Protein AF-0000000079721288 (afdb_homodimer)

Organism: NCBI:txid616991

Sequence (684 aa):
MLFSNKTFLLILLVMPFNGAQSTSPHDPWPKWIAYVEPYEVTVAKDGSGDYTTIQAAINASKAYPSPRVIIKVKAGIYKEKVHVYSWNPKVSLIGEDKNNTIITYDDYFDKIALGRNSTFHTPTLLVEGNDFYAANLTIENTAGPIGQAVALALSADRVLLENCNILGNQDTLYTSGEGFKQYLKNCFIEGTTDFIFGNATVVFEKCTIHSKSNSFITAASTPQGIGFGYVFLNCILTADQQATEVYLGRPWRTFAKTVFIACHMGNHILPIGWDNWSNTEAEKKSFYGEYNCDGPGYQPTSRVAWSHQLTKLQVKKYTLNNILAEKNPSLPTHWYLDSKIDMLFSNKTFLLILLVMPFNGAQSTSPHDPWPKWIAYVEPYEVTVAKDGSGDYTTIQAAINASKAYPSPRVIIKVKAGIYKEKVHVYSWNPKVSLIGEDKNNTIITYDDYFDKIALGRNSTFHTPTLLVEGNDFYAANLTIENTAGPIGQAVALALSADRVLLENCNILGNQDTLYTSGEGFKQYLKNCFIEGTTDFIFGNATVVFEKCTIHSKSNSFITAASTPQGIGFGYVFLNCILTADQQATEVYLGRPWRTFAKTVFIACHMGNHILPIGWDNWSNTEAEKKSFYGEYNCDGPGYQPTSRVAWSHQLTKLQVKKYTLNNILAEKNPSLPTHWYLDSKID

Radius of gyration: 30.4 Å; Cα contacts (8 Å, |Δi|>4): 1924; chains: 2; bounding box: 84×154×87 Å

Structure (mmCIF, N/CA/C/O backbone):
data_AF-0000000079721288-model_v1
#
loop_
_entity.id
_entity.type
_entity.pdbx_description
1 polymer Pectinesterase
#
loop_
_atom_site.group_PDB
_atom_site.id
_atom_site.type_symbol
_atom_site.label_atom_id
_atom_site.label_alt_id
_atom_site.label_comp_id
_atom_site.label_asym_id
_atom_site.label_entity_id
_atom_site.label_seq_id
_atom_site.pdbx_PDB_ins_code
_atom_site.Cartn_x
_atom_site.Cartn_y
_atom_site.Cartn_z
_atom_site.occupancy
_atom_site.B_iso_or_equiv
_atom_site.auth_seq_id
_atom_site.auth_comp_id
_atom_site.auth_asym_id
_atom_site.auth_atom_id
_atom_site.pdbx_PDB_model_num
ATOM 1 N N . MET A 1 1 ? 54.312 62.406 54.156 1 27.58 1 MET A N 1
ATOM 2 C CA . MET A 1 1 ? 53.438 61.25 54.062 1 27.58 1 MET A CA 1
ATOM 3 C C . MET A 1 1 ? 52.438 61.406 52.938 1 27.58 1 MET A C 1
ATOM 5 O O . MET A 1 1 ? 51.469 62.156 53.062 1 27.58 1 MET A O 1
ATOM 9 N N . LEU A 1 2 ? 52.906 61.344 51.688 1 29.08 2 LEU A N 1
ATOM 10 C CA . LEU A 1 2 ? 52.375 61.656 50.375 1 29.08 2 LEU A CA 1
ATOM 11 C C . LEU A 1 2 ? 51.25 60.719 49.969 1 29.08 2 LEU A C 1
ATOM 13 O O . LEU A 1 2 ? 51.406 59.5 50 1 29.08 2 LEU A O 1
ATOM 17 N N . PHE A 1 3 ? 50 61.062 50.25 1 30.89 3 PHE A N 1
ATOM 18 C CA . PHE A 1 3 ? 48.688 60.438 50.062 1 30.89 3 PHE A CA 1
ATOM 19 C C . PHE A 1 3 ? 48.406 60.156 48.594 1 30.89 3 PHE A C 1
ATOM 21 O O . PHE A 1 3 ? 48.25 61.062 47.812 1 30.89 3 PHE A O 1
ATOM 28 N N . SER A 1 4 ? 49.062 59.188 47.969 1 28.55 4 SER A N 1
ATOM 29 C CA . SER A 1 4 ? 49 58.844 46.562 1 28.55 4 SER A CA 1
ATOM 30 C C . SER A 1 4 ? 47.625 58.312 46.188 1 28.55 4 SER A C 1
ATOM 32 O O . SER A 1 4 ? 47.062 57.469 46.875 1 28.55 4 SER A O 1
ATOM 34 N N . ASN A 1 5 ? 46.781 59.156 45.688 1 23.89 5 ASN A N 1
ATOM 35 C CA . ASN A 1 5 ? 45.406 59 45.188 1 23.89 5 ASN A CA 1
ATOM 36 C C . ASN A 1 5 ? 45.312 57.906 44.125 1 23.89 5 ASN A C 1
ATOM 38 O O . ASN A 1 5 ? 45.781 58.062 43.031 1 23.89 5 ASN A O 1
ATOM 42 N N . LYS A 1 6 ? 45.438 56.594 44.531 1 30.03 6 LYS A N 1
ATOM 43 C CA . LYS A 1 6 ? 45.344 55.469 43.625 1 30.03 6 LYS A CA 1
ATOM 44 C C . LYS A 1 6 ? 44 55.438 42.906 1 30.03 6 LYS A C 1
ATOM 46 O O . LYS A 1 6 ? 42.938 55.375 43.531 1 30.03 6 LYS A O 1
ATOM 51 N N . THR A 1 7 ? 43.844 56.188 41.781 1 26.86 7 THR A N 1
ATOM 52 C CA . THR A 1 7 ? 42.656 56.219 40.906 1 26.86 7 THR A CA 1
ATOM 53 C C . THR A 1 7 ? 42.25 54.844 40.469 1 26.86 7 THR A C 1
ATOM 55 O O . THR A 1 7 ? 43.062 54.094 39.875 1 26.86 7 THR A O 1
ATOM 58 N N . PHE A 1 8 ? 41.344 54.125 41.125 1 30.5 8 PHE A N 1
ATOM 59 C CA . PHE A 1 8 ? 40.844 52.781 40.844 1 30.5 8 PHE A CA 1
ATOM 60 C C . PHE A 1 8 ? 40.031 52.781 39.531 1 30.5 8 PHE A C 1
ATOM 62 O O . PHE A 1 8 ? 39.031 53.5 39.406 1 30.5 8 PHE A O 1
ATOM 69 N N . LEU A 1 9 ? 40.719 52.75 38.375 1 28.52 9 LEU A N 1
ATOM 70 C CA . LEU A 1 9 ? 40.031 52.625 37.062 1 28.52 9 LEU A CA 1
ATOM 71 C C . LEU A 1 9 ? 39.156 51.406 37 1 28.52 9 LEU A C 1
ATOM 73 O O . LEU A 1 9 ? 39.656 50.281 37.188 1 28.52 9 LEU A O 1
ATOM 77 N N . LEU A 1 10 ? 37.906 51.469 37.406 1 29.34 10 LEU A N 1
ATOM 78 C CA . LEU A 1 10 ? 36.875 50.438 37.312 1 29.34 10 LEU A CA 1
ATOM 79 C C . LEU A 1 10 ? 36.688 49.969 35.844 1 29.34 10 LEU A C 1
ATOM 81 O O . LEU A 1 10 ? 36.281 50.781 35 1 29.34 10 LEU A O 1
ATOM 85 N N . ILE A 1 11 ? 37.625 49.188 35.312 1 30.42 11 ILE A N 1
ATOM 86 C CA . ILE A 1 11 ? 37.469 48.688 33.969 1 30.42 11 ILE A CA 1
ATOM 87 C C . ILE A 1 11 ? 36.219 47.844 33.875 1 30.42 11 ILE A C 1
ATOM 89 O O . ILE A 1 11 ? 36.062 46.875 34.594 1 30.42 11 ILE A O 1
ATOM 93 N N . LEU A 1 12 ? 35.094 48.438 33.531 1 29.8 12 LEU A N 1
ATOM 94 C CA . LEU A 1 12 ? 33.844 47.781 33.219 1 29.8 12 LEU A CA 1
ATOM 95 C C . LEU A 1 12 ? 34.062 46.719 32.125 1 29.8 12 LEU A C 1
ATOM 97 O O . LEU A 1 12 ? 34.438 47.062 31 1 29.8 12 LEU A O 1
ATOM 101 N N . LEU A 1 13 ? 34.594 45.594 32.469 1 30.45 13 LEU A N 1
ATOM 102 C CA . LEU A 1 13 ? 34.75 44.469 31.531 1 30.45 13 LEU A CA 1
ATOM 103 C C . LEU A 1 13 ? 33.406 44.062 30.938 1 30.45 13 LEU A C 1
ATOM 105 O O . LEU A 1 13 ? 32.5 43.625 31.656 1 30.45 13 LEU A O 1
ATOM 109 N N . VAL A 1 14 ? 32.938 44.844 29.953 1 33.25 14 VAL A N 1
ATOM 110 C CA . VAL A 1 14 ? 31.75 44.406 29.188 1 33.25 14 VAL A CA 1
ATOM 111 C C . VAL A 1 14 ? 31.953 43 28.672 1 33.25 14 VAL A C 1
ATOM 113 O O . VAL A 1 14 ? 32.906 42.719 27.922 1 33.25 14 VAL A O 1
ATOM 116 N N . MET A 1 15 ? 31.656 42.031 29.5 1 32.41 15 MET A N 1
ATOM 117 C CA . MET A 1 15 ? 31.703 40.656 29.016 1 32.41 15 MET A CA 1
ATOM 118 C C . MET A 1 15 ? 30.859 40.469 27.766 1 32.41 15 MET A C 1
ATOM 120 O O . MET A 1 15 ? 29.703 40.906 27.719 1 32.41 15 MET A O 1
ATOM 124 N N . PRO A 1 16 ? 31.547 40.375 26.609 1 33.56 16 PRO A N 1
ATOM 125 C CA . PRO A 1 16 ? 30.75 40.156 25.406 1 33.56 16 PRO A CA 1
ATOM 126 C C . PRO A 1 16 ? 29.75 39 25.562 1 33.56 16 PRO A C 1
ATOM 128 O O . PRO A 1 16 ? 30.031 38.031 26.25 1 33.56 16 PRO A O 1
ATOM 131 N N . PHE A 1 17 ? 28.469 39.406 25.656 1 32.47 17 PHE A N 1
ATOM 132 C CA . PHE A 1 17 ? 27.375 38.438 25.562 1 32.47 17 PHE A CA 1
ATOM 133 C C . PHE A 1 17 ? 27.594 37.5 24.375 1 32.47 17 PHE A C 1
ATOM 135 O O . PHE A 1 17 ? 27.594 37.969 23.234 1 32.47 17 PHE A O 1
ATOM 142 N N . ASN A 1 18 ? 28.484 36.531 24.609 1 29.78 18 ASN A N 1
ATOM 143 C CA . ASN A 1 18 ? 28.531 35.5 23.594 1 29.78 18 ASN A CA 1
ATOM 144 C C . ASN A 1 18 ? 27.125 34.969 23.266 1 29.78 18 ASN A C 1
ATOM 146 O O . ASN A 1 18 ? 26.422 34.469 24.141 1 29.78 18 ASN A O 1
ATOM 150 N N . GLY A 1 19 ? 26.453 35.688 22.469 1 24.88 19 GLY A N 1
ATOM 151 C CA . GLY A 1 19 ? 25.25 35.125 21.922 1 24.88 19 GLY A CA 1
ATOM 152 C C . GLY A 1 19 ? 25.375 33.625 21.641 1 24.88 19 GLY A C 1
ATOM 153 O O . GLY A 1 19 ? 26.359 33.188 21.031 1 24.88 19 GLY A O 1
ATOM 154 N N . ALA A 1 20 ? 24.812 32.812 22.516 1 29.92 20 ALA A N 1
ATOM 155 C CA . ALA A 1 20 ? 24.656 31.391 22.266 1 29.92 20 ALA A CA 1
ATOM 156 C C . ALA A 1 20 ? 24.266 31.141 20.797 1 29.92 20 ALA A C 1
ATOM 158 O O . ALA A 1 20 ? 23.25 31.641 20.328 1 29.92 20 ALA A O 1
ATOM 159 N N . GLN A 1 21 ? 25.25 31.031 19.984 1 25.78 21 GLN A N 1
ATOM 160 C CA . GLN A 1 21 ? 24.922 30.422 18.688 1 25.78 21 GLN A CA 1
ATOM 161 C C . GLN A 1 21 ? 23.922 29.297 18.859 1 25.78 21 GLN A C 1
ATOM 163 O O . GLN A 1 21 ? 24.141 28.375 19.656 1 25.78 21 GLN A O 1
ATOM 168 N N . SER A 1 22 ? 22.703 29.609 18.75 1 29.94 22 SER A N 1
ATOM 169 C CA . SER A 1 22 ? 21.719 28.531 18.625 1 29.94 22 SER A CA 1
ATOM 170 C C . SER A 1 22 ? 22.266 27.391 17.766 1 29.94 22 SER A C 1
ATOM 172 O O . SER A 1 22 ? 22.609 27.594 16.609 1 29.94 22 SER A O 1
ATOM 174 N N . THR A 1 23 ? 23.141 26.562 18.344 1 29.98 23 THR A N 1
ATOM 175 C CA . THR A 1 23 ? 23.438 25.312 17.672 1 29.98 23 THR A CA 1
ATOM 176 C C . THR A 1 23 ? 22.203 24.75 16.984 1 29.98 23 THR A C 1
ATOM 178 O O . THR A 1 23 ? 21.156 24.594 17.625 1 29.98 23 THR A O 1
ATOM 181 N N . SER A 1 24 ? 21.969 25.203 15.789 1 31.06 24 SER A N 1
ATOM 182 C CA . SER A 1 24 ? 21.031 24.438 14.961 1 31.06 24 SER A CA 1
ATOM 183 C C . SER A 1 24 ? 21.047 22.969 15.32 1 31.06 24 SER A C 1
ATOM 185 O O . SER A 1 24 ? 22.109 22.375 15.5 1 31.06 24 SER A O 1
ATOM 187 N N . PRO A 1 25 ? 20.188 22.562 16.125 1 34.03 25 PRO A N 1
ATOM 188 C CA . PRO A 1 25 ? 20.234 21.109 16.344 1 34.03 25 PRO A CA 1
ATOM 189 C C . PRO A 1 25 ? 20.781 20.359 15.133 1 34.03 25 PRO A C 1
ATOM 191 O O . PRO A 1 25 ? 20.344 20.609 14 1 34.03 25 PRO A O 1
ATOM 194 N N . HIS A 1 26 ? 22.141 20.094 15.078 1 31.84 26 HIS A N 1
ATOM 195 C CA . HIS A 1 26 ? 22.812 19.172 14.172 1 31.84 26 HIS A CA 1
ATOM 196 C C . HIS A 1 26 ? 21.875 18.047 13.75 1 31.84 26 HIS A C 1
ATOM 198 O O . HIS A 1 26 ? 21.25 17.406 14.594 1 31.84 26 HIS A O 1
ATOM 204 N N . ASP A 1 27 ? 21.125 18.344 12.797 1 34.34 27 ASP A N 1
ATOM 205 C CA . ASP A 1 27 ? 20.562 17.188 12.102 1 34.34 27 ASP A CA 1
ATOM 206 C C . ASP A 1 27 ? 21.516 15.984 12.195 1 34.34 27 ASP A C 1
ATOM 208 O O . ASP A 1 27 ? 22.609 16.016 11.641 1 34.34 27 ASP A O 1
ATOM 212 N N . PRO A 1 28 ? 21.578 15.438 13.352 1 35.31 28 PRO A N 1
ATOM 213 C CA . PRO A 1 28 ? 22.578 14.383 13.5 1 35.31 28 PRO A CA 1
ATOM 214 C C . PRO A 1 28 ? 22.641 13.453 12.289 1 35.31 28 PRO A C 1
ATOM 216 O O . PRO A 1 28 ? 22.891 12.25 12.438 1 35.31 28 PRO A O 1
ATOM 219 N N . TRP A 1 29 ? 21.844 13.797 11.195 1 33.75 29 TRP A N 1
ATOM 220 C CA . TRP A 1 29 ? 22.328 12.695 10.359 1 33.75 29 TRP A CA 1
ATOM 221 C C . TRP A 1 29 ? 23.844 12.648 10.352 1 33.75 29 TRP A C 1
ATOM 223 O O . TRP A 1 29 ? 24.5 13.672 10.164 1 33.75 29 TRP A O 1
ATOM 233 N N . PRO A 1 30 ? 24.484 12.023 11.266 1 29.28 30 PRO A N 1
ATOM 234 C CA . PRO A 1 30 ? 25.938 11.961 11.156 1 29.28 30 PRO A CA 1
ATOM 235 C C . PRO A 1 30 ? 26.438 12.289 9.75 1 29.28 30 PRO A C 1
ATOM 237 O O . PRO A 1 30 ? 25.672 12.203 8.781 1 29.28 30 PRO A O 1
ATOM 240 N N . LYS A 1 31 ? 27.719 12.844 9.609 1 31.53 31 LYS A N 1
ATOM 241 C CA . LYS A 1 31 ? 28.484 12.859 8.367 1 31.53 31 LYS A CA 1
ATOM 242 C C . LYS A 1 31 ? 28.125 11.672 7.48 1 31.53 31 LYS A C 1
ATOM 244 O O . LYS A 1 31 ? 28.188 10.516 7.918 1 31.53 31 LYS A O 1
ATOM 249 N N . TRP A 1 32 ? 27.297 11.867 6.5 1 30.67 32 TRP A N 1
ATOM 250 C CA . TRP A 1 32 ? 27.281 10.953 5.367 1 30.67 32 TRP A CA 1
ATOM 251 C C . TRP A 1 32 ? 28.688 10.414 5.078 1 30.67 32 TRP A C 1
ATOM 253 O O . TRP A 1 32 ? 29.578 11.164 4.676 1 30.67 32 TRP A O 1
ATOM 263 N N . ILE A 1 33 ? 29.406 10.016 5.957 1 30.67 33 ILE A N 1
ATOM 264 C CA . ILE A 1 33 ? 30.453 9.234 5.297 1 30.67 33 ILE A CA 1
ATOM 265 C C . ILE A 1 33 ? 29.953 8.742 3.943 1 30.67 33 ILE A C 1
ATOM 267 O O . ILE A 1 33 ? 28.828 8.242 3.834 1 30.67 33 ILE A O 1
ATOM 271 N N . ALA A 1 34 ? 30.469 9.242 2.877 1 33.56 34 ALA A N 1
ATOM 272 C CA . ALA A 1 34 ? 30.297 8.57 1.591 1 33.56 34 ALA A CA 1
ATOM 273 C C . ALA A 1 34 ? 30 7.082 1.785 1 33.56 34 ALA A C 1
ATOM 275 O O . ALA A 1 34 ? 30.922 6.273 1.902 1 33.56 34 ALA A O 1
ATOM 276 N N . TYR A 1 35 ? 29.234 6.707 2.795 1 36.12 35 TYR A N 1
ATOM 277 C CA . TYR A 1 35 ? 28.875 5.297 2.727 1 36.12 35 TYR A CA 1
ATOM 278 C C . TYR A 1 35 ? 28.5 4.898 1.305 1 36.12 35 TYR A C 1
ATOM 280 O O . TYR A 1 35 ? 27.609 5.504 0.701 1 36.12 35 TYR A O 1
ATOM 288 N N . VAL A 1 36 ? 29.344 4.746 0.494 1 42.66 36 VAL A N 1
ATOM 289 C CA . VAL A 1 36 ? 28.984 4.012 -0.715 1 42.66 36 VAL A CA 1
ATOM 290 C C . VAL A 1 36 ? 27.891 2.99 -0.397 1 42.66 36 VAL A C 1
ATOM 292 O O . VAL A 1 36 ? 28.141 1.999 0.292 1 42.66 36 VAL A O 1
ATOM 295 N N . GLU A 1 37 ? 26.781 3.512 0.041 1 57.56 37 GLU A N 1
ATOM 296 C CA . GLU A 1 37 ? 25.656 2.621 0.306 1 57.56 37 GLU A CA 1
ATOM 297 C C . GLU A 1 37 ? 25.562 1.524 -0.75 1 57.56 37 GLU A C 1
ATOM 299 O O . GLU A 1 37 ? 25.453 1.812 -1.943 1 57.56 37 GLU A O 1
ATOM 304 N N . PRO A 1 38 ? 26.016 0.393 -0.398 1 64.75 38 PRO A N 1
ATOM 305 C CA . PRO A 1 38 ? 25.906 -0.602 -1.468 1 64.75 38 PRO A CA 1
ATOM 306 C C . PRO A 1 38 ? 24.469 -0.835 -1.914 1 64.75 38 PRO A C 1
ATOM 308 O O . PRO A 1 38 ? 23.578 -0.969 -1.076 1 64.75 38 PRO A O 1
ATOM 311 N N . TYR A 1 39 ? 24.297 -0.554 -3.123 1 86.38 39 TYR A N 1
ATOM 312 C CA . TYR A 1 39 ? 23.016 -0.88 -3.727 1 86.38 39 TYR A CA 1
ATOM 313 C C . TYR A 1 39 ? 22.984 -2.334 -4.18 1 86.38 39 TYR A C 1
ATOM 315 O O . TYR A 1 39 ? 21.953 -2.809 -4.68 1 86.38 39 TYR A O 1
ATOM 323 N N . GLU A 1 40 ? 24.109 -2.975 -3.873 1 94.31 40 GLU A N 1
ATOM 324 C CA . GLU A 1 40 ? 24.172 -4.422 -4.062 1 94.31 40 GLU A CA 1
ATOM 325 C C . GLU A 1 40 ? 24.734 -5.121 -2.832 1 94.31 40 GLU A C 1
ATOM 327 O O . GLU A 1 40 ? 25.828 -4.785 -2.373 1 94.31 40 GLU A O 1
ATOM 332 N N . VAL A 1 41 ? 24.016 -6.074 -2.283 1 97.12 41 VAL A N 1
ATOM 333 C CA . VAL A 1 41 ? 24.469 -6.824 -1.113 1 97.12 41 VAL A CA 1
ATOM 334 C C . VAL A 1 41 ? 24.203 -8.312 -1.321 1 97.12 41 VAL A C 1
ATOM 336 O O . VAL A 1 41 ? 23.406 -8.695 -2.186 1 97.12 41 VAL A O 1
ATOM 339 N N . THR A 1 42 ? 24.891 -9.102 -0.56 1 98.25 42 THR A N 1
ATOM 340 C CA . THR A 1 42 ? 24.75 -10.547 -0.603 1 98.25 42 THR A CA 1
ATOM 341 C C . THR A 1 42 ? 24.266 -11.086 0.745 1 98.25 42 THR A C 1
ATOM 343 O O . THR A 1 42 ? 24.797 -10.695 1.792 1 98.25 42 THR A O 1
ATOM 346 N N . VAL A 1 43 ? 23.281 -11.938 0.702 1 98.69 43 VAL A N 1
ATOM 347 C CA . VAL A 1 43 ? 22.797 -12.656 1.873 1 98.69 43 VAL A CA 1
ATOM 348 C C . VAL A 1 43 ? 23.25 -14.117 1.805 1 98.69 43 VAL A C 1
ATOM 350 O O . VAL A 1 43 ? 23.047 -14.789 0.789 1 98.69 43 VAL A O 1
ATOM 353 N N . ALA A 1 44 ? 23.875 -14.516 2.812 1 98.62 44 ALA A N 1
ATOM 354 C CA . ALA A 1 44 ? 24.312 -15.906 2.939 1 98.62 44 ALA A CA 1
ATOM 355 C C . ALA A 1 44 ? 24.094 -16.422 4.359 1 98.62 44 ALA A C 1
ATOM 357 O O . ALA A 1 44 ? 24.609 -15.836 5.32 1 98.62 44 ALA A O 1
ATOM 358 N N . LYS A 1 45 ? 23.438 -17.469 4.445 1 96.5 45 LYS A N 1
ATOM 359 C CA . LYS A 1 45 ? 23.078 -18.016 5.75 1 96.5 45 LYS A CA 1
ATOM 360 C C . LYS A 1 45 ? 24.312 -18.406 6.547 1 96.5 45 LYS A C 1
ATOM 362 O O . LYS A 1 45 ? 24.328 -18.312 7.773 1 96.5 45 LYS A O 1
ATOM 367 N N . ASP A 1 46 ? 25.375 -18.719 5.902 1 96.31 46 ASP A N 1
ATOM 368 C CA . ASP A 1 46 ? 26.562 -19.234 6.562 1 96.31 46 ASP A CA 1
ATOM 369 C C . ASP A 1 46 ? 27.484 -18.094 7.023 1 96.31 46 ASP A C 1
ATOM 371 O O . ASP A 1 46 ? 28.578 -18.344 7.539 1 96.31 46 ASP A O 1
ATOM 375 N N . GLY A 1 47 ? 27.141 -16.969 6.73 1 97.06 47 GLY A N 1
ATOM 376 C CA . GLY A 1 47 ? 27.906 -15.82 7.219 1 97.06 47 GLY A CA 1
ATOM 377 C C . GLY A 1 47 ? 28.922 -15.32 6.223 1 97.06 47 GLY A C 1
ATOM 378 O O . GLY A 1 47 ? 29.625 -14.328 6.48 1 97.06 47 GLY A O 1
ATOM 379 N N . SER A 1 48 ? 28.953 -15.867 5.051 1 97.75 48 SER A N 1
ATOM 380 C CA . SER A 1 48 ? 29.938 -15.484 4.059 1 97.75 48 SER A CA 1
ATOM 381 C C . SER A 1 48 ? 29.516 -14.234 3.293 1 97.75 48 SER A C 1
ATOM 383 O O . SER A 1 48 ? 30.297 -13.656 2.549 1 97.75 48 SER A O 1
ATOM 385 N N . GLY A 1 49 ? 28.25 -13.859 3.449 1 97.69 49 GLY A N 1
ATOM 386 C CA . GLY A 1 49 ? 27.766 -12.664 2.783 1 97.69 49 GLY A CA 1
ATOM 387 C C . GLY A 1 49 ? 27.781 -11.438 3.672 1 97.69 49 GLY A C 1
ATOM 388 O O . GLY A 1 49 ? 28.469 -11.414 4.695 1 97.69 49 GLY A O 1
ATOM 389 N N . ASP A 1 50 ? 27.125 -10.375 3.217 1 97.88 50 ASP A N 1
ATOM 390 C CA . ASP A 1 50 ? 27 -9.125 3.965 1 97.88 50 ASP A CA 1
ATOM 391 C C . ASP A 1 50 ? 26.016 -9.266 5.113 1 97.88 50 ASP A C 1
ATOM 393 O O . ASP A 1 50 ? 26.156 -8.609 6.148 1 97.88 50 ASP A O 1
ATOM 397 N N . TYR A 1 51 ? 25.016 -10.125 4.91 1 98 51 TYR A N 1
ATOM 398 C CA . TYR A 1 51 ? 23.984 -10.422 5.902 1 98 51 TYR A CA 1
ATOM 399 C C . TYR A 1 51 ? 23.703 -11.914 5.973 1 98 51 TYR A C 1
ATOM 401 O O . TYR A 1 51 ? 23.984 -12.648 5.016 1 98 51 TYR A O 1
ATOM 409 N N . THR A 1 52 ? 23.078 -12.312 7.074 1 98.25 52 THR A N 1
ATOM 410 C CA . THR A 1 52 ? 22.75 -13.727 7.211 1 98.25 52 THR A CA 1
ATOM 411 C C . THR A 1 52 ? 21.25 -13.953 7 1 98.25 52 THR A C 1
ATOM 413 O O . THR A 1 52 ? 20.797 -15.094 6.852 1 98.25 52 THR A O 1
ATOM 416 N N . THR A 1 53 ? 20.453 -12.875 7.012 1 98.44 53 THR A N 1
ATOM 417 C CA . THR A 1 53 ? 19.031 -12.961 6.73 1 98.44 53 THR A CA 1
ATOM 418 C C . THR A 1 53 ? 18.625 -11.953 5.664 1 98.44 53 THR A C 1
ATOM 420 O O . THR A 1 53 ? 19.266 -10.914 5.508 1 98.44 53 THR A O 1
ATOM 423 N N . ILE A 1 54 ? 17.609 -12.312 4.965 1 98.69 54 ILE A N 1
ATOM 424 C CA . ILE A 1 54 ? 17.094 -11.445 3.91 1 98.69 54 ILE A CA 1
ATOM 425 C C . ILE A 1 54 ? 16.484 -10.188 4.527 1 98.69 54 ILE A C 1
ATOM 427 O O . ILE A 1 54 ? 16.734 -9.078 4.047 1 98.69 54 ILE A O 1
ATOM 431 N N . GLN A 1 55 ? 15.828 -10.375 5.656 1 98.5 55 GLN A N 1
ATOM 432 C CA . GLN A 1 55 ? 15.18 -9.227 6.281 1 98.5 55 GLN A CA 1
ATOM 433 C C . GLN A 1 55 ? 16.219 -8.211 6.762 1 98.5 55 GLN A C 1
ATOM 435 O O . GLN A 1 55 ? 15.984 -7 6.691 1 98.5 55 GLN A O 1
ATOM 440 N N . ALA A 1 56 ? 17.266 -8.664 7.273 1 97.88 56 ALA A N 1
ATOM 441 C CA . ALA A 1 56 ? 18.312 -7.742 7.715 1 97.88 56 ALA A CA 1
ATOM 442 C C . ALA A 1 56 ? 18.828 -6.891 6.555 1 97.88 56 ALA A C 1
ATOM 444 O O . ALA A 1 56 ? 19.078 -5.695 6.719 1 97.88 56 ALA A O 1
ATOM 445 N N . ALA A 1 57 ? 19 -7.48 5.387 1 97.69 57 ALA A N 1
ATOM 446 C CA . ALA A 1 57 ? 19.438 -6.742 4.203 1 97.69 57 ALA A CA 1
ATOM 447 C C . ALA A 1 57 ? 18.422 -5.68 3.807 1 97.69 57 ALA A C 1
ATOM 449 O O . ALA A 1 57 ? 18.781 -4.547 3.494 1 97.69 57 ALA A O 1
ATOM 450 N N . ILE A 1 58 ? 17.156 -6.055 3.885 1 97.62 58 ILE A N 1
ATOM 451 C CA . ILE A 1 58 ? 16.094 -5.125 3.529 1 97.62 58 ILE A CA 1
ATOM 452 C C . ILE A 1 58 ? 16.062 -3.977 4.535 1 97.62 58 ILE A C 1
ATOM 454 O O . ILE A 1 58 ? 15.969 -2.807 4.152 1 97.62 58 ILE A O 1
ATOM 458 N N . ASN A 1 59 ? 16.188 -4.316 5.812 1 96.88 59 ASN A N 1
ATOM 459 C CA . ASN A 1 59 ? 16.172 -3.295 6.855 1 96.88 59 ASN A CA 1
ATOM 460 C C . ASN A 1 59 ? 17.312 -2.299 6.684 1 96.88 59 ASN A C 1
ATOM 462 O O . ASN A 1 59 ? 17.172 -1.12 7.012 1 96.88 59 ASN A O 1
ATOM 466 N N . ALA A 1 60 ? 18.312 -2.73 6.105 1 95.31 60 ALA A N 1
ATOM 467 C CA . ALA A 1 60 ? 19.516 -1.903 5.977 1 95.31 60 ALA A CA 1
ATOM 468 C C . ALA A 1 60 ? 19.469 -1.072 4.695 1 95.31 60 ALA A C 1
ATOM 470 O O . ALA A 1 60 ? 20.266 -0.152 4.52 1 95.31 60 ALA A O 1
ATOM 471 N N . SER A 1 61 ? 18.547 -1.376 3.869 1 94.62 61 SER A N 1
ATOM 472 C CA . SER A 1 61 ? 18.469 -0.68 2.59 1 94.62 61 SER A CA 1
ATOM 473 C C . SER A 1 61 ? 17.906 0.729 2.756 1 94.62 61 SER A C 1
ATOM 475 O O . SER A 1 61 ? 17.016 0.955 3.574 1 94.62 61 SER A O 1
ATOM 477 N N . LYS A 1 62 ? 18.391 1.609 1.965 1 92.69 62 LYS A N 1
ATOM 478 C CA . LYS A 1 62 ? 17.906 2.986 1.971 1 92.69 62 LYS A CA 1
ATOM 479 C C . LYS A 1 62 ? 16.438 3.055 1.554 1 92.69 62 LYS A C 1
ATOM 481 O O . LYS A 1 62 ? 16.016 2.355 0.629 1 92.69 62 LYS A O 1
ATOM 486 N N . ALA A 1 63 ? 15.695 3.891 2.266 1 93.94 63 ALA A N 1
ATOM 487 C CA . ALA A 1 63 ? 14.328 4.164 1.831 1 93.94 63 ALA A CA 1
ATOM 488 C C . ALA A 1 63 ? 14.312 4.988 0.549 1 93.94 63 ALA A C 1
ATOM 490 O O . ALA A 1 63 ? 15.125 5.906 0.383 1 93.94 63 ALA A O 1
ATOM 491 N N . TYR A 1 64 ? 13.43 4.637 -0.361 1 91.81 64 TYR A N 1
ATOM 492 C CA . TYR A 1 64 ? 13.219 5.309 -1.638 1 91.81 64 TYR A CA 1
ATOM 493 C C . TYR A 1 64 ? 14.547 5.523 -2.363 1 91.81 64 TYR A C 1
ATOM 495 O O . TYR A 1 64 ? 14.883 6.652 -2.725 1 91.81 64 TYR A O 1
ATOM 503 N N . PRO A 1 65 ? 15.102 4.449 -2.697 1 90.5 65 PRO A N 1
ATOM 504 C CA . PRO A 1 65 ? 16.406 4.547 -3.357 1 90.5 65 PRO A CA 1
ATOM 505 C C . PRO A 1 65 ? 16.297 5.066 -4.789 1 90.5 65 PRO A C 1
ATOM 507 O O . PRO A 1 65 ? 15.266 4.895 -5.438 1 90.5 65 PRO A O 1
ATOM 510 N N . SER A 1 66 ? 17.406 5.754 -5.199 1 85 66 SER A N 1
ATOM 511 C CA . SER A 1 66 ? 17.469 6.176 -6.594 1 85 66 SER A CA 1
ATOM 512 C C . SER A 1 66 ? 17.844 5.008 -7.508 1 85 66 SER A C 1
ATOM 514 O O . SER A 1 66 ? 17.062 4.656 -8.406 1 85 66 SER A O 1
ATOM 516 N N . PRO A 1 67 ? 19.016 4.461 -7.152 1 89.06 67 PRO A N 1
ATOM 517 C CA . PRO A 1 67 ? 19.234 3.229 -7.914 1 89.06 67 PRO A CA 1
ATOM 518 C C . PRO A 1 67 ? 18.531 2.021 -7.297 1 89.06 67 PRO A C 1
ATOM 520 O O . PRO A 1 67 ? 18.156 2.059 -6.121 1 89.06 67 PRO A O 1
ATOM 523 N N . ARG A 1 68 ? 18.391 1.044 -8.062 1 93.69 68 ARG A N 1
ATOM 524 C CA . ARG A 1 68 ? 17.844 -0.226 -7.605 1 93.69 68 ARG A CA 1
ATOM 525 C C . ARG A 1 68 ? 18.75 -0.875 -6.566 1 93.69 68 ARG A C 1
ATOM 527 O O . ARG A 1 68 ? 19.969 -0.839 -6.695 1 93.69 68 ARG A O 1
ATOM 534 N N . VAL A 1 69 ? 18.125 -1.44 -5.547 1 96 69 VAL A N 1
ATOM 535 C CA . VAL A 1 69 ? 18.828 -2.223 -4.535 1 96 69 VAL A CA 1
ATOM 536 C C . VAL A 1 69 ? 18.812 -3.701 -4.922 1 96 69 VAL A C 1
ATOM 538 O O . VAL A 1 69 ? 17.734 -4.301 -5.055 1 96 69 VAL A O 1
ATOM 541 N N . ILE A 1 70 ? 19.969 -4.23 -5.113 1 96.75 70 ILE A N 1
ATOM 542 C CA . ILE A 1 70 ? 20.078 -5.629 -5.516 1 96.75 70 ILE A CA 1
ATOM 543 C C . ILE A 1 70 ? 20.516 -6.477 -4.324 1 96.75 70 ILE A C 1
ATOM 545 O O . ILE A 1 70 ? 21.594 -6.266 -3.77 1 96.75 70 ILE A O 1
ATOM 549 N N . ILE A 1 71 ? 19.703 -7.406 -3.93 1 97.94 71 ILE A N 1
ATOM 550 C CA . ILE A 1 71 ? 20.016 -8.367 -2.875 1 97.94 71 ILE A CA 1
ATOM 551 C C . ILE A 1 71 ? 20.203 -9.758 -3.484 1 97.94 71 ILE A C 1
ATOM 553 O O . ILE A 1 71 ? 19.234 -10.391 -3.906 1 97.94 71 ILE A O 1
ATOM 557 N N . LYS A 1 72 ? 21.375 -10.172 -3.562 1 98.38 72 LYS A N 1
ATOM 558 C CA . LYS A 1 72 ? 21.703 -11.531 -3.994 1 98.38 72 LYS A CA 1
ATOM 559 C C . LYS A 1 72 ? 21.625 -12.516 -2.828 1 98.38 72 LYS A C 1
ATOM 561 O O . LYS A 1 72 ? 22.172 -12.258 -1.756 1 98.38 72 LYS A O 1
ATOM 566 N N . VAL A 1 73 ? 20.953 -13.602 -3.014 1 98.81 73 VAL A N 1
ATOM 567 C CA . VAL A 1 73 ? 20.75 -14.57 -1.939 1 98.81 73 VAL A CA 1
ATOM 568 C C . VAL A 1 73 ? 21.391 -15.906 -2.314 1 98.81 73 VAL A C 1
ATOM 570 O O . VAL A 1 73 ? 21 -16.547 -3.293 1 98.81 73 VAL A O 1
ATOM 573 N N . LYS A 1 74 ? 22.25 -16.312 -1.541 1 98.81 74 LYS A N 1
ATOM 574 C CA . LYS A 1 74 ? 22.938 -17.578 -1.777 1 98.81 74 LYS A CA 1
ATOM 575 C C . LYS A 1 74 ? 22.016 -18.766 -1.489 1 98.81 74 LYS A C 1
ATOM 577 O O . LYS A 1 74 ? 21.047 -18.641 -0.755 1 98.81 74 LYS A O 1
ATOM 582 N N . ALA A 1 75 ? 22.469 -19.891 -2.115 1 98.69 75 ALA A N 1
ATOM 583 C CA . ALA A 1 75 ? 21.734 -21.125 -1.83 1 98.69 75 ALA A CA 1
ATOM 584 C C . ALA A 1 75 ? 21.656 -21.375 -0.328 1 98.69 75 ALA A C 1
ATOM 586 O O . ALA A 1 75 ? 22.625 -21.141 0.398 1 98.69 75 ALA A O 1
ATOM 587 N N . GLY A 1 76 ? 20.516 -21.797 0.123 1 98.5 76 GLY A N 1
ATOM 588 C CA . GLY A 1 76 ? 20.219 -22.047 1.527 1 98.5 76 GLY A CA 1
ATOM 589 C C . GLY A 1 76 ? 18.75 -22.016 1.85 1 98.5 76 GLY A C 1
ATOM 590 O O . GLY A 1 76 ? 17.922 -21.688 0.99 1 98.5 76 GLY A O 1
ATOM 591 N N . ILE A 1 77 ? 18.469 -22.562 3.047 1 98.75 77 ILE A N 1
ATOM 592 C CA . ILE A 1 77 ? 17.109 -22.484 3.553 1 98.75 77 ILE A CA 1
ATOM 593 C C . ILE A 1 77 ? 16.984 -21.328 4.531 1 98.75 77 ILE A C 1
ATOM 595 O O . ILE A 1 77 ? 17.562 -21.344 5.617 1 98.75 77 ILE A O 1
ATOM 599 N N . TYR A 1 78 ? 16.266 -20.344 4.109 1 98.81 78 TYR A N 1
ATOM 600 C CA . TYR A 1 78 ? 16.031 -19.156 4.922 1 98.81 78 TYR A CA 1
ATOM 601 C C . TYR A 1 78 ? 14.656 -19.203 5.574 1 98.81 78 TYR A C 1
ATOM 603 O O . TYR A 1 78 ? 13.656 -18.812 4.965 1 98.81 78 TYR A O 1
ATOM 611 N N . LYS A 1 79 ? 14.625 -19.656 6.871 1 98.75 79 LYS A N 1
ATOM 612 C CA . LYS A 1 79 ? 13.367 -19.672 7.617 1 98.75 79 LYS A CA 1
ATOM 613 C C . LYS A 1 79 ? 13.094 -18.328 8.281 1 98.75 79 LYS A C 1
ATOM 615 O O . LYS A 1 79 ? 13.469 -18.109 9.438 1 98.75 79 LYS A O 1
ATOM 620 N N . GLU A 1 80 ? 12.391 -17.438 7.512 1 98 80 GLU A N 1
ATOM 621 C CA . GLU A 1 80 ? 12.086 -16.078 7.961 1 98 80 GLU A CA 1
ATOM 622 C C . GLU A 1 80 ? 10.82 -15.547 7.301 1 98 80 GLU A C 1
ATOM 624 O O . GLU A 1 80 ? 10.453 -15.984 6.211 1 98 80 GLU A O 1
ATOM 629 N N . LYS A 1 81 ? 10.086 -14.695 8.07 1 98.38 81 LYS A N 1
ATOM 630 C CA . LYS A 1 81 ? 9.094 -13.82 7.445 1 98.38 81 LYS A CA 1
ATOM 631 C C . LYS A 1 81 ? 9.75 -12.57 6.863 1 98.38 81 LYS A C 1
ATOM 633 O O . LYS A 1 81 ? 10.367 -11.797 7.59 1 98.38 81 LYS A O 1
ATOM 638 N N . VAL A 1 82 ? 9.656 -12.5 5.598 1 98.88 82 VAL A N 1
ATOM 639 C CA . VAL A 1 82 ? 10.328 -11.398 4.914 1 98.88 82 VAL A CA 1
ATOM 640 C C . VAL A 1 82 ? 9.297 -10.352 4.484 1 98.88 82 VAL A C 1
ATOM 642 O O . VAL A 1 82 ? 8.234 -10.695 3.977 1 98.88 82 VAL A O 1
ATOM 645 N N . HIS A 1 83 ? 9.633 -9.086 4.754 1 98.75 83 HIS A N 1
ATOM 646 C CA . HIS A 1 83 ? 8.773 -7.969 4.391 1 98.75 83 HIS A CA 1
ATOM 647 C C . HIS A 1 83 ? 9.547 -6.906 3.617 1 98.75 83 HIS A C 1
ATOM 649 O O . HIS A 1 83 ? 10.484 -6.312 4.145 1 98.75 83 HIS A O 1
ATOM 655 N N . VAL A 1 84 ? 9.211 -6.77 2.359 1 98.75 84 VAL A N 1
ATOM 656 C CA . VAL A 1 84 ? 9.664 -5.621 1.58 1 98.75 84 VAL A CA 1
ATOM 657 C C . VAL A 1 84 ? 8.68 -4.461 1.753 1 98.75 84 VAL A C 1
ATOM 659 O O . VAL A 1 84 ? 7.59 -4.473 1.181 1 98.75 84 VAL A O 1
ATOM 662 N N . TYR A 1 85 ? 9.062 -3.441 2.422 1 98.06 85 TYR A N 1
ATOM 663 C CA . TYR A 1 85 ? 8.148 -2.387 2.842 1 98.06 85 TYR A CA 1
ATOM 664 C C . TYR A 1 85 ? 7.898 -1.397 1.711 1 98.06 85 TYR A C 1
ATOM 666 O O . TYR A 1 85 ? 8.641 -1.374 0.724 1 98.06 85 TYR A O 1
ATOM 674 N N . SER A 1 86 ? 6.859 -0.592 1.893 1 97.69 86 SER A N 1
ATOM 675 C CA . SER A 1 86 ? 6.457 0.363 0.865 1 97.69 86 SER A CA 1
ATOM 676 C C . SER A 1 86 ? 7.539 1.417 0.639 1 97.69 86 SER A C 1
ATOM 678 O O . SER A 1 86 ? 7.621 2.008 -0.439 1 97.69 86 SER A O 1
ATOM 680 N N . TRP A 1 87 ? 8.398 1.63 1.587 1 96.94 87 TRP A N 1
ATOM 681 C CA . TRP A 1 87 ? 9.477 2.611 1.453 1 96.94 87 TRP A CA 1
ATOM 682 C C . TRP A 1 87 ? 10.734 1.968 0.885 1 96.94 87 TRP A C 1
ATOM 684 O O . TRP A 1 87 ? 11.773 2.623 0.762 1 96.94 87 TRP A O 1
ATOM 694 N N . ASN A 1 88 ? 10.625 0.643 0.5 1 96.69 88 ASN A N 1
ATOM 695 C CA . ASN A 1 88 ? 11.703 -0.066 -0.183 1 96.69 88 ASN A CA 1
ATOM 696 C C . ASN A 1 88 ? 11.312 -0.434 -1.612 1 96.69 88 ASN A C 1
ATOM 698 O O . ASN A 1 88 ? 11.398 -1.6 -2.004 1 96.69 88 ASN A O 1
ATOM 702 N N . PRO A 1 89 ? 10.906 0.495 -2.4 1 95.81 89 PRO A N 1
ATOM 703 C CA . PRO A 1 89 ? 10.711 0.165 -3.814 1 95.81 89 PRO A CA 1
ATOM 704 C C . PRO A 1 89 ? 12.016 -0.206 -4.52 1 95.81 89 PRO A C 1
ATOM 706 O O . PRO A 1 89 ? 13.102 0.027 -3.98 1 95.81 89 PRO A O 1
ATOM 709 N N . LYS A 1 90 ? 11.961 -0.853 -5.684 1 95.19 90 LYS A N 1
ATOM 710 C CA . LYS A 1 90 ? 13.086 -1.132 -6.574 1 95.19 90 LYS A CA 1
ATOM 711 C C . LYS A 1 90 ? 14.062 -2.117 -5.934 1 95.19 90 LYS A C 1
ATOM 713 O O . LYS A 1 90 ? 15.273 -2.002 -6.113 1 95.19 90 LYS A O 1
ATOM 718 N N . VAL A 1 91 ? 13.516 -3.004 -5.168 1 97 91 VAL A N 1
ATOM 719 C CA . VAL A 1 91 ? 14.328 -4.078 -4.617 1 97 91 VAL A CA 1
ATOM 720 C C . VAL A 1 91 ? 14.32 -5.273 -5.57 1 97 91 VAL A C 1
ATOM 722 O O . VAL A 1 91 ? 13.273 -5.656 -6.086 1 97 91 VAL A O 1
ATOM 725 N N . SER A 1 92 ? 15.484 -5.758 -5.859 1 97 92 SER A N 1
ATOM 726 C CA . SER A 1 92 ? 15.656 -7.039 -6.535 1 97 92 SER A CA 1
ATOM 727 C C . SER A 1 92 ? 16.141 -8.117 -5.57 1 97 92 SER A C 1
ATOM 729 O O . SER A 1 92 ? 17.141 -7.934 -4.879 1 97 92 SER A O 1
ATOM 731 N N . LEU A 1 93 ? 15.445 -9.148 -5.488 1 98.06 93 LEU A N 1
ATOM 732 C CA . LEU A 1 93 ? 15.828 -10.336 -4.73 1 98.06 93 LEU A CA 1
ATOM 733 C C . LEU A 1 93 ? 16.203 -11.484 -5.668 1 98.06 93 LEU A C 1
ATOM 735 O O . LEU A 1 93 ? 15.336 -12.125 -6.258 1 98.06 93 LEU A O 1
ATOM 739 N N . ILE A 1 94 ? 17.469 -11.75 -5.766 1 98.19 94 ILE A N 1
ATOM 740 C CA . ILE A 1 94 ? 17.938 -12.695 -6.773 1 98.19 94 ILE A CA 1
ATOM 741 C C . ILE A 1 94 ? 18.562 -13.914 -6.086 1 98.19 94 ILE A C 1
ATOM 743 O O . ILE A 1 94 ? 19.641 -13.828 -5.516 1 98.19 94 ILE A O 1
ATOM 747 N N . GLY A 1 95 ? 17.906 -15.008 -6.203 1 98.69 95 GLY A N 1
ATOM 748 C CA . GLY A 1 95 ? 18.438 -16.25 -5.656 1 98.69 95 GLY A CA 1
ATOM 749 C C . GLY A 1 95 ? 19.547 -16.844 -6.504 1 98.69 95 GLY A C 1
ATOM 750 O O . GLY A 1 95 ? 19.609 -16.609 -7.715 1 98.69 95 GLY A O 1
ATOM 751 N N . GLU A 1 96 ? 20.312 -17.578 -5.871 1 98.38 96 GLU A N 1
ATOM 752 C CA . GLU A 1 96 ? 21.391 -18.281 -6.559 1 98.38 96 GLU A CA 1
ATOM 753 C C . GLU A 1 96 ? 20.859 -19.422 -7.418 1 98.38 96 GLU A C 1
ATOM 755 O O . GLU A 1 96 ? 21.391 -19.688 -8.492 1 98.38 96 GLU A O 1
ATOM 760 N N . ASP A 1 97 ? 19.844 -20 -6.879 1 97.75 97 ASP A N 1
ATOM 761 C CA . ASP A 1 97 ? 19.297 -21.156 -7.562 1 97.75 97 ASP A CA 1
ATOM 762 C C . ASP A 1 97 ? 17.812 -21.344 -7.207 1 97.75 97 ASP A C 1
ATOM 764 O O . ASP A 1 97 ? 17.453 -21.391 -6.027 1 97.75 97 ASP A O 1
ATOM 768 N N . LYS A 1 98 ? 17.016 -21.594 -8.195 1 98.38 98 LYS A N 1
ATOM 769 C CA . LYS A 1 98 ? 15.57 -21.688 -8.047 1 98.38 98 LYS A CA 1
ATOM 770 C C . LYS A 1 98 ? 15.188 -22.766 -7.039 1 98.38 98 LYS A C 1
ATOM 772 O O . LYS A 1 98 ? 14.242 -22.594 -6.262 1 98.38 98 LYS A O 1
ATOM 777 N N . ASN A 1 99 ? 15.938 -23.844 -7.031 1 98.5 99 ASN A N 1
ATOM 778 C CA . ASN A 1 99 ? 15.539 -25 -6.242 1 98.5 99 ASN A CA 1
ATOM 779 C C . ASN A 1 99 ? 16.266 -25.047 -4.898 1 98.5 99 ASN A C 1
ATOM 781 O O . ASN A 1 99 ? 15.859 -25.781 -3.994 1 98.5 99 ASN A O 1
ATOM 785 N N . ASN A 1 100 ? 17.328 -24.203 -4.797 1 98.62 100 ASN A N 1
ATOM 786 C CA . ASN A 1 100 ? 18.156 -24.359 -3.605 1 98.62 100 ASN A CA 1
ATOM 787 C C . ASN A 1 100 ? 18.219 -23.062 -2.789 1 98.62 100 ASN A C 1
ATOM 789 O O . ASN A 1 100 ? 18.766 -23.047 -1.691 1 98.62 100 ASN A O 1
ATOM 793 N N . THR A 1 101 ? 17.75 -21.969 -3.314 1 98.88 101 THR A N 1
ATOM 794 C CA . THR A 1 101 ? 17.531 -20.75 -2.537 1 98.88 101 THR A CA 1
ATOM 795 C C . THR A 1 101 ? 16.078 -20.672 -2.084 1 98.88 101 THR A C 1
ATOM 797 O O . THR A 1 101 ? 15.195 -20.312 -2.869 1 98.88 101 THR A O 1
ATOM 800 N N . ILE A 1 102 ? 15.836 -21.047 -0.79 1 98.94 102 ILE A N 1
ATOM 801 C CA . ILE A 1 102 ? 14.469 -21.281 -0.338 1 98.94 102 ILE A CA 1
ATOM 802 C C . ILE A 1 102 ? 14.133 -20.312 0.795 1 98.94 102 ILE A C 1
ATOM 804 O O . ILE A 1 102 ? 14.82 -20.281 1.819 1 98.94 102 ILE A O 1
ATOM 808 N N . ILE A 1 103 ? 13.148 -19.484 0.611 1 98.94 103 ILE A N 1
ATOM 809 C CA . ILE A 1 103 ? 12.523 -18.703 1.677 1 98.94 103 ILE A CA 1
ATOM 810 C C . ILE A 1 103 ? 11.297 -19.453 2.203 1 98.94 103 ILE A C 1
ATOM 812 O O . ILE A 1 103 ? 10.383 -19.781 1.438 1 98.94 103 ILE A O 1
ATOM 816 N N . THR A 1 104 ? 11.312 -19.734 3.529 1 98.94 104 THR A N 1
ATOM 817 C CA . THR A 1 104 ? 10.25 -20.594 4.051 1 98.94 104 THR A CA 1
ATOM 818 C C . THR A 1 104 ? 9.75 -20.078 5.395 1 98.94 104 THR A C 1
ATOM 820 O O . THR A 1 104 ? 10.484 -19.422 6.129 1 98.94 104 THR A O 1
ATOM 823 N N . TYR A 1 105 ? 8.477 -20.281 5.609 1 98.94 105 TYR A N 1
ATOM 824 C CA . TYR A 1 105 ? 7.82 -20.078 6.898 1 98.94 105 TYR A CA 1
ATOM 825 C C . TYR A 1 105 ? 6.559 -20.938 7.012 1 98.94 105 TYR A C 1
ATOM 827 O O . TYR A 1 105 ? 6.32 -21.812 6.18 1 98.94 105 TYR A O 1
ATOM 835 N N . ASP A 1 106 ? 5.754 -20.781 8.148 1 98.88 106 ASP A N 1
ATOM 836 C CA . ASP A 1 106 ? 4.664 -21.734 8.312 1 98.88 106 ASP A CA 1
ATOM 837 C C . ASP A 1 106 ? 3.52 -21.125 9.117 1 98.88 106 ASP A C 1
ATOM 839 O O . ASP A 1 106 ? 2.92 -21.797 9.961 1 98.88 106 ASP A O 1
ATOM 843 N N . ASP A 1 107 ? 3.299 -19.859 8.922 1 98.81 107 ASP A N 1
ATOM 844 C CA . ASP A 1 107 ? 2.113 -19.266 9.531 1 98.81 107 ASP A CA 1
ATOM 845 C C . ASP A 1 107 ? 0.846 -19.672 8.781 1 98.81 107 ASP A C 1
ATOM 847 O O . ASP A 1 107 ? 0.896 -20 7.594 1 98.81 107 ASP A O 1
ATOM 851 N N . TYR A 1 108 ? -0.251 -19.672 9.477 1 98.69 108 TYR A N 1
ATOM 852 C CA . TYR A 1 108 ? -1.556 -19.984 8.898 1 98.69 108 TYR A CA 1
ATOM 853 C C . TYR A 1 108 ? -2.674 -19.312 9.695 1 98.69 108 TYR A C 1
ATOM 855 O O . TYR A 1 108 ? -2.439 -18.797 10.781 1 98.69 108 TYR A O 1
ATOM 863 N N . PHE A 1 109 ? -3.816 -19.344 9.203 1 98.31 109 PHE A N 1
ATOM 864 C CA . PHE A 1 109 ? -4.969 -18.594 9.68 1 98.31 109 PHE A CA 1
ATOM 865 C C . PHE A 1 109 ? -5.176 -18.812 11.172 1 98.31 109 PHE A C 1
ATOM 867 O O . PHE A 1 109 ? -5.16 -17.859 11.953 1 98.31 109 PHE A O 1
ATOM 874 N N . ASP A 1 110 ? -5.262 -20.016 11.617 1 98.06 110 ASP A N 1
ATOM 875 C CA . ASP A 1 110 ? -5.602 -20.312 13.008 1 98.06 110 ASP A CA 1
ATOM 876 C C . ASP A 1 110 ? -4.441 -19.984 13.938 1 98.06 110 ASP A C 1
ATOM 878 O O . ASP A 1 110 ? -4.652 -19.594 15.094 1 98.06 110 ASP A O 1
ATOM 882 N N . LYS A 1 111 ? -3.238 -20.094 13.414 1 98.19 111 LYS A N 1
ATOM 883 C CA . LYS A 1 111 ? -2.07 -19.719 14.203 1 98.19 111 LYS A CA 1
ATOM 884 C C . LYS A 1 111 ? -2.035 -18.203 14.453 1 98.19 111 LYS A C 1
ATOM 886 O O . LYS A 1 111 ? -1.716 -17.75 15.555 1 98.19 111 LYS A O 1
ATOM 891 N N . ILE A 1 112 ? -2.242 -17.469 13.422 1 97.5 112 ILE A N 1
ATOM 892 C CA . ILE A 1 112 ? -2.293 -16.016 13.547 1 97.5 112 ILE A CA 1
ATOM 893 C C . ILE A 1 112 ? -3.402 -15.617 14.523 1 97.5 112 ILE A C 1
ATOM 895 O O . ILE A 1 112 ? -3.176 -14.844 15.453 1 97.5 112 ILE A O 1
ATOM 899 N N . ALA A 1 113 ? -4.629 -16.047 14.344 1 96.06 113 ALA A N 1
ATOM 900 C CA . ALA A 1 113 ? -5.781 -15.93 15.227 1 96.06 113 ALA A CA 1
ATOM 901 C C . ALA A 1 113 ? -6.109 -14.461 15.5 1 96.06 113 ALA A C 1
ATOM 903 O O . ALA A 1 113 ? -6.277 -14.062 16.656 1 96.06 113 ALA A O 1
ATOM 904 N N . LEU A 1 114 ? -6.141 -13.594 14.492 1 94.19 114 LEU A N 1
ATOM 905 C CA . LEU A 1 114 ? -6.488 -12.18 14.602 1 94.19 114 LEU A CA 1
ATOM 906 C C . LEU A 1 114 ? -7.816 -11.898 13.914 1 94.19 114 LEU A C 1
ATOM 908 O O . LEU A 1 114 ? -7.957 -10.883 13.227 1 94.19 114 LEU A O 1
ATOM 912 N N . GLY A 1 115 ? -8.734 -12.922 14.031 1 91.38 115 GLY A N 1
ATOM 913 C CA . GLY A 1 115 ? -10.07 -12.727 13.484 1 91.38 115 GLY A CA 1
ATOM 914 C C . GLY A 1 115 ? -10.172 -13.086 12.016 1 91.38 115 GLY A C 1
ATOM 915 O O . GLY A 1 115 ? -9.398 -13.906 11.516 1 91.38 115 GLY A O 1
ATOM 916 N N . ARG A 1 116 ? -11.125 -12.531 11.359 1 93.38 116 ARG A N 1
ATOM 917 C CA . ARG A 1 116 ? -11.57 -12.969 10.039 1 93.38 116 ARG A CA 1
ATOM 918 C C . ARG A 1 116 ? -10.523 -12.648 8.977 1 93.38 116 ARG A C 1
ATOM 920 O O . ARG A 1 116 ? -10.555 -13.219 7.883 1 93.38 116 ARG A O 1
ATOM 927 N N . ASN A 1 117 ? -9.609 -11.742 9.367 1 96.38 117 ASN A N 1
ATOM 928 C CA . ASN A 1 117 ? -8.633 -11.312 8.375 1 96.38 117 ASN A CA 1
ATOM 929 C C . ASN A 1 117 ? -7.262 -11.93 8.641 1 96.38 117 ASN A C 1
ATOM 931 O O . ASN A 1 117 ? -6.254 -11.461 8.109 1 96.38 117 ASN A O 1
ATOM 935 N N . SER A 1 118 ? -7.176 -13.031 9.32 1 97.5 118 SER A N 1
ATOM 936 C CA . SER A 1 118 ? -5.93 -13.641 9.766 1 97.5 118 SER A CA 1
ATOM 937 C C . SER A 1 118 ? -5.078 -14.086 8.578 1 97.5 118 SER A C 1
ATOM 939 O O . SE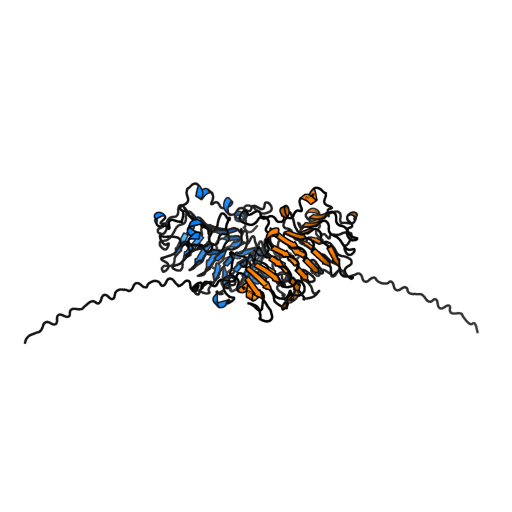R A 1 118 ? -3.846 -14.094 8.664 1 97.5 118 SER A O 1
ATOM 941 N N . THR A 1 119 ? -5.707 -14.398 7.473 1 98.31 119 THR A N 1
ATOM 942 C CA . THR A 1 119 ? -5.012 -14.875 6.285 1 98.31 119 THR A CA 1
ATOM 943 C C . THR A 1 119 ? -3.957 -13.867 5.836 1 98.31 119 THR A C 1
ATOM 945 O O . THR A 1 119 ? -2.85 -14.25 5.453 1 98.31 119 THR A O 1
ATOM 948 N N . PHE A 1 120 ? -4.246 -12.641 6.012 1 98.44 120 PHE A N 1
ATOM 949 C CA . PHE A 1 120 ? -3.42 -11.586 5.434 1 98.44 120 PHE A CA 1
ATOM 950 C C . PHE A 1 120 ? -2.184 -11.336 6.289 1 98.44 120 PHE A C 1
ATOM 952 O O . PHE A 1 120 ? -1.274 -10.609 5.879 1 98.44 120 PHE A O 1
ATOM 959 N N . HIS A 1 121 ? -2.113 -11.969 7.371 1 98.5 121 HIS A N 1
ATOM 960 C CA . HIS A 1 121 ? -0.964 -11.852 8.258 1 98.5 121 HIS A CA 1
ATOM 961 C C . HIS A 1 121 ? -0.049 -13.07 8.141 1 98.5 121 HIS A C 1
ATOM 963 O O . HIS A 1 121 ? 0.973 -13.148 8.828 1 98.5 121 HIS A O 1
ATOM 969 N N . THR A 1 122 ? -0.271 -13.984 7.184 1 98.88 122 THR A N 1
ATOM 970 C CA . THR A 1 122 ? 0.396 -15.281 7.207 1 98.88 122 THR A CA 1
ATOM 971 C C . THR A 1 122 ? 1.541 -15.312 6.195 1 98.88 122 THR A C 1
ATOM 973 O O . THR A 1 122 ? 2.336 -16.25 6.188 1 98.88 122 THR A O 1
ATOM 976 N N . PRO A 1 123 ? 1.724 -14.367 5.34 1 98.94 123 PRO A N 1
ATOM 977 C CA . PRO A 1 123 ? 2.691 -14.531 4.25 1 98.94 123 PRO A CA 1
ATOM 978 C C . PRO A 1 123 ? 4.105 -14.797 4.758 1 98.94 123 PRO A C 1
ATOM 980 O O . PRO A 1 123 ? 4.543 -14.18 5.73 1 98.94 123 PRO A O 1
ATOM 983 N N . THR A 1 124 ? 4.727 -15.719 4 1 98.94 124 THR A N 1
ATOM 984 C CA . THR A 1 124 ? 6.164 -15.898 4.145 1 98.94 124 THR A CA 1
ATOM 985 C C . THR A 1 124 ? 6.918 -14.68 3.613 1 98.94 124 THR A C 1
ATOM 987 O O . THR A 1 124 ? 7.77 -14.125 4.309 1 98.94 124 THR A O 1
ATOM 990 N N . LEU A 1 125 ? 6.637 -14.258 2.467 1 98.94 125 LEU A N 1
ATOM 991 C CA . LEU A 1 125 ? 7.176 -13.047 1.857 1 98.94 125 LEU A CA 1
ATOM 992 C C . LEU A 1 125 ? 6.055 -12.07 1.514 1 98.94 125 LEU A C 1
ATOM 994 O O . LEU A 1 125 ? 5.148 -12.398 0.748 1 98.94 125 LEU A O 1
ATOM 998 N N . LEU A 1 126 ? 6.074 -10.906 2.119 1 98.94 126 LEU A N 1
ATOM 999 C CA . LEU A 1 126 ? 5.16 -9.812 1.823 1 98.94 126 LEU A CA 1
ATOM 1000 C C . LEU A 1 126 ? 5.883 -8.68 1.099 1 98.94 126 LEU A C 1
ATOM 1002 O O . LEU A 1 126 ? 6.852 -8.125 1.622 1 98.94 126 LEU A O 1
ATOM 1006 N N . VAL A 1 127 ? 5.422 -8.352 -0.109 1 98.94 127 VAL A N 1
ATOM 1007 C CA . VAL A 1 127 ? 6.027 -7.289 -0.906 1 98.94 127 VAL A CA 1
ATOM 1008 C C . VAL A 1 127 ? 5.07 -6.105 -1.005 1 98.94 127 VAL A C 1
ATOM 1010 O O . VAL A 1 127 ? 3.986 -6.223 -1.582 1 98.94 127 VAL A O 1
ATOM 1013 N N . GLU A 1 128 ? 5.516 -4.969 -0.46 1 98.62 128 GLU A N 1
ATOM 1014 C CA . GLU A 1 128 ? 4.723 -3.746 -0.535 1 98.62 128 GLU A CA 1
ATOM 1015 C C . GLU A 1 128 ? 5.484 -2.641 -1.262 1 98.62 128 GLU A C 1
ATOM 1017 O O . GLU A 1 128 ? 4.926 -1.576 -1.539 1 98.62 128 GLU A O 1
ATOM 1022 N N . GLY A 1 129 ? 6.746 -2.854 -1.602 1 98.12 129 GLY A N 1
ATOM 1023 C CA . GLY A 1 129 ? 7.527 -1.898 -2.369 1 98.12 129 GLY A CA 1
ATOM 1024 C C . GLY A 1 129 ? 7.359 -2.057 -3.869 1 98.12 129 GLY A C 1
ATOM 1025 O O . GLY A 1 129 ? 7.613 -3.131 -4.418 1 98.12 129 GLY A O 1
ATOM 1026 N N . ASN A 1 130 ? 6.965 -1.02 -4.555 1 97.06 130 ASN A N 1
ATOM 1027 C CA . ASN A 1 130 ? 6.773 -1.053 -6.004 1 97.06 130 ASN A CA 1
ATOM 1028 C C . ASN A 1 130 ? 8.07 -1.392 -6.73 1 97.06 130 ASN A C 1
ATOM 1030 O O . ASN A 1 130 ? 9.156 -1.294 -6.156 1 97.06 130 ASN A O 1
ATOM 1034 N N . ASP A 1 131 ? 7.914 -1.867 -7.938 1 96.38 131 ASP A N 1
ATOM 1035 C CA . ASP A 1 131 ? 9.039 -2.145 -8.828 1 96.38 131 ASP A CA 1
ATOM 1036 C C . ASP A 1 131 ? 9.922 -3.258 -8.266 1 96.38 131 ASP A C 1
ATOM 1038 O O . ASP A 1 131 ? 11.148 -3.197 -8.367 1 96.38 131 ASP A O 1
ATOM 1042 N N . PHE A 1 132 ? 9.305 -4.133 -7.641 1 97.94 132 PHE A N 1
ATOM 1043 C CA . PHE A 1 132 ? 10 -5.285 -7.074 1 97.94 132 PHE A CA 1
ATOM 1044 C C . PHE A 1 132 ? 10.305 -6.316 -8.148 1 97.94 132 PHE A C 1
ATOM 1046 O O . PHE A 1 132 ? 9.5 -6.535 -9.062 1 97.94 132 PHE A O 1
ATOM 1053 N N . TYR A 1 133 ? 11.422 -6.93 -8.016 1 97.62 133 TYR A N 1
ATOM 1054 C CA . TYR A 1 133 ? 11.844 -8.008 -8.906 1 97.62 133 TYR A CA 1
ATOM 1055 C C . TYR A 1 133 ? 12.398 -9.188 -8.117 1 97.62 133 TYR A C 1
ATOM 1057 O O . TYR A 1 133 ? 13.164 -8.992 -7.164 1 97.62 133 TYR A O 1
ATOM 1065 N N . ALA A 1 134 ? 12.023 -10.398 -8.461 1 98.31 134 ALA A N 1
ATOM 1066 C CA . ALA A 1 134 ? 12.625 -11.602 -7.883 1 98.31 134 ALA A CA 1
ATOM 1067 C C . ALA A 1 134 ? 12.875 -12.656 -8.953 1 98.31 134 ALA A C 1
ATOM 1069 O O . ALA A 1 134 ? 12.078 -12.812 -9.883 1 98.31 134 ALA A O 1
ATOM 1070 N N . ALA A 1 135 ? 13.938 -13.359 -8.758 1 98.25 135 ALA A N 1
ATOM 1071 C CA . ALA A 1 135 ? 14.258 -14.422 -9.703 1 98.25 135 ALA A CA 1
ATOM 1072 C C . ALA A 1 135 ? 15.055 -15.539 -9.039 1 98.25 135 ALA A C 1
ATOM 1074 O O . ALA A 1 135 ? 15.805 -15.289 -8.094 1 98.25 135 ALA A O 1
ATOM 1075 N N . ASN A 1 136 ? 14.836 -16.719 -9.523 1 98.44 136 ASN A N 1
ATOM 1076 C CA . ASN A 1 136 ? 15.672 -17.875 -9.234 1 98.44 136 ASN A CA 1
ATOM 1077 C C . ASN A 1 136 ? 15.656 -18.219 -7.754 1 98.44 136 ASN A C 1
ATOM 1079 O O . ASN A 1 136 ? 16.703 -18.391 -7.133 1 98.44 136 ASN A O 1
ATOM 1083 N N . LEU A 1 137 ? 14.445 -18.297 -7.25 1 98.44 137 LEU A N 1
ATOM 1084 C CA . LEU A 1 137 ? 14.312 -18.719 -5.859 1 98.44 137 LEU A CA 1
ATOM 1085 C C . LEU A 1 137 ? 12.953 -19.375 -5.617 1 98.44 137 LEU A C 1
ATOM 1087 O O . LEU A 1 137 ? 12.078 -19.328 -6.488 1 98.44 137 LEU A O 1
ATOM 1091 N N . THR A 1 138 ? 12.828 -20.094 -4.484 1 98.94 138 THR A N 1
ATOM 1092 C CA . THR A 1 138 ? 11.594 -20.703 -4.016 1 98.94 138 THR A CA 1
ATOM 1093 C C . THR A 1 138 ? 11.039 -19.938 -2.814 1 98.94 138 THR A C 1
ATOM 1095 O O . THR A 1 138 ? 11.781 -19.609 -1.885 1 98.94 138 THR A O 1
ATOM 1098 N N . ILE A 1 139 ? 9.805 -19.609 -2.869 1 99 139 ILE A N 1
ATOM 1099 C CA . ILE A 1 139 ? 9.055 -19.078 -1.732 1 99 139 ILE A CA 1
ATOM 1100 C C . ILE A 1 139 ? 7.977 -20.078 -1.318 1 99 139 ILE A C 1
ATOM 1102 O O . ILE A 1 139 ? 7.117 -20.453 -2.125 1 99 139 ILE A O 1
ATOM 1106 N N . GLU A 1 140 ? 7.992 -20.5 -0.055 1 98.94 140 GLU A N 1
ATOM 1107 C CA . GLU A 1 140 ? 7.023 -21.516 0.32 1 98.94 140 GLU A CA 1
ATOM 1108 C C . GLU A 1 140 ? 6.426 -21.234 1.696 1 98.94 140 GLU A C 1
ATOM 1110 O O . GLU A 1 140 ? 7.055 -20.578 2.527 1 98.94 140 GLU A O 1
ATOM 1115 N N . ASN A 1 141 ? 5.195 -21.609 1.911 1 98.94 141 ASN A N 1
ATOM 1116 C CA . ASN A 1 141 ? 4.562 -21.797 3.211 1 98.94 141 ASN A CA 1
ATOM 1117 C C . ASN A 1 141 ? 4.352 -23.281 3.525 1 98.94 141 ASN A C 1
ATOM 1119 O O . ASN A 1 141 ? 3.604 -23.969 2.826 1 98.94 141 ASN A O 1
ATOM 1123 N N . THR A 1 142 ? 4.98 -23.672 4.586 1 98.81 142 THR A N 1
ATOM 1124 C CA . THR A 1 142 ? 5.039 -25.109 4.859 1 98.81 142 THR A CA 1
ATOM 1125 C C . THR A 1 142 ? 4.051 -25.5 5.953 1 98.81 142 THR A C 1
ATOM 1127 O O . THR A 1 142 ? 4.234 -26.5 6.637 1 98.81 142 THR A O 1
ATOM 1130 N N . ALA A 1 143 ? 3.035 -24.703 6.195 1 98.56 143 ALA A N 1
ATOM 1131 C CA . ALA A 1 143 ? 2.031 -25 7.211 1 98.56 143 ALA A CA 1
ATOM 1132 C C . ALA A 1 143 ? 1.289 -26.297 6.887 1 98.56 143 ALA A C 1
ATOM 1134 O O . ALA A 1 143 ? 0.758 -26.953 7.785 1 98.56 143 ALA A O 1
ATOM 1135 N N . GLY A 1 144 ? 1.253 -26.641 5.633 1 97.94 144 GLY A N 1
ATOM 1136 C CA . GLY A 1 144 ? 0.511 -27.828 5.215 1 97.94 144 GLY A CA 1
ATOM 1137 C C . GLY A 1 144 ? -0.94 -27.531 4.883 1 97.94 144 GLY A C 1
ATOM 1138 O O . GLY A 1 144 ? -1.329 -26.375 4.754 1 97.94 144 GLY A O 1
ATOM 1139 N N . PRO A 1 145 ? -1.675 -28.562 4.586 1 97.25 145 PRO A N 1
ATOM 1140 C CA . PRO A 1 145 ? -3.084 -28.406 4.227 1 97.25 145 PRO A CA 1
ATOM 1141 C C . PRO A 1 145 ? -3.982 -28.172 5.441 1 97.25 145 PRO A C 1
ATOM 1143 O O . PRO A 1 145 ? -4.859 -29 5.727 1 97.25 145 PRO A O 1
ATOM 1146 N N . ILE A 1 146 ? -3.824 -27.062 6.07 1 96.31 146 ILE A N 1
ATOM 1147 C CA . ILE A 1 146 ? -4.484 -26.812 7.348 1 96.31 146 ILE A CA 1
ATOM 1148 C C . ILE A 1 146 ? -5.281 -25.516 7.262 1 96.31 146 ILE A C 1
ATOM 1150 O O . ILE A 1 146 ? -5.504 -24.844 8.281 1 96.31 146 ILE A O 1
ATOM 1154 N N . GLY A 1 147 ? -5.578 -25.094 6.113 1 96 147 GLY A N 1
ATOM 1155 C CA . GLY A 1 147 ? -6.309 -23.859 5.922 1 96 147 GLY A CA 1
ATOM 1156 C C . GLY A 1 147 ? -5.496 -22.781 5.219 1 96 147 GLY A C 1
ATOM 1157 O O . GLY A 1 147 ? -4.527 -23.094 4.52 1 96 147 GLY A O 1
ATOM 1158 N N . GLN A 1 148 ? -5.922 -21.562 5.402 1 98.31 148 GLN A N 1
ATOM 1159 C CA . GLN A 1 148 ? -5.328 -20.438 4.68 1 98.31 148 GLN A CA 1
ATOM 1160 C C . GLN A 1 148 ? -3.912 -20.156 5.176 1 98.31 148 GLN A C 1
ATOM 1162 O O . GLN A 1 148 ? -3.701 -19.938 6.371 1 98.31 148 GLN A O 1
ATOM 1167 N N . ALA A 1 149 ? -2.994 -20.172 4.293 1 98.88 149 ALA A N 1
ATOM 1168 C CA . ALA A 1 149 ? -1.581 -19.938 4.574 1 98.88 149 ALA A CA 1
ATOM 1169 C C . ALA A 1 149 ? -0.858 -19.406 3.338 1 98.88 149 ALA A C 1
ATOM 1171 O O . ALA A 1 149 ? -0.615 -20.156 2.387 1 98.88 149 ALA A O 1
ATOM 1172 N N . VAL A 1 150 ? -0.456 -18.156 3.375 1 98.94 150 VAL A N 1
ATOM 1173 C CA . VAL A 1 150 ? 0.079 -17.484 2.201 1 98.94 150 VAL A CA 1
ATOM 1174 C C . VAL A 1 150 ? 1.594 -17.656 2.143 1 98.94 150 VAL A C 1
ATOM 1176 O O . VAL A 1 150 ? 2.293 -17.438 3.133 1 98.94 150 VAL A O 1
ATOM 1179 N N . ALA A 1 151 ? 2.066 -18.094 0.988 1 99 151 ALA A N 1
ATOM 1180 C CA . ALA A 1 151 ? 3.51 -18.094 0.768 1 99 151 ALA A CA 1
ATOM 1181 C C . ALA A 1 151 ? 4.004 -16.719 0.331 1 99 151 ALA A C 1
ATOM 1183 O O . ALA A 1 151 ? 4.883 -16.141 0.969 1 99 151 ALA A O 1
ATOM 1184 N N . LEU A 1 152 ? 3.393 -16.203 -0.683 1 99 152 LEU A N 1
ATOM 1185 C CA . LEU A 1 152 ? 3.787 -14.922 -1.261 1 99 152 LEU A CA 1
ATOM 1186 C C . LEU A 1 152 ? 2.596 -13.977 -1.346 1 99 152 LEU A C 1
ATOM 1188 O O . LEU A 1 152 ? 1.548 -14.336 -1.888 1 99 152 LEU A O 1
ATOM 1192 N N . ALA A 1 153 ? 2.73 -12.828 -0.743 1 98.94 153 ALA A N 1
ATOM 1193 C CA . ALA A 1 153 ? 1.771 -11.742 -0.908 1 98.94 153 ALA A CA 1
ATOM 1194 C C . ALA A 1 153 ? 2.4 -10.562 -1.645 1 98.94 153 ALA A C 1
ATOM 1196 O O . ALA A 1 153 ? 3.428 -10.031 -1.217 1 98.94 153 ALA A O 1
ATOM 1197 N N . LEU A 1 154 ? 1.816 -10.219 -2.771 1 98.88 154 LEU A N 1
ATOM 1198 C CA . LEU A 1 154 ? 2.223 -9.055 -3.555 1 98.88 154 LEU A CA 1
ATOM 1199 C C . LEU A 1 154 ? 1.202 -7.93 -3.428 1 98.88 154 LEU A C 1
ATOM 1201 O O . LEU A 1 154 ? 0.094 -8.023 -3.961 1 98.88 154 LEU A O 1
ATOM 1205 N N . SER A 1 155 ? 1.537 -6.949 -2.697 1 98.38 155 SER A N 1
ATOM 1206 C CA . SER A 1 155 ? 0.739 -5.73 -2.578 1 98.38 155 SER A CA 1
ATOM 1207 C C . SER A 1 155 ? 1.516 -4.512 -3.059 1 98.38 155 SER A C 1
ATOM 1209 O O . SER A 1 155 ? 1.66 -3.531 -2.322 1 98.38 155 SER A O 1
ATOM 1211 N N . ALA A 1 156 ? 1.965 -4.617 -4.32 1 98.31 156 ALA A N 1
ATOM 1212 C CA . ALA A 1 156 ? 2.82 -3.617 -4.953 1 98.31 156 ALA A CA 1
ATOM 1213 C C . ALA A 1 156 ? 2.574 -3.555 -6.457 1 98.31 156 ALA A C 1
ATOM 1215 O O . ALA A 1 156 ? 2.131 -4.535 -7.062 1 98.31 156 ALA A O 1
ATOM 1216 N N . ASP A 1 157 ? 2.871 -2.387 -7.008 1 97.25 157 ASP A N 1
ATOM 1217 C CA . ASP A 1 157 ? 2.703 -2.15 -8.438 1 97.25 157 ASP A CA 1
ATOM 1218 C C . ASP A 1 157 ? 3.998 -2.438 -9.195 1 97.25 157 ASP A C 1
ATOM 1220 O O . ASP A 1 157 ? 5.09 -2.275 -8.656 1 97.25 157 ASP A O 1
ATOM 1224 N N . ARG A 1 158 ? 3.842 -2.93 -10.398 1 97.62 158 ARG A N 1
ATOM 1225 C CA . ARG A 1 158 ? 4.969 -3.195 -11.289 1 97.62 158 ARG A CA 1
ATOM 1226 C C . ARG A 1 158 ? 5.93 -4.203 -10.664 1 97.62 158 ARG A C 1
ATOM 1228 O O . ARG A 1 158 ? 7.125 -3.93 -10.531 1 97.62 158 ARG A O 1
ATOM 1235 N N . VAL A 1 159 ? 5.43 -5.332 -10.383 1 98.31 159 VAL A N 1
ATOM 1236 C CA . VAL A 1 159 ? 6.191 -6.434 -9.797 1 98.31 159 VAL A CA 1
ATOM 1237 C C . VAL A 1 159 ? 6.457 -7.496 -10.867 1 98.31 159 VAL A C 1
ATOM 1239 O O . VAL A 1 159 ? 5.559 -7.855 -11.633 1 98.31 159 VAL A O 1
ATOM 1242 N N . LEU A 1 160 ? 7.668 -7.961 -10.922 1 98.25 160 LEU A N 1
ATOM 1243 C CA . LEU A 1 160 ? 8.047 -9.023 -11.852 1 98.25 160 LEU A CA 1
ATOM 1244 C C . LEU A 1 160 ? 8.727 -10.172 -11.117 1 98.25 160 LEU A C 1
ATOM 1246 O O . LEU A 1 160 ? 9.703 -9.961 -10.383 1 98.25 160 LEU A O 1
ATOM 1250 N N . LEU A 1 161 ? 8.203 -11.383 -11.234 1 98.5 161 LEU A N 1
ATOM 1251 C CA . LEU A 1 161 ? 8.859 -12.602 -10.789 1 98.5 161 LEU A CA 1
ATOM 1252 C C . LEU A 1 161 ? 9.211 -13.5 -11.977 1 98.5 161 LEU A C 1
ATOM 1254 O O . LEU A 1 161 ? 8.375 -13.75 -12.844 1 98.5 161 LEU A O 1
ATOM 1258 N N . GLU A 1 162 ? 10.445 -13.945 -11.93 1 98 162 GLU A N 1
ATOM 1259 C CA . GLU A 1 162 ? 10.914 -14.805 -13.016 1 98 162 GLU A CA 1
ATOM 1260 C C . GLU A 1 162 ? 11.586 -16.062 -12.469 1 98 162 GLU A C 1
ATOM 1262 O O . GLU A 1 162 ? 12.484 -15.977 -11.633 1 98 162 GLU A O 1
ATOM 1267 N N . ASN A 1 163 ? 11.117 -17.172 -12.992 1 98.38 163 ASN A N 1
ATOM 1268 C CA . ASN A 1 163 ? 11.781 -18.438 -12.695 1 98.38 163 ASN A CA 1
ATOM 1269 C C . ASN A 1 163 ? 11.805 -18.719 -11.195 1 98.38 163 ASN A C 1
ATOM 1271 O O . ASN A 1 163 ? 12.867 -19 -10.633 1 98.38 163 ASN A O 1
ATOM 1275 N N . CYS A 1 164 ? 10.672 -18.656 -10.609 1 98.88 164 CYS A N 1
ATOM 1276 C CA . CYS A 1 164 ? 10.516 -18.906 -9.188 1 98.88 164 CYS A CA 1
ATOM 1277 C C . CYS A 1 164 ? 9.539 -20.047 -8.938 1 98.88 164 CYS A C 1
ATOM 1279 O O . CYS A 1 164 ? 8.711 -20.375 -9.797 1 98.88 164 CYS A O 1
ATOM 1281 N N . ASN A 1 165 ? 9.703 -20.719 -7.777 1 98.94 165 ASN A N 1
ATOM 1282 C CA . ASN A 1 165 ? 8.688 -21.609 -7.223 1 98.94 165 ASN A CA 1
ATOM 1283 C C . ASN A 1 165 ? 7.91 -20.953 -6.094 1 98.94 165 ASN A C 1
ATOM 1285 O O . ASN A 1 165 ? 8.5 -20.375 -5.18 1 98.94 165 ASN A O 1
ATOM 1289 N N . ILE A 1 166 ? 6.602 -20.984 -6.219 1 99 166 ILE A N 1
ATOM 1290 C CA . ILE A 1 166 ? 5.715 -20.531 -5.156 1 99 166 ILE A CA 1
ATOM 1291 C C . ILE A 1 166 ? 4.859 -21.688 -4.652 1 99 166 ILE A C 1
ATOM 1293 O O . ILE A 1 166 ? 3.947 -22.141 -5.348 1 99 166 ILE A O 1
ATOM 1297 N N . LEU A 1 167 ? 5.148 -22.125 -3.406 1 98.94 167 LEU A N 1
ATOM 1298 C CA . LEU A 1 167 ? 4.648 -23.422 -2.967 1 98.94 167 LEU A CA 1
ATOM 1299 C C . LEU A 1 167 ? 3.816 -23.281 -1.696 1 98.94 167 LEU A C 1
ATOM 1301 O O . LEU A 1 167 ? 4.223 -22.594 -0.754 1 98.94 167 LEU A O 1
ATOM 1305 N N . GLY A 1 168 ? 2.703 -23.859 -1.67 1 98.88 168 GLY A N 1
ATOM 1306 C CA . GLY A 1 168 ? 1.817 -23.875 -0.517 1 98.88 168 GLY A CA 1
ATOM 1307 C C . GLY A 1 168 ? 0.601 -24.75 -0.708 1 98.88 168 GLY A C 1
ATOM 1308 O O . GLY A 1 168 ? 0.682 -25.797 -1.355 1 98.88 168 GLY A O 1
ATOM 1309 N N . ASN A 1 169 ? -0.497 -24.453 -0.016 1 98.56 169 ASN A N 1
ATOM 1310 C CA . ASN A 1 169 ? -1.768 -25.172 -0.093 1 98.56 169 ASN A CA 1
ATOM 1311 C C . ASN A 1 169 ? -2.928 -24.219 -0.378 1 98.56 169 ASN A C 1
ATOM 1313 O O . ASN A 1 169 ? -3.086 -23.75 -1.506 1 98.56 169 ASN A O 1
ATOM 1317 N N . GLN A 1 170 ? -3.717 -23.875 0.634 1 98.31 170 GLN A N 1
ATOM 1318 C CA . GLN A 1 170 ? -4.762 -22.875 0.425 1 98.31 170 GLN A CA 1
ATOM 1319 C C . GLN A 1 170 ? -4.199 -21.453 0.527 1 98.31 170 GLN A C 1
ATOM 1321 O O . GLN A 1 170 ? -3.436 -21.156 1.445 1 98.31 170 GLN A O 1
ATOM 1326 N N . ASP A 1 171 ? -4.566 -20.641 -0.444 1 98.62 171 ASP A N 1
ATOM 1327 C CA . ASP A 1 171 ? -4.152 -19.234 -0.445 1 98.62 171 ASP A CA 1
ATOM 1328 C C . ASP A 1 171 ? -2.633 -19.109 -0.527 1 98.62 171 ASP A C 1
ATOM 1330 O O . ASP A 1 171 ? -2.02 -18.422 0.282 1 98.62 171 ASP A O 1
ATOM 1334 N N . THR A 1 172 ? -2.041 -19.656 -1.566 1 98.94 172 THR A N 1
ATOM 1335 C CA . THR A 1 172 ? -0.59 -19.703 -1.721 1 98.94 172 THR A CA 1
ATOM 1336 C C . THR A 1 172 ? -0.052 -18.344 -2.164 1 98.94 172 THR A C 1
ATOM 1338 O O . THR A 1 172 ? 0.917 -17.844 -1.595 1 98.94 172 THR A O 1
ATOM 1341 N N . LEU A 1 173 ? -0.649 -17.797 -3.191 1 99 173 LEU A N 1
ATOM 1342 C CA . LEU A 1 173 ? -0.225 -16.531 -3.799 1 99 173 LEU A CA 1
ATOM 1343 C C . LEU A 1 173 ? -1.332 -15.484 -3.713 1 99 173 LEU A C 1
ATOM 1345 O O . LEU A 1 173 ? -2.365 -15.617 -4.375 1 99 173 LEU A O 1
ATOM 1349 N N . TYR A 1 174 ? -1.09 -14.523 -2.902 1 98.94 174 TYR A N 1
ATOM 1350 C CA . TYR A 1 174 ? -1.983 -13.375 -2.766 1 98.94 174 TYR A CA 1
ATOM 1351 C C . TYR A 1 174 ? -1.484 -12.195 -3.588 1 98.94 174 TYR A C 1
ATOM 1353 O O . TYR A 1 174 ? -0.378 -11.695 -3.363 1 98.94 174 TYR A O 1
ATOM 1361 N N . THR A 1 175 ? -2.275 -11.734 -4.555 1 98.88 175 THR A N 1
ATOM 1362 C CA . THR A 1 175 ? -1.928 -10.617 -5.426 1 98.88 175 THR A CA 1
ATOM 1363 C C . THR A 1 175 ? -2.926 -9.477 -5.266 1 98.88 175 THR A C 1
ATOM 1365 O O . THR A 1 175 ? -4.086 -9.602 -5.664 1 98.88 175 THR A O 1
ATOM 1368 N N . SER A 1 176 ? -2.412 -8.359 -4.719 1 98 176 SER A N 1
ATOM 1369 C CA . SER A 1 176 ? -3.377 -7.336 -4.324 1 98 176 SER A CA 1
ATOM 1370 C C . SER A 1 176 ? -2.902 -5.941 -4.727 1 98 176 SER A C 1
ATOM 1372 O O . SER A 1 176 ? -1.738 -5.758 -5.086 1 98 176 SER A O 1
ATOM 1374 N N . GLY A 1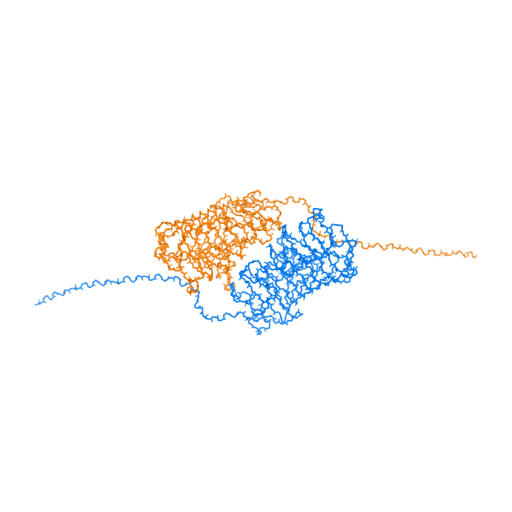 177 ? -3.83 -4.961 -4.668 1 95.56 177 GLY A N 1
ATOM 1375 C CA . GLY A 1 177 ? -3.613 -3.555 -4.973 1 95.56 177 GLY A CA 1
ATOM 1376 C C . GLY A 1 177 ? -4.531 -3.033 -6.062 1 95.56 177 GLY A C 1
ATOM 1377 O O . GLY A 1 177 ? -4.492 -3.514 -7.195 1 95.56 177 GLY A O 1
ATOM 1378 N N . GLU A 1 178 ? -5.277 -2.111 -5.723 1 89.19 178 GLU A N 1
ATOM 1379 C CA . GLU A 1 178 ? -6.164 -1.497 -6.703 1 89.19 178 GLU A CA 1
ATOM 1380 C C . GLU A 1 178 ? -5.375 -0.857 -7.84 1 89.19 178 GLU A C 1
ATOM 1382 O O . GLU A 1 178 ? -4.574 0.052 -7.609 1 89.19 178 GLU A O 1
ATOM 1387 N N . GLY A 1 179 ? -5.555 -1.494 -9 1 89.88 179 GLY A N 1
ATOM 1388 C CA . GLY A 1 179 ? -4.875 -0.94 -10.156 1 89.88 179 GLY A CA 1
ATOM 1389 C C . GLY A 1 179 ? -3.438 -1.412 -10.289 1 89.88 179 GLY A C 1
ATOM 1390 O O . GLY A 1 179 ? -2.742 -1.045 -11.234 1 89.88 179 GLY A O 1
ATOM 1391 N N . PHE A 1 180 ? -2.986 -2.15 -9.375 1 97 180 PHE A N 1
ATOM 1392 C CA . PHE A 1 180 ? -1.608 -2.623 -9.43 1 97 180 PHE A CA 1
ATOM 1393 C C . PHE A 1 180 ? -1.443 -3.691 -10.5 1 97 180 PHE A C 1
ATOM 1395 O O . PHE A 1 180 ? -2.361 -4.477 -10.75 1 97 180 PHE A O 1
ATOM 1402 N N . LYS A 1 181 ? -0.293 -3.693 -11.102 1 98.31 181 LYS A N 1
ATOM 1403 C CA . LYS A 1 181 ? 0.05 -4.641 -12.164 1 98.31 181 LYS A CA 1
ATOM 1404 C C . LYS A 1 181 ? 1.235 -5.512 -11.758 1 98.31 181 LYS A C 1
ATOM 1406 O O . LYS A 1 181 ? 2.238 -5.008 -11.25 1 98.31 181 LYS A O 1
ATOM 1411 N N . GLN A 1 182 ? 1.086 -6.797 -12.016 1 98.75 182 GLN A N 1
ATOM 1412 C CA . GLN A 1 182 ? 2.107 -7.773 -11.656 1 98.75 182 GLN A CA 1
ATOM 1413 C C . GLN A 1 182 ? 2.301 -8.805 -12.766 1 98.75 182 GLN A C 1
ATOM 1415 O O . GLN A 1 182 ? 1.372 -9.086 -13.523 1 98.75 182 GLN A O 1
ATOM 1420 N N . TYR A 1 183 ? 3.508 -9.336 -12.883 1 98.81 183 TYR A N 1
ATOM 1421 C CA . TYR A 1 183 ? 3.885 -10.242 -13.961 1 98.81 183 TYR A CA 1
ATOM 1422 C C . TYR A 1 183 ? 4.727 -11.398 -13.43 1 98.81 183 TYR A C 1
ATOM 1424 O O . TYR A 1 183 ? 5.801 -11.18 -12.867 1 98.81 183 TYR A O 1
ATOM 1432 N N . LEU A 1 184 ? 4.262 -12.609 -13.594 1 98.88 184 LEU A N 1
ATOM 1433 C CA . LEU A 1 184 ? 4.996 -13.82 -13.258 1 98.88 184 LEU A CA 1
ATOM 1434 C C . LEU A 1 184 ? 5.316 -14.633 -14.508 1 98.88 184 LEU A C 1
ATOM 1436 O O . LEU A 1 184 ? 4.406 -15.047 -15.234 1 98.88 184 LEU A O 1
ATOM 1440 N N . LYS A 1 185 ? 6.578 -14.812 -14.664 1 98.44 185 LYS A N 1
ATOM 1441 C CA . LYS A 1 185 ? 7.039 -15.492 -15.875 1 98.44 185 LYS A CA 1
ATOM 1442 C C . LYS A 1 185 ? 7.879 -16.719 -15.523 1 98.44 185 LYS A C 1
ATOM 1444 O O . LYS A 1 185 ? 8.773 -16.641 -14.68 1 98.44 185 LYS A O 1
ATOM 1449 N N . ASN A 1 186 ? 7.535 -17.844 -16.156 1 98.62 186 ASN A N 1
ATOM 1450 C CA . ASN A 1 186 ? 8.305 -19.062 -15.984 1 98.62 186 ASN A CA 1
ATOM 1451 C C . ASN A 1 186 ? 8.344 -19.516 -14.523 1 98.62 186 ASN A C 1
ATOM 1453 O O . ASN A 1 186 ? 9.398 -19.922 -14.023 1 98.62 186 ASN A O 1
ATOM 1457 N N . CYS A 1 187 ? 7.227 -19.406 -13.906 1 98.88 187 CYS A N 1
ATOM 1458 C CA . CYS A 1 187 ? 7.145 -19.797 -12.5 1 98.88 187 CYS A CA 1
ATOM 1459 C C . CYS A 1 187 ? 6.367 -21.094 -12.328 1 98.88 187 CYS A C 1
ATOM 1461 O O . CYS A 1 187 ? 5.617 -21.484 -13.219 1 98.88 187 CYS A O 1
ATOM 1463 N N . PHE A 1 188 ? 6.66 -21.781 -11.242 1 98.94 188 PHE A N 1
ATOM 1464 C CA . PHE A 1 188 ? 5.867 -22.906 -10.766 1 98.94 188 PHE A CA 1
ATOM 1465 C C . PHE A 1 188 ? 5.055 -22.5 -9.539 1 98.94 188 PHE A C 1
ATOM 1467 O O . PHE A 1 188 ? 5.609 -22.047 -8.531 1 98.94 188 PHE A O 1
ATOM 1474 N N . ILE A 1 189 ? 3.752 -22.578 -9.602 1 99 189 ILE A N 1
ATOM 1475 C CA . ILE A 1 189 ? 2.85 -22.203 -8.523 1 99 189 ILE A CA 1
ATOM 1476 C C . ILE A 1 189 ? 1.948 -23.391 -8.172 1 99 189 ILE A C 1
ATOM 1478 O O . ILE A 1 189 ? 1.282 -23.953 -9.047 1 99 189 ILE A O 1
ATOM 1482 N N . GLU A 1 190 ? 1.91 -23.781 -6.941 1 98.94 190 GLU A N 1
ATOM 1483 C CA . GLU A 1 190 ? 1.068 -24.906 -6.566 1 98.94 190 GLU A CA 1
ATOM 1484 C C . GLU A 1 190 ? 0.192 -24.578 -5.363 1 98.94 190 GLU A C 1
ATOM 1486 O O . GLU A 1 190 ? 0.509 -23.656 -4.594 1 98.94 190 GLU A O 1
ATOM 1491 N N . GLY A 1 191 ? -0.884 -25.281 -5.191 1 98.88 191 GLY A N 1
ATOM 1492 C CA . GLY A 1 191 ? -1.732 -25.141 -4.02 1 98.88 191 GLY A CA 1
ATOM 1493 C C . GLY A 1 191 ? -2.975 -26.016 -4.078 1 98.88 191 GLY A C 1
ATOM 1494 O O . GLY A 1 191 ? -3.125 -26.828 -4.988 1 98.88 191 GLY A O 1
ATOM 1495 N N . THR A 1 192 ? -3.818 -25.891 -3.08 1 98.75 192 THR A N 1
ATOM 1496 C CA . THR A 1 192 ? -5.047 -26.672 -2.975 1 98.75 192 THR A CA 1
ATOM 1497 C C . THR A 1 192 ? -6.262 -25.812 -3.352 1 98.75 192 THR A C 1
ATOM 1499 O O . THR A 1 192 ? -6.812 -25.969 -4.441 1 98.75 192 THR A O 1
ATOM 1502 N N . THR A 1 193 ? -6.547 -24.844 -2.564 1 98.75 193 THR A N 1
ATOM 1503 C CA . THR A 1 193 ? -7.781 -24.078 -2.721 1 98.75 193 THR A CA 1
ATOM 1504 C C . THR A 1 193 ? -7.477 -22.609 -2.939 1 98.75 193 THR A C 1
ATOM 1506 O O . THR A 1 193 ? -6.738 -22 -2.162 1 98.75 193 THR A O 1
ATOM 1509 N N . ASP A 1 194 ? -8.07 -22.078 -3.986 1 98.88 194 ASP A N 1
ATOM 1510 C CA . ASP A 1 194 ? -7.91 -20.641 -4.234 1 98.88 194 ASP A CA 1
ATOM 1511 C C . ASP A 1 194 ? -6.453 -20.219 -4.07 1 98.88 194 ASP A C 1
ATOM 1513 O O . ASP A 1 194 ? -6.16 -19.234 -3.391 1 98.88 194 ASP A O 1
ATOM 1517 N N . PHE A 1 195 ? -5.609 -21.016 -4.68 1 98.88 195 PHE A N 1
ATOM 1518 C CA . PHE A 1 195 ? -4.219 -20.812 -4.301 1 98.88 195 PHE A CA 1
ATOM 1519 C C . PHE A 1 195 ? -3.609 -19.656 -5.082 1 98.88 195 PHE A C 1
ATOM 1521 O O . PHE A 1 195 ? -2.473 -19.25 -4.82 1 98.88 195 PHE A O 1
ATOM 1528 N N . ILE A 1 196 ? -4.305 -19.078 -6.008 1 98.94 196 ILE A N 1
ATOM 1529 C CA . ILE A 1 196 ? -4.043 -17.766 -6.594 1 98.94 196 ILE A CA 1
ATOM 1530 C C . ILE A 1 196 ? -5.25 -16.859 -6.383 1 98.94 196 ILE A C 1
ATOM 1532 O O . ILE A 1 196 ? -6.328 -17.109 -6.926 1 98.94 196 ILE A O 1
ATOM 1536 N N . PHE A 1 197 ? -5.074 -15.758 -5.582 1 98.88 197 PHE A N 1
ATOM 1537 C CA . PHE A 1 197 ? -6.258 -14.969 -5.246 1 98.88 197 PHE A CA 1
ATOM 1538 C C . PHE A 1 197 ? -5.891 -13.5 -5.039 1 98.88 197 PHE A C 1
ATOM 1540 O O . PHE A 1 197 ? -4.73 -13.18 -4.77 1 98.88 197 PHE A O 1
ATOM 1547 N N . GLY A 1 198 ? -6.84 -12.617 -5.238 1 98.38 198 GLY A N 1
ATOM 1548 C CA . GLY A 1 198 ? -6.617 -11.211 -4.961 1 98.38 198 GLY A CA 1
ATOM 1549 C C . GLY A 1 198 ? -7.191 -10.297 -6.023 1 98.38 198 GLY A C 1
ATOM 1550 O O . GLY A 1 198 ? -7.969 -10.734 -6.875 1 98.38 198 GLY A O 1
ATOM 1551 N N . ASN A 1 199 ? -6.871 -8.969 -5.949 1 97.75 199 ASN A N 1
ATOM 1552 C CA . ASN A 1 199 ? -7.574 -7.973 -6.75 1 97.75 199 ASN A CA 1
ATOM 1553 C C . ASN A 1 199 ? -6.625 -7.234 -7.688 1 97.75 199 ASN A C 1
ATOM 1555 O O . ASN A 1 199 ? -7.016 -6.262 -8.336 1 97.75 199 ASN A O 1
ATOM 1559 N N . ALA A 1 200 ? -5.391 -7.676 -7.824 1 98.44 200 ALA A N 1
ATOM 1560 C CA . ALA A 1 200 ? -4.48 -7.047 -8.781 1 98.44 200 ALA A CA 1
ATOM 1561 C C . ALA A 1 200 ? -4.734 -7.555 -10.195 1 98.44 200 ALA A C 1
ATOM 1563 O O . ALA A 1 200 ? -5.445 -8.547 -10.391 1 98.44 200 ALA A O 1
ATOM 1564 N N . THR A 1 201 ? -4.219 -6.828 -11.125 1 98.56 201 THR A N 1
ATOM 1565 C CA . THR A 1 201 ? -4.086 -7.328 -12.492 1 98.56 201 THR A CA 1
ATOM 1566 C C . THR A 1 201 ? -2.777 -8.094 -12.664 1 98.56 201 THR A C 1
ATOM 1568 O O . THR A 1 201 ? -1.694 -7.535 -12.477 1 98.56 201 THR A O 1
ATOM 1571 N N . VAL A 1 202 ? -2.916 -9.352 -13.062 1 98.94 202 VAL A N 1
ATOM 1572 C CA . VAL A 1 202 ? -1.714 -10.172 -13.086 1 98.94 202 VAL A CA 1
ATOM 1573 C C . VAL A 1 202 ? -1.653 -10.961 -14.398 1 98.94 202 VAL A C 1
ATOM 1575 O O . VAL A 1 202 ? -2.65 -11.555 -14.82 1 98.94 202 VAL A O 1
ATOM 1578 N N . VAL A 1 203 ? -0.512 -10.945 -15 1 98.94 203 VAL A N 1
ATOM 1579 C CA . VAL A 1 203 ? -0.238 -11.852 -16.109 1 98.94 203 VAL A CA 1
ATOM 1580 C C . VAL A 1 203 ? 0.683 -12.977 -15.648 1 98.94 203 VAL A C 1
ATOM 1582 O O . VAL A 1 203 ? 1.736 -12.719 -15.055 1 98.94 203 VAL A O 1
ATOM 1585 N N . PHE A 1 204 ? 0.219 -14.188 -15.875 1 98.94 204 PHE A N 1
ATOM 1586 C CA . PHE A 1 204 ? 1.028 -15.391 -15.734 1 98.94 204 PHE A CA 1
ATOM 1587 C C . PHE A 1 204 ? 1.43 -15.938 -17.109 1 98.94 204 PHE A C 1
ATOM 1589 O O . PHE A 1 204 ? 0.57 -16.281 -17.922 1 98.94 204 PHE A O 1
ATOM 1596 N N . GLU A 1 205 ? 2.688 -15.945 -17.344 1 98.88 205 GLU A N 1
ATOM 1597 C CA . GLU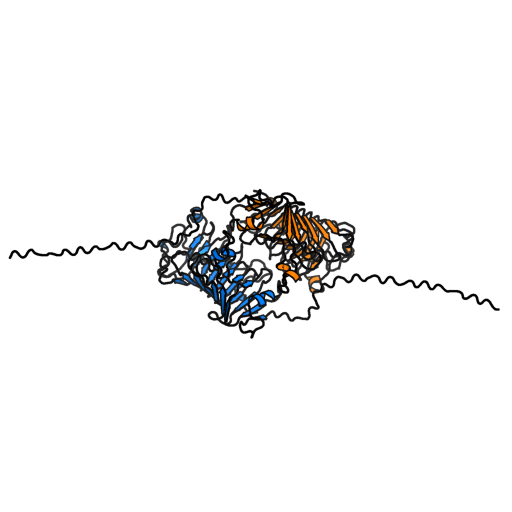 A 1 205 ? 3.127 -16.406 -18.656 1 98.88 205 GLU A CA 1
ATOM 1598 C C . GLU A 1 205 ? 4.105 -17.562 -18.547 1 98.88 205 GLU A C 1
ATOM 1600 O O . GLU A 1 205 ? 5.105 -17.469 -17.828 1 98.88 205 GLU A O 1
ATOM 1605 N N . LYS A 1 206 ? 3.836 -18.625 -19.219 1 98.88 206 LYS A N 1
ATOM 1606 C CA . LYS A 1 206 ? 4.684 -19.812 -19.266 1 98.88 206 LYS A CA 1
ATOM 1607 C C . LYS A 1 206 ? 4.934 -20.375 -17.875 1 98.88 206 LYS A C 1
ATOM 1609 O O . LYS A 1 206 ? 6.047 -20.797 -17.547 1 98.88 206 LYS A O 1
ATOM 1614 N N . CYS A 1 207 ? 3.898 -20.281 -17.109 1 98.94 207 CYS A N 1
ATOM 1615 C CA . CYS A 1 207 ? 3.949 -20.844 -15.758 1 98.94 207 CYS A CA 1
ATOM 1616 C C . CYS A 1 207 ? 3.344 -22.25 -15.727 1 98.94 207 CYS A C 1
ATOM 1618 O O . CYS A 1 207 ? 2.562 -22.609 -16.609 1 98.94 207 CYS A O 1
ATOM 1620 N N . THR A 1 208 ? 3.791 -23.031 -14.773 1 99 208 THR A N 1
ATOM 1621 C CA . THR A 1 208 ? 3.092 -24.266 -14.406 1 99 208 THR A CA 1
ATOM 1622 C C . THR A 1 208 ? 2.215 -24.031 -13.172 1 99 208 THR A C 1
ATOM 1624 O O . THR A 1 208 ? 2.705 -23.609 -12.125 1 99 208 THR A O 1
ATOM 1627 N N . ILE A 1 209 ? 0.931 -24.25 -13.375 1 99 209 ILE A N 1
ATOM 1628 C CA . ILE A 1 209 ? -0.051 -24.125 -12.305 1 99 209 ILE A CA 1
ATOM 1629 C C . ILE A 1 209 ? -0.463 -25.516 -11.82 1 99 209 ILE A C 1
ATOM 1631 O O . ILE A 1 209 ? -1.122 -26.266 -12.555 1 99 209 ILE A O 1
ATOM 1635 N N . HIS A 1 210 ? -0.102 -25.875 -10.578 1 99 210 HIS A N 1
ATOM 1636 C CA . HIS A 1 210 ? -0.213 -27.266 -10.141 1 99 210 HIS A CA 1
ATOM 1637 C C . HIS A 1 210 ? -1.21 -27.391 -8.992 1 99 210 HIS A C 1
ATOM 1639 O O . HIS A 1 210 ? -0.969 -26.891 -7.891 1 99 210 HIS A O 1
ATOM 1645 N N . SER A 1 211 ? -2.299 -28.156 -9.242 1 98.94 211 SER A N 1
ATOM 1646 C CA . SER A 1 211 ? -3.326 -28.375 -8.234 1 98.94 211 SER A CA 1
ATOM 1647 C C . SER A 1 211 ? -3 -29.609 -7.379 1 98.94 211 SER A C 1
ATOM 1649 O O . SER A 1 211 ? -2.711 -30.672 -7.91 1 98.94 211 SER A O 1
ATOM 1651 N N . LYS A 1 212 ? -3.145 -29.391 -6.07 1 98.88 212 LYS A N 1
ATOM 1652 C CA . LYS A 1 212 ? -2.773 -30.469 -5.152 1 98.88 212 LYS A CA 1
ATOM 1653 C C . LYS A 1 212 ? -4.008 -31.172 -4.609 1 98.88 212 LYS A C 1
ATOM 1655 O O . LYS A 1 212 ? -3.898 -32.25 -3.992 1 98.88 212 LYS A O 1
ATOM 1660 N N . SER A 1 213 ? -5.18 -30.594 -4.82 1 98.69 213 SER A N 1
ATOM 1661 C CA . SER A 1 213 ? -6.43 -31.172 -4.336 1 98.69 213 SER A CA 1
ATOM 1662 C C . SER A 1 213 ? -7.605 -30.781 -5.215 1 98.69 213 SER A C 1
ATOM 1664 O O . SER A 1 213 ? -7.469 -29.922 -6.09 1 98.69 213 SER A O 1
ATOM 1666 N N . ASN A 1 214 ? -8.688 -31.547 -5.027 1 98.81 214 ASN A N 1
ATOM 1667 C CA . ASN A 1 214 ? -9.938 -31.141 -5.664 1 98.81 214 ASN A CA 1
ATOM 1668 C C . ASN A 1 214 ? -10.461 -29.828 -5.09 1 98.81 214 ASN A C 1
ATOM 1670 O O . ASN A 1 214 ? -10.891 -29.781 -3.936 1 98.81 214 ASN A O 1
ATOM 1674 N N . SER A 1 215 ? -10.336 -28.766 -5.871 1 98.69 215 SER A N 1
ATOM 1675 C CA . SER A 1 215 ? -10.812 -27.469 -5.43 1 98.69 215 SER A CA 1
ATOM 1676 C C . SER A 1 215 ? -10.695 -26.422 -6.543 1 98.69 215 SER A C 1
ATOM 1678 O O . SER A 1 215 ? -11.086 -26.688 -7.68 1 98.69 215 SER A O 1
ATOM 1680 N N . PHE A 1 216 ? -10.273 -25.203 -6.16 1 98.88 216 PHE A N 1
ATOM 1681 C CA . PHE A 1 216 ? -10.258 -24.094 -7.102 1 98.88 216 PHE A CA 1
ATOM 1682 C C . PHE A 1 216 ? -8.836 -23.562 -7.301 1 98.88 216 PHE A C 1
ATOM 1684 O O . PHE A 1 216 ? -8.07 -23.453 -6.344 1 98.88 216 PHE A O 1
ATOM 1691 N N . ILE A 1 217 ? -8.508 -23.234 -8.586 1 98.94 217 ILE A N 1
ATOM 1692 C CA . ILE A 1 217 ? -7.191 -22.656 -8.867 1 98.94 217 ILE A CA 1
ATOM 1693 C C . ILE A 1 217 ? -7.172 -21.188 -8.477 1 98.94 217 ILE A C 1
ATOM 1695 O O . ILE A 1 217 ? -6.262 -20.734 -7.777 1 98.94 217 ILE A O 1
ATOM 1699 N N . THR A 1 218 ? -8.18 -20.422 -8.883 1 98.94 218 THR A N 1
ATOM 1700 C CA . THR A 1 218 ? -8.133 -18.969 -8.727 1 98.94 218 THR A CA 1
ATOM 1701 C C . THR A 1 218 ? -9.359 -18.469 -7.969 1 98.94 218 THR A C 1
ATOM 1703 O O . THR A 1 218 ? -10.453 -19.016 -8.117 1 98.94 218 THR A O 1
ATOM 1706 N N . ALA A 1 219 ? -9.188 -17.453 -7.211 1 98.81 219 ALA A N 1
ATOM 1707 C CA . ALA A 1 219 ? -10.234 -16.609 -6.637 1 98.81 219 ALA A CA 1
ATOM 1708 C C . ALA A 1 219 ? -9.938 -15.141 -6.871 1 98.81 219 ALA A C 1
ATOM 1710 O O . ALA A 1 219 ? -9.484 -14.438 -5.961 1 98.81 219 ALA A O 1
ATOM 1711 N N . ALA A 1 220 ? -10.305 -14.672 -8.055 1 98.38 220 ALA A N 1
ATOM 1712 C CA . ALA A 1 220 ? -10.039 -13.281 -8.422 1 98.38 220 ALA A CA 1
ATOM 1713 C C . ALA A 1 220 ? -11.07 -12.344 -7.801 1 98.38 220 ALA A C 1
ATOM 1715 O O . ALA A 1 220 ? -12.227 -12.727 -7.602 1 98.38 220 ALA A O 1
ATOM 1716 N N . SER A 1 221 ? -10.609 -11.195 -7.5 1 96.94 221 SER A N 1
ATOM 1717 C CA . SER A 1 221 ? -11.469 -10.148 -6.961 1 96.94 221 SER A CA 1
ATOM 1718 C C . SER A 1 221 ? -11.289 -8.844 -7.723 1 96.94 221 SER A C 1
ATOM 1720 O O . SER A 1 221 ? -11.195 -7.773 -7.117 1 96.94 221 SER A O 1
ATOM 1722 N N . THR A 1 222 ? -11.219 -8.922 -9 1 96.38 222 THR A N 1
ATOM 1723 C CA . THR A 1 222 ? -11.039 -7.746 -9.852 1 96.38 222 THR A CA 1
ATOM 1724 C C . THR A 1 222 ? -12.039 -6.652 -9.469 1 96.38 222 THR A C 1
ATOM 1726 O O . THR A 1 222 ? -13.234 -6.91 -9.352 1 96.38 222 THR A O 1
ATOM 1729 N N . PRO A 1 223 ? -11.516 -5.449 -9.242 1 92.31 223 PRO A N 1
ATOM 1730 C CA . PRO A 1 223 ? -12.445 -4.363 -8.938 1 92.31 223 PRO A CA 1
ATOM 1731 C C . PRO A 1 223 ? -13.32 -3.984 -10.133 1 92.31 223 PRO A C 1
ATOM 1733 O O . PRO A 1 223 ? -12.906 -4.164 -11.289 1 92.31 223 PRO A O 1
ATOM 1736 N N . GLN A 1 224 ? -14.477 -3.42 -9.773 1 90.44 224 GLN A N 1
ATOM 1737 C CA . GLN A 1 224 ? -15.352 -2.914 -10.828 1 90.44 224 GLN A CA 1
ATOM 1738 C C . GLN A 1 224 ? -14.641 -1.877 -11.688 1 90.44 224 GLN A C 1
ATOM 1740 O O . GLN A 1 224 ? -13.906 -1.027 -11.172 1 90.44 224 GLN A O 1
ATOM 1745 N N . GLY A 1 225 ? -14.703 -2.051 -12.945 1 89.88 225 GLY A N 1
ATOM 1746 C CA . GLY A 1 225 ? -14.172 -1.058 -13.867 1 89.88 225 GLY A CA 1
ATOM 1747 C C . GLY A 1 225 ? -12.773 -1.378 -14.352 1 89.88 225 GLY A C 1
ATOM 1748 O O . GLY A 1 225 ? -12.281 -0.772 -15.305 1 89.88 225 GLY A O 1
ATOM 1749 N N . ILE A 1 226 ? -12.141 -2.215 -13.766 1 92.88 226 ILE A N 1
ATOM 1750 C CA . ILE A 1 226 ? -10.812 -2.623 -14.195 1 92.88 226 ILE A CA 1
ATOM 1751 C C . ILE A 1 226 ? -10.93 -3.643 -15.328 1 92.88 226 ILE A C 1
ATOM 1753 O O . ILE A 1 226 ? -11.695 -4.605 -15.227 1 92.88 226 ILE A O 1
ATOM 1757 N N . GLY A 1 227 ? -10.164 -3.502 -16.328 1 94.44 227 GLY A N 1
ATOM 1758 C CA . GLY A 1 227 ? -10.367 -4.211 -17.578 1 94.44 227 GLY A CA 1
ATOM 1759 C C . GLY A 1 227 ? -9.836 -5.629 -17.562 1 94.44 227 GLY A C 1
ATOM 1760 O O . GLY A 1 227 ? -10.352 -6.504 -18.266 1 94.44 227 GLY A O 1
ATOM 1761 N N . PHE A 1 228 ? -8.82 -5.809 -16.797 1 97.94 228 PHE A N 1
ATOM 1762 C CA . PHE A 1 228 ? -8.18 -7.117 -16.781 1 97.94 228 PHE A CA 1
ATOM 1763 C C . PHE A 1 228 ? -7.969 -7.594 -15.344 1 97.94 228 PHE A C 1
ATOM 1765 O O . PHE A 1 228 ? -7.629 -6.797 -14.461 1 97.94 228 PHE A O 1
ATOM 1772 N N . GLY A 1 229 ? -8.25 -8.828 -15.07 1 98.38 229 GLY A N 1
ATOM 1773 C CA . GLY A 1 229 ? -7.914 -9.5 -13.828 1 98.38 229 GLY A CA 1
ATOM 1774 C C . GLY A 1 229 ? -6.703 -10.406 -13.945 1 98.38 229 GLY A C 1
ATOM 1775 O O . GLY A 1 229 ? -5.598 -9.945 -14.234 1 98.38 229 GLY A O 1
ATOM 1776 N N . TYR A 1 230 ? -6.977 -11.758 -13.789 1 98.94 230 TYR A N 1
ATOM 1777 C CA . TYR A 1 230 ? -5.922 -12.742 -14.008 1 98.94 230 TYR A CA 1
ATOM 1778 C C . TYR A 1 230 ? -5.879 -13.18 -15.469 1 98.94 230 TYR A C 1
ATOM 1780 O O . TYR A 1 230 ? -6.914 -13.523 -16.047 1 98.94 230 TYR A O 1
ATOM 1788 N N . VAL A 1 231 ? -4.719 -13.117 -16.047 1 99 231 VAL A N 1
ATOM 1789 C CA . VAL A 1 231 ? -4.516 -13.57 -17.422 1 99 231 VAL A CA 1
ATOM 1790 C C . VAL A 1 231 ? -3.398 -14.609 -17.453 1 99 231 VAL 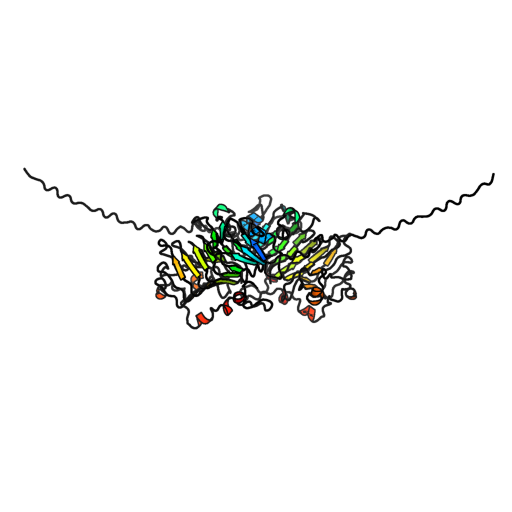A C 1
ATOM 1792 O O . VAL A 1 231 ? -2.254 -14.32 -17.109 1 99 231 VAL A O 1
ATOM 1795 N N . PHE A 1 232 ? -3.744 -15.797 -17.875 1 98.94 232 PHE A N 1
ATOM 1796 C CA . PHE A 1 232 ? -2.781 -16.875 -18.031 1 98.94 232 PHE A CA 1
ATOM 1797 C C . PHE A 1 232 ? -2.441 -17.078 -19.5 1 98.94 232 PHE A C 1
ATOM 1799 O O . PHE A 1 232 ? -3.32 -17.375 -20.312 1 98.94 232 PHE A O 1
ATOM 1806 N N . LEU A 1 233 ? -1.188 -16.859 -19.812 1 98.94 233 LEU A N 1
ATOM 1807 C CA . LEU A 1 233 ? -0.705 -17 -21.172 1 98.94 233 LEU A CA 1
ATOM 1808 C C . LEU A 1 233 ? 0.271 -18.156 -21.297 1 98.94 233 LEU A C 1
ATOM 1810 O O . LEU A 1 233 ? 1.312 -18.172 -20.641 1 98.94 233 LEU A O 1
ATOM 1814 N N . ASN A 1 234 ? -0.085 -19.125 -22.109 1 98.94 234 ASN A N 1
ATOM 1815 C CA . ASN A 1 234 ? 0.828 -20.234 -22.406 1 98.94 234 ASN A CA 1
ATOM 1816 C C . ASN A 1 234 ? 1.243 -20.984 -21.156 1 98.94 234 ASN A C 1
ATOM 1818 O O . ASN A 1 234 ? 2.414 -21.328 -20.984 1 98.94 234 ASN A O 1
ATOM 1822 N N . CYS A 1 235 ? 0.29 -21.172 -20.312 1 98.94 235 CYS A N 1
ATOM 1823 C CA . CYS A 1 235 ? 0.559 -21.891 -19.078 1 98.94 235 CYS A CA 1
ATOM 1824 C C . CYS A 1 235 ? 0.205 -23.375 -19.203 1 98.94 235 CYS A C 1
ATOM 1826 O O . CYS A 1 235 ? -0.465 -23.766 -20.172 1 98.94 235 CYS A O 1
ATOM 1828 N N . ILE A 1 236 ? 0.747 -24.156 -18.281 1 98.94 236 ILE A N 1
ATOM 1829 C CA . ILE A 1 236 ? 0.422 -25.578 -18.172 1 98.94 236 ILE A CA 1
ATOM 1830 C C . ILE A 1 236 ? -0.234 -25.844 -16.828 1 98.94 236 ILE A C 1
ATOM 1832 O O . ILE A 1 236 ? 0.321 -25.5 -15.773 1 98.94 236 ILE A O 1
ATOM 1836 N N . LEU A 1 237 ? -1.459 -26.391 -16.875 1 98.94 237 LEU A N 1
ATOM 1837 C CA . LEU A 1 237 ? -2.166 -26.781 -15.656 1 98.94 237 LEU A CA 1
ATOM 1838 C C . LEU A 1 237 ? -1.989 -28.266 -15.367 1 98.94 237 LEU A C 1
ATOM 1840 O O . LEU A 1 237 ? -2.385 -29.109 -16.172 1 98.94 237 LEU A O 1
ATOM 1844 N N . THR A 1 238 ? -1.359 -28.547 -14.258 1 98.94 238 THR A N 1
ATOM 1845 C CA . THR A 1 238 ? -1.1 -29.922 -13.828 1 98.94 238 THR A CA 1
ATOM 1846 C C . THR A 1 238 ? -1.719 -30.188 -12.461 1 98.94 238 THR A C 1
ATOM 1848 O O . THR A 1 238 ? -2.26 -29.281 -11.836 1 98.94 238 THR A O 1
ATOM 1851 N N . ALA A 1 239 ? -1.673 -31.516 -12.023 1 98.88 239 ALA A N 1
ATOM 1852 C CA . ALA A 1 239 ? -2.252 -31.844 -10.727 1 98.88 239 ALA A CA 1
ATOM 1853 C C . ALA A 1 239 ? -1.594 -33.094 -10.133 1 98.88 239 ALA A C 1
ATOM 1855 O O . ALA A 1 239 ? -0.985 -33.875 -10.852 1 98.88 239 ALA A O 1
ATOM 1856 N N . ASP A 1 240 ? -1.718 -33.125 -8.836 1 98.69 240 ASP A N 1
ATOM 1857 C CA . ASP A 1 240 ? -1.446 -34.406 -8.172 1 98.69 240 ASP A CA 1
ATOM 1858 C C . ASP A 1 240 ? -2.459 -35.469 -8.594 1 98.69 240 ASP A C 1
ATOM 1860 O O . ASP A 1 240 ? -3.557 -35.125 -9.047 1 98.69 240 ASP A O 1
ATOM 1864 N N . GLN A 1 241 ? -2.104 -36.656 -8.336 1 97.88 241 GLN A N 1
ATOM 1865 C CA . GLN A 1 241 ? -2.934 -37.781 -8.75 1 97.88 241 GLN A CA 1
ATOM 1866 C C . GLN A 1 241 ? -4.309 -37.75 -8.094 1 97.88 241 GLN A C 1
ATOM 1868 O O . GLN A 1 241 ? -5.309 -38.125 -8.695 1 97.88 241 GLN A O 1
ATOM 1873 N N . GLN A 1 242 ? -4.301 -37.219 -6.898 1 97.44 242 GLN A N 1
ATOM 1874 C CA . GLN A 1 242 ? -5.543 -37.25 -6.129 1 97.44 242 GLN A CA 1
ATOM 1875 C C . GLN A 1 242 ? -6.449 -36.094 -6.527 1 97.44 242 GLN A C 1
ATOM 1877 O O . GLN A 1 242 ? -7.629 -36.062 -6.168 1 97.44 242 GLN A O 1
ATOM 1882 N N . ALA A 1 243 ? -5.953 -35.062 -7.125 1 98.25 243 ALA A N 1
ATOM 1883 C CA . ALA A 1 243 ? -6.738 -33.938 -7.594 1 98.25 243 ALA A CA 1
ATOM 1884 C C . ALA A 1 243 ? -7.312 -34.219 -8.984 1 98.25 243 ALA A C 1
ATOM 1886 O O . ALA A 1 243 ? -6.617 -34.062 -9.992 1 98.25 243 ALA A O 1
ATOM 1887 N N . THR A 1 244 ? -8.562 -34.625 -9.047 1 98.56 244 THR A N 1
ATOM 1888 C CA . THR A 1 244 ? -9.156 -35.031 -10.312 1 98.56 244 THR A CA 1
ATOM 1889 C C . THR A 1 244 ? -10.32 -34.125 -10.688 1 98.56 244 THR A C 1
ATOM 1891 O O . THR A 1 244 ? -10.859 -34.219 -11.789 1 98.56 244 THR A O 1
ATOM 1894 N N . GLU A 1 245 ? -10.758 -33.312 -9.766 1 98.81 245 GLU A N 1
ATOM 1895 C CA . GLU A 1 245 ? -11.891 -32.438 -9.961 1 98.81 245 GLU A CA 1
ATOM 1896 C C . GLU A 1 245 ? -11.547 -31 -9.555 1 98.81 245 GLU A C 1
ATOM 1898 O O . GLU A 1 245 ? -11.898 -30.547 -8.461 1 98.81 245 GLU A O 1
ATOM 1903 N N . VAL A 1 246 ? -10.969 -30.266 -10.477 1 98.94 246 VAL A N 1
ATOM 1904 C CA . VAL A 1 246 ? -10.461 -28.938 -10.156 1 98.94 246 VAL A CA 1
ATOM 1905 C C . VAL A 1 246 ? -11.172 -27.891 -11.016 1 98.94 246 VAL A C 1
ATOM 1907 O O . VAL A 1 246 ? -11.289 -28.062 -12.234 1 98.94 246 VAL A O 1
ATOM 1910 N N . TYR A 1 247 ? -11.703 -26.844 -10.328 1 98.94 247 TYR A N 1
ATOM 1911 C CA . TYR A 1 247 ? -12.242 -25.688 -11.031 1 98.94 247 TYR A CA 1
ATOM 1912 C C . TYR A 1 247 ? -11.133 -24.734 -11.422 1 98.94 247 TYR A C 1
ATOM 1914 O O . TYR A 1 247 ? -10.164 -24.547 -10.68 1 98.94 247 TYR A O 1
ATOM 1922 N N . LEU A 1 248 ? -11.328 -24.078 -12.57 1 98.94 248 LEU A N 1
ATOM 1923 C CA . LEU A 1 248 ? -10.406 -23.031 -12.992 1 98.94 248 LEU A CA 1
ATOM 1924 C C . LEU A 1 248 ? -10.469 -21.828 -12.047 1 98.94 248 LEU A C 1
ATOM 1926 O O . LEU A 1 248 ? -9.453 -21.172 -11.812 1 98.94 248 LEU A O 1
ATOM 1930 N N . GLY A 1 249 ? -11.656 -21.578 -11.539 1 98.81 249 GLY A N 1
ATOM 1931 C CA . GLY A 1 249 ? -11.734 -20.484 -10.602 1 98.81 249 GLY A CA 1
ATOM 1932 C C . GLY A 1 249 ? -13.156 -20.141 -10.188 1 98.81 249 GLY A C 1
ATOM 1933 O O . GLY A 1 249 ? -14.109 -20.781 -10.656 1 98.81 249 GLY A O 1
ATOM 1934 N N . ARG A 1 250 ? -13.266 -19.234 -9.297 1 98.81 250 ARG A N 1
ATOM 1935 C CA . ARG A 1 250 ? -14.508 -18.672 -8.781 1 98.81 250 ARG A CA 1
ATOM 1936 C C . ARG A 1 250 ? -14.32 -17.219 -8.359 1 98.81 250 ARG A C 1
ATOM 1938 O O . ARG A 1 250 ? -13.195 -16.781 -8.086 1 98.81 250 ARG A O 1
ATOM 1945 N N . PRO A 1 251 ? -15.445 -16.422 -8.398 1 98.44 251 PRO A N 1
ATOM 1946 C CA . PRO A 1 251 ? -15.344 -14.992 -8.125 1 98.44 251 PRO A CA 1
ATOM 1947 C C . PRO A 1 251 ? -15.336 -14.672 -6.629 1 98.44 251 PRO A C 1
ATOM 1949 O O . PRO A 1 251 ? -16.391 -14.617 -6.004 1 98.44 251 PRO A O 1
ATOM 1952 N N . TRP A 1 252 ? -14.156 -14.352 -6.125 1 96.19 252 TRP A N 1
ATOM 1953 C CA . TRP A 1 252 ? -14.117 -13.883 -4.742 1 96.19 252 TRP A CA 1
ATOM 1954 C C . TRP A 1 252 ? -14.93 -12.609 -4.57 1 96.19 252 TRP A C 1
ATOM 1956 O O . TRP A 1 252 ? -15.539 -12.391 -3.523 1 96.19 252 TRP A O 1
ATOM 1966 N N . ARG A 1 253 ? -14.961 -11.758 -5.664 1 92.44 253 ARG A N 1
ATOM 1967 C CA . ARG A 1 253 ? -15.867 -10.625 -5.746 1 92.44 253 ARG A CA 1
ATOM 1968 C C . ARG A 1 253 ? -16.578 -10.586 -7.094 1 92.44 253 ARG A C 1
ATOM 1970 O O . ARG A 1 253 ? -16.109 -11.18 -8.07 1 92.44 253 ARG A O 1
ATOM 1977 N N . THR A 1 254 ? -17.562 -9.773 -7.16 1 94.06 254 THR A N 1
ATOM 1978 C CA . THR A 1 254 ? -18.594 -9.914 -8.172 1 94.06 254 THR A CA 1
ATOM 1979 C C . THR A 1 254 ? -18.031 -9.609 -9.562 1 94.06 254 THR A C 1
ATOM 1981 O O . THR A 1 254 ? -18.484 -10.195 -10.555 1 94.06 254 THR A O 1
ATOM 1984 N N . PHE A 1 255 ? -17.047 -8.828 -9.695 1 95.19 255 PHE A N 1
ATOM 1985 C CA . PHE A 1 255 ? -16.594 -8.375 -11.008 1 95.19 255 PHE A CA 1
ATOM 1986 C C . PHE A 1 255 ? -15.312 -9.102 -11.414 1 95.19 255 PHE A C 1
ATOM 1988 O O . PHE A 1 255 ? -14.602 -8.656 -12.312 1 95.19 255 PHE A O 1
ATOM 1995 N N . ALA A 1 256 ? -15.055 -10.203 -10.789 1 98.06 256 ALA A N 1
ATOM 1996 C CA . ALA A 1 256 ? -13.82 -10.961 -10.984 1 98.06 256 ALA A CA 1
ATOM 1997 C C . ALA A 1 256 ? -13.625 -11.312 -12.453 1 98.06 256 ALA A C 1
ATOM 1999 O O . ALA A 1 256 ? -14.586 -11.609 -13.164 1 98.06 256 ALA A O 1
ATOM 2000 N N . LYS A 1 257 ? -12.398 -11.297 -12.906 1 98.69 257 LYS A N 1
ATOM 2001 C CA . LYS A 1 257 ? -12.031 -11.656 -14.273 1 98.69 257 LYS A CA 1
ATOM 2002 C C . LYS A 1 257 ? -10.836 -12.594 -14.289 1 98.69 257 LYS A C 1
ATOM 2004 O O . LYS A 1 257 ? -9.836 -12.359 -13.609 1 98.69 257 LYS A O 1
ATOM 2009 N N . THR A 1 258 ? -10.93 -13.672 -15.008 1 98.94 258 THR A N 1
ATOM 2010 C CA . THR A 1 258 ? -9.844 -14.617 -15.242 1 98.94 258 THR A CA 1
ATOM 2011 C C . THR A 1 258 ? -9.914 -15.18 -16.656 1 98.94 258 THR A C 1
ATOM 2013 O O . THR A 1 258 ? -10.969 -15.617 -17.109 1 98.94 258 THR A O 1
ATOM 2016 N N . VAL A 1 259 ? -8.805 -15.109 -17.344 1 98.94 259 VAL A N 1
ATOM 2017 C CA . VAL A 1 259 ? -8.773 -15.594 -18.719 1 98.94 259 VAL A CA 1
ATOM 2018 C C . VAL A 1 259 ? -7.57 -16.516 -18.906 1 98.94 259 VAL A C 1
ATOM 2020 O O . VAL A 1 259 ? -6.457 -16.188 -18.484 1 98.94 259 VAL A O 1
ATOM 2023 N N . PHE A 1 260 ? -7.801 -17.703 -19.516 1 98.94 260 PHE A N 1
ATOM 2024 C CA . PHE A 1 260 ? -6.754 -18.625 -19.938 1 98.94 260 PHE A CA 1
ATOM 2025 C C . PHE A 1 260 ? -6.602 -18.625 -21.453 1 98.94 260 PHE A C 1
ATOM 2027 O O . PHE A 1 260 ? -7.559 -18.891 -22.188 1 98.94 260 PHE A O 1
ATOM 2034 N N . ILE A 1 261 ? -5.434 -18.281 -21.891 1 98.94 261 ILE A N 1
ATOM 2035 C CA . ILE A 1 261 ? -5.168 -18.203 -23.312 1 98.94 261 ILE A CA 1
ATOM 2036 C C . ILE A 1 261 ? -4.016 -19.141 -23.688 1 98.94 261 ILE A C 1
ATOM 2038 O O . ILE A 1 261 ? -2.932 -19.047 -23.109 1 98.94 261 ILE A O 1
ATOM 2042 N N . ALA A 1 262 ? -4.242 -20.062 -24.609 1 98.88 262 ALA A N 1
ATOM 2043 C CA . ALA A 1 262 ? -3.238 -20.969 -25.141 1 98.88 262 ALA A CA 1
ATOM 2044 C C . ALA A 1 262 ? -2.607 -21.797 -24.016 1 98.88 262 ALA A C 1
ATOM 2046 O O . ALA A 1 262 ? -1.395 -22.016 -24.016 1 98.88 262 ALA A O 1
ATOM 2047 N N . CYS A 1 263 ? -3.434 -22.219 -23.141 1 98.94 263 CYS A N 1
ATOM 2048 C CA . CYS A 1 263 ? -2.961 -23.031 -22.016 1 98.94 263 CYS A CA 1
ATOM 2049 C C . CYS A 1 263 ? -3.252 -24.5 -22.25 1 98.94 263 CYS A C 1
ATOM 2051 O O . CYS A 1 263 ? -4.227 -24.859 -22.922 1 98.94 263 CYS A O 1
ATOM 2053 N N . HIS A 1 264 ? -2.373 -25.344 -21.734 1 98.94 264 HIS A N 1
ATOM 2054 C CA . HIS A 1 264 ? -2.623 -26.781 -21.719 1 98.94 264 HIS A CA 1
ATOM 2055 C C . HIS A 1 264 ? -3.25 -27.219 -20.406 1 98.94 264 HIS A C 1
ATOM 2057 O O . HIS A 1 264 ? -2.668 -27 -19.344 1 98.94 264 HIS A O 1
ATOM 2063 N N . MET A 1 265 ? -4.43 -27.844 -20.547 1 98.88 265 MET A N 1
ATOM 2064 C CA . MET A 1 265 ? -5.168 -28.219 -19.344 1 98.88 265 MET A CA 1
ATOM 2065 C C . MET A 1 265 ? -5.223 -29.734 -19.203 1 98.88 265 MET A C 1
ATOM 2067 O O . MET A 1 265 ? -5.746 -30.438 -20.078 1 98.88 265 MET A O 1
ATOM 2071 N N . GLY A 1 266 ? -4.668 -30.188 -18.047 1 98.81 266 GLY A N 1
ATOM 2072 C CA . GLY A 1 266 ? -4.762 -31.609 -17.781 1 98.81 266 GLY A CA 1
ATOM 2073 C C . GLY A 1 266 ? -6.18 -32.094 -17.516 1 98.81 266 GLY A C 1
ATOM 2074 O O . GLY A 1 266 ? -7.102 -31.266 -17.422 1 98.81 266 GLY A O 1
ATOM 2075 N N . ASN A 1 267 ? -6.383 -33.438 -17.344 1 98.5 267 ASN A N 1
ATOM 2076 C CA . ASN A 1 267 ? -7.707 -34.031 -17.266 1 98.5 267 ASN A CA 1
ATOM 2077 C C . ASN A 1 267 ? -8.359 -33.781 -15.914 1 98.5 267 ASN A C 1
ATOM 2079 O O . ASN A 1 267 ? -9.531 -34.094 -15.719 1 98.5 267 ASN A O 1
ATOM 2083 N N . HIS A 1 268 ? -7.543 -33.094 -15.039 1 98.81 268 HIS A N 1
ATOM 2084 C CA . HIS A 1 268 ? -8.07 -32.812 -13.711 1 98.81 268 HIS A CA 1
ATOM 2085 C C . HIS A 1 268 ? -9.055 -31.656 -13.742 1 98.81 268 HIS A C 1
ATOM 2087 O O . HIS A 1 268 ? -9.789 -31.438 -12.773 1 98.81 268 HIS A O 1
ATOM 2093 N N . ILE A 1 269 ? -9.117 -30.891 -14.797 1 98.94 269 ILE A N 1
ATOM 2094 C CA . ILE A 1 269 ? -10 -29.734 -14.875 1 98.94 269 ILE A CA 1
ATOM 2095 C C . ILE A 1 269 ? -11.438 -30.203 -15.133 1 98.94 269 ILE A C 1
ATOM 2097 O O . ILE A 1 269 ? -11.695 -30.938 -16.094 1 98.94 269 ILE A O 1
ATOM 2101 N N . LEU A 1 270 ? -12.336 -29.797 -14.305 1 98.88 270 LEU A N 1
ATOM 2102 C CA . LEU A 1 270 ? -13.75 -30.141 -14.438 1 98.88 270 LEU A CA 1
ATOM 2103 C C . LEU A 1 270 ? -14.312 -29.609 -15.75 1 98.88 270 LEU A C 1
ATOM 2105 O O . LEU A 1 270 ? -14.008 -28.484 -16.156 1 98.88 270 LEU A O 1
ATOM 2109 N N . PRO A 1 271 ? -15.203 -30.375 -16.344 1 98.75 271 PRO A N 1
ATOM 2110 C CA . PRO A 1 271 ? -15.836 -29.906 -17.578 1 98.75 271 PRO A CA 1
ATOM 2111 C C . PRO A 1 271 ? -16.594 -28.594 -17.391 1 98.75 271 PRO A C 1
ATOM 2113 O O . PRO A 1 271 ? -16.531 -27.719 -18.25 1 98.75 271 PRO A O 1
ATOM 2116 N N . ILE A 1 272 ? -17.234 -28.297 -16.297 1 98.69 272 ILE A N 1
ATOM 2117 C CA . ILE A 1 272 ? -18.031 -27.094 -16.047 1 98.69 272 ILE A CA 1
ATOM 2118 C C . ILE A 1 272 ? -17.109 -25.891 -15.906 1 98.69 272 ILE A C 1
ATOM 2120 O O . ILE A 1 272 ? -17.531 -24.75 -16.109 1 98.69 272 ILE A O 1
ATOM 2124 N N . GLY A 1 273 ? -15.891 -26.109 -15.508 1 98.75 273 GLY A N 1
ATOM 2125 C CA . GLY A 1 273 ? -14.812 -25.141 -15.562 1 98.75 273 GLY A CA 1
ATOM 2126 C C . GLY A 1 273 ? -14.812 -24.172 -14.398 1 98.75 273 GLY A C 1
ATOM 2127 O O . GLY A 1 273 ? -13.797 -24.016 -13.719 1 98.75 273 GLY A O 1
ATOM 2128 N N . TRP A 1 274 ? -15.969 -23.469 -14.227 1 98.81 274 TRP A N 1
ATOM 2129 C CA . TRP A 1 274 ? -16.047 -22.344 -13.297 1 98.81 274 TRP A CA 1
ATOM 2130 C C . TRP A 1 274 ? -17.219 -22.516 -12.328 1 98.81 274 TRP A C 1
ATOM 2132 O O . TRP A 1 274 ? -18.203 -23.188 -12.648 1 98.81 274 TRP A O 1
ATOM 2142 N N . ASP A 1 275 ? -17.031 -21.953 -11.133 1 98.69 275 ASP A N 1
ATOM 2143 C CA . ASP A 1 275 ? -18.094 -21.891 -10.133 1 98.69 275 ASP A CA 1
ATOM 2144 C C . ASP A 1 275 ? -18.438 -20.453 -9.789 1 98.69 275 ASP A C 1
ATOM 2146 O O . ASP A 1 275 ? -17.562 -19.594 -9.742 1 98.69 275 ASP A O 1
ATOM 2150 N N . ASN A 1 276 ? -19.734 -20.188 -9.508 1 98 276 ASN A N 1
ATOM 2151 C CA . ASN A 1 276 ? -20.156 -18.797 -9.289 1 98 276 ASN A CA 1
ATOM 2152 C C . ASN A 1 276 ? -20.109 -18.422 -7.812 1 98 276 ASN A C 1
ATOM 2154 O O . ASN A 1 276 ? -20.578 -17.359 -7.422 1 98 276 ASN A O 1
ATOM 2158 N N . TRP A 1 277 ? -19.625 -19.281 -6.996 1 97.38 277 TRP A N 1
ATOM 2159 C CA . TRP A 1 277 ? -19.469 -19.062 -5.559 1 97.38 277 TRP A CA 1
ATOM 2160 C C . TRP A 1 277 ? -20.812 -18.75 -4.914 1 97.38 277 TRP A C 1
ATOM 2162 O O . TRP A 1 277 ? -20.906 -17.828 -4.09 1 97.38 277 TRP A O 1
ATOM 2172 N N . SER A 1 278 ? -21.797 -19.344 -5.348 1 96.25 278 SER A N 1
ATOM 2173 C CA . SER A 1 278 ? -23.172 -19.156 -4.91 1 96.25 278 SER A CA 1
ATOM 2174 C C . SER A 1 278 ? -23.625 -17.719 -5.105 1 96.25 278 SER A C 1
ATOM 2176 O O . SER A 1 278 ? -24.422 -17.188 -4.316 1 96.25 278 SER A O 1
ATOM 2178 N N . ASN A 1 279 ? -23.078 -16.969 -6.016 1 96.06 279 ASN A N 1
ATOM 2179 C CA . ASN A 1 279 ? -23.406 -15.594 -6.355 1 96.06 279 ASN A CA 1
ATOM 2180 C C . ASN A 1 279 ? -23.938 -15.477 -7.777 1 96.06 279 ASN A C 1
ATOM 2182 O O . ASN A 1 279 ? -23.172 -15.328 -8.727 1 96.06 279 ASN A O 1
ATOM 2186 N N . THR A 1 280 ? -25.188 -15.375 -7.918 1 96.81 280 THR A N 1
ATOM 2187 C CA . THR A 1 280 ? -25.812 -15.375 -9.234 1 96.81 280 THR A CA 1
ATOM 2188 C C . THR A 1 280 ? -25.531 -14.07 -9.969 1 96.81 280 THR A C 1
ATOM 2190 O O . THR A 1 280 ? -25.484 -14.047 -11.203 1 96.81 280 THR A O 1
ATOM 2193 N N . GLU A 1 281 ? -25.312 -13.023 -9.25 1 96.81 281 GLU A N 1
ATOM 2194 C CA . GLU A 1 281 ? -24.953 -11.758 -9.875 1 96.81 281 GLU A CA 1
ATOM 2195 C C . GLU A 1 281 ? -23.609 -11.852 -10.602 1 96.81 281 GLU A C 1
ATOM 2197 O O . GLU A 1 281 ? -23.422 -11.203 -11.633 1 96.81 281 GLU A O 1
ATOM 2202 N N . ALA A 1 282 ? -22.797 -12.719 -10.102 1 96.31 282 ALA A N 1
ATOM 2203 C CA . ALA A 1 282 ? -21.469 -12.875 -10.695 1 96.31 282 ALA A CA 1
ATOM 2204 C C . ALA A 1 282 ? -21.562 -13.539 -12.062 1 96.31 282 ALA A C 1
ATOM 2206 O O . ALA A 1 282 ? -20.688 -13.367 -12.906 1 96.31 282 ALA A O 1
ATOM 2207 N N . GLU A 1 283 ? -22.578 -14.273 -12.32 1 98.12 283 GLU A N 1
ATOM 2208 C CA . GLU A 1 283 ? -22.734 -14.906 -13.625 1 98.12 283 GLU A CA 1
ATOM 2209 C C . GLU A 1 283 ? -22.875 -13.867 -14.727 1 98.12 283 GLU A C 1
ATOM 2211 O O . GLU A 1 283 ? -22.562 -14.141 -15.891 1 98.12 283 GLU A O 1
ATOM 2216 N N . LYS A 1 284 ? -23.297 -12.672 -14.32 1 97.62 284 LYS A N 1
ATOM 2217 C CA . LYS A 1 284 ? -23.531 -11.609 -15.297 1 97.62 284 LYS A CA 1
ATOM 2218 C C . LYS A 1 284 ? -22.391 -10.594 -15.289 1 97.62 284 LYS A C 1
ATOM 2220 O O . LYS A 1 284 ? -22.125 -9.961 -16.312 1 97.62 284 LYS A O 1
ATOM 2225 N N . LYS A 1 285 ? -21.75 -10.484 -14.148 1 97.19 285 LYS A N 1
ATOM 2226 C CA . LYS A 1 285 ? -20.875 -9.336 -13.961 1 97.19 285 LYS A CA 1
ATOM 2227 C C . LYS A 1 285 ? -19.406 -9.742 -14.008 1 97.19 285 LYS A C 1
ATOM 2229 O O . LYS A 1 285 ? -18.516 -8.906 -14.203 1 97.19 285 LYS A O 1
ATOM 2234 N N . SER A 1 286 ? -19.109 -10.945 -13.742 1 98 286 SER A N 1
ATOM 2235 C CA . SER A 1 286 ? -17.75 -11.438 -13.852 1 98 286 SER A CA 1
ATOM 2236 C C . SER A 1 286 ? -17.391 -11.766 -15.305 1 98 286 SER A C 1
ATOM 2238 O O . SER A 1 286 ? -18.25 -11.711 -16.188 1 98 286 SER A O 1
ATOM 2240 N N . PHE A 1 287 ? -16.125 -12.047 -15.57 1 98.69 287 PHE A N 1
ATOM 2241 C CA . PHE A 1 287 ? -15.672 -12.484 -16.891 1 98.69 287 PHE A CA 1
ATOM 2242 C C . PHE A 1 287 ? -14.656 -13.609 -16.766 1 98.69 287 PHE A C 1
ATOM 2244 O O . PHE A 1 287 ? -13.5 -13.383 -16.422 1 98.69 287 PHE A O 1
ATOM 2251 N N . TYR A 1 288 ? -15.078 -14.742 -17.078 1 98.81 288 TYR A N 1
ATOM 2252 C CA . TYR A 1 288 ? -14.242 -15.938 -17.125 1 98.81 288 TYR A CA 1
ATOM 2253 C C . TYR A 1 288 ? -14.141 -16.469 -18.562 1 98.81 288 TYR A C 1
ATOM 2255 O O . TYR A 1 288 ? -15.156 -16.766 -19.188 1 98.81 288 TYR A O 1
ATOM 2263 N N . GLY A 1 289 ? -12.969 -16.516 -19.047 1 98.75 289 GLY A N 1
ATOM 2264 C CA . GLY A 1 289 ? -12.852 -16.828 -20.469 1 98.75 289 GLY A CA 1
ATOM 2265 C C . GLY A 1 289 ? -11.656 -17.703 -20.781 1 98.75 289 GLY A C 1
ATOM 2266 O O . GLY A 1 289 ? -10.734 -17.828 -19.969 1 98.75 289 GLY A O 1
ATOM 2267 N N . GLU A 1 290 ? -11.727 -18.344 -21.938 1 98.88 290 GLU A N 1
ATOM 2268 C CA . GLU A 1 290 ? -10.664 -19.156 -22.516 1 98.88 290 GLU A CA 1
ATOM 2269 C C . GLU A 1 290 ? -10.5 -18.875 -24 1 98.88 290 GLU A C 1
ATOM 2271 O O . GLU A 1 290 ? -11.43 -18.422 -24.656 1 98.88 290 GLU A O 1
ATOM 2276 N N . TYR A 1 291 ? -9.352 -19.156 -24.422 1 98.88 291 TYR A N 1
ATOM 2277 C CA . TYR A 1 291 ? -9.109 -19.062 -25.859 1 98.88 291 TYR A CA 1
ATOM 2278 C C . TYR A 1 291 ? -7.977 -19.984 -26.281 1 98.88 291 TYR A C 1
ATOM 2280 O O . TYR A 1 291 ? -6.879 -19.922 -25.734 1 98.88 291 TYR A O 1
ATOM 2288 N N . ASN A 1 292 ? -8.266 -20.812 -27.25 1 98.56 292 ASN A N 1
ATOM 2289 C CA . ASN A 1 292 ? -7.281 -21.672 -27.906 1 98.56 292 ASN A CA 1
ATOM 2290 C C . ASN A 1 292 ? -6.492 -22.5 -26.906 1 98.56 292 ASN A C 1
ATOM 2292 O O . ASN A 1 292 ? -5.27 -22.609 -27 1 98.56 292 ASN A O 1
ATOM 2296 N N . CYS A 1 293 ? -7.16 -22.922 -25.891 1 98.88 293 CYS A N 1
ATOM 2297 C CA . CYS A 1 293 ? -6.555 -23.875 -24.969 1 98.88 293 CYS A CA 1
ATOM 2298 C C . CYS A 1 293 ? -6.617 -25.297 -25.531 1 98.88 293 CYS A C 1
ATOM 2300 O O . CYS A 1 293 ? -7.219 -25.531 -26.578 1 98.88 293 CYS A O 1
ATOM 2302 N N . ASP A 1 294 ? -5.84 -26.172 -24.875 1 98.81 294 ASP A N 1
ATOM 2303 C CA . ASP A 1 294 ? -5.867 -27.562 -25.312 1 98.81 294 ASP A CA 1
ATOM 2304 C C . ASP A 1 294 ? -5.68 -28.516 -24.125 1 98.81 294 ASP A C 1
ATOM 2306 O O . ASP A 1 294 ? -5.738 -28.094 -22.969 1 98.81 294 ASP A O 1
ATOM 2310 N N . GLY A 1 295 ? -5.586 -29.844 -24.422 1 98.81 295 GLY A N 1
ATOM 2311 C CA . GLY A 1 295 ? -5.512 -30.859 -23.391 1 98.81 295 GLY A CA 1
ATOM 2312 C C . GLY A 1 295 ? -6.867 -31.438 -23.016 1 98.81 295 GLY A C 1
ATOM 2313 O O . GLY A 1 295 ? -7.906 -30.891 -23.391 1 98.81 295 GLY A O 1
ATOM 2314 N N . PRO A 1 296 ? -6.824 -32.531 -22.312 1 98.75 296 PRO A N 1
ATOM 2315 C CA . PRO A 1 296 ? -8.078 -33.219 -22.016 1 98.75 296 PRO A CA 1
ATOM 2316 C C . PRO A 1 296 ? -9.016 -32.406 -21.141 1 98.75 296 PRO A C 1
ATOM 2318 O O . PRO A 1 296 ? -10.227 -32.625 -21.141 1 98.75 296 PRO A O 1
ATOM 2321 N N . GLY A 1 297 ? -8.492 -31.453 -20.422 1 98.69 297 GLY A N 1
ATOM 2322 C CA . GLY A 1 297 ? -9.305 -30.625 -19.531 1 98.69 297 GLY A CA 1
ATOM 2323 C C . GLY A 1 297 ? -9.945 -29.453 -20.234 1 98.69 297 GLY A C 1
ATOM 2324 O O . GLY A 1 297 ? -10.797 -28.766 -19.656 1 98.69 297 GLY A O 1
ATOM 2325 N N . TYR A 1 298 ? -9.484 -29.172 -21.422 1 98.75 298 TYR A N 1
ATOM 2326 C CA . TYR A 1 298 ? -10.102 -28.125 -22.219 1 98.75 298 TYR A CA 1
ATOM 2327 C C . TYR A 1 298 ? -11.359 -28.641 -22.922 1 98.75 298 TYR A C 1
ATOM 2329 O O . TYR A 1 298 ? -11.273 -29.219 -24 1 98.75 298 TYR A O 1
ATOM 2337 N N . GLN A 1 299 ? -12.492 -28.344 -22.312 1 98.25 299 GLN A N 1
ATOM 2338 C CA . GLN A 1 299 ? -13.797 -28.766 -22.812 1 98.25 299 GLN A CA 1
ATOM 2339 C C . GLN A 1 299 ? -14.742 -27.578 -22.953 1 98.25 299 GLN A C 1
ATOM 2341 O O . GLN A 1 299 ? -15.75 -27.5 -22.25 1 98.25 299 GLN A O 1
ATOM 2346 N N . PRO A 1 300 ? -14.547 -26.828 -23.906 1 97.88 300 PRO A N 1
ATOM 2347 C CA . PRO A 1 300 ? -15.258 -25.547 -24.016 1 97.88 300 PRO A CA 1
ATOM 2348 C C . PRO A 1 300 ? -16.766 -25.719 -24.125 1 97.88 300 PRO A C 1
ATOM 2350 O O . PRO A 1 300 ? -17.531 -24.875 -23.625 1 97.88 300 PRO A O 1
ATOM 2353 N N . THR A 1 301 ? -17.281 -26.797 -24.703 1 98 301 THR A N 1
ATOM 2354 C CA . THR A 1 301 ? -18.719 -26.984 -24.922 1 98 301 THR A CA 1
ATOM 2355 C C . THR A 1 301 ? -19.406 -27.438 -23.641 1 98 301 THR A C 1
ATOM 2357 O O . THR A 1 301 ? -20.625 -27.406 -23.531 1 98 301 THR A O 1
ATOM 2360 N N . SER A 1 302 ? -18.609 -27.812 -22.672 1 98.5 302 SER A N 1
ATOM 2361 C CA . SER A 1 302 ? -19.172 -28.312 -21.422 1 98.5 302 SER A CA 1
ATOM 2362 C C . SER A 1 302 ? -19.078 -27.281 -20.312 1 98.5 302 SER A C 1
ATOM 2364 O O . SER A 1 302 ? -19.547 -27.516 -19.188 1 98.5 302 SER A O 1
ATOM 2366 N N . ARG A 1 303 ? -18.516 -26.125 -20.656 1 98.75 303 ARG A N 1
ATOM 2367 C CA . ARG A 1 303 ? -18.391 -25.078 -19.656 1 98.75 303 ARG A CA 1
ATOM 2368 C C . ARG A 1 303 ? -19.766 -24.531 -19.266 1 98.75 303 ARG A C 1
ATOM 2370 O O . ARG A 1 303 ? -20.734 -24.688 -20 1 98.75 303 ARG A O 1
ATOM 2377 N N . VAL A 1 304 ? -19.75 -23.906 -18.062 1 98.75 304 VAL A N 1
ATOM 2378 C CA . VAL A 1 304 ? -20.969 -23.203 -17.672 1 98.75 304 VAL A CA 1
ATOM 2379 C C . VAL A 1 304 ? -21.312 -22.156 -18.719 1 98.75 304 VAL A C 1
ATOM 2381 O O . VAL A 1 304 ? -20.422 -21.531 -19.297 1 98.75 304 VAL A O 1
ATOM 2384 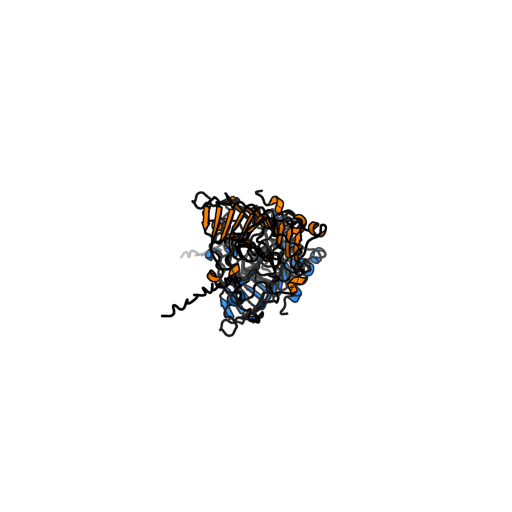N N . ALA A 1 305 ? -22.547 -21.812 -18.828 1 98.25 305 ALA A N 1
ATOM 2385 C CA . ALA A 1 305 ? -23.062 -21 -19.922 1 98.25 305 ALA A CA 1
ATOM 2386 C C . ALA A 1 305 ? -22.641 -19.531 -19.75 1 98.25 305 ALA A C 1
ATOM 2388 O O . ALA A 1 305 ? -22.547 -18.797 -20.734 1 98.25 305 ALA A O 1
ATOM 2389 N N . TRP A 1 306 ? -22.391 -19.172 -18.547 1 98.44 306 TRP A N 1
ATOM 2390 C CA . TRP A 1 306 ? -22.094 -17.766 -18.281 1 98.44 306 TRP A CA 1
ATOM 2391 C C . TRP A 1 306 ? -20.609 -17.484 -18.5 1 98.44 306 TRP A C 1
ATOM 2393 O O . TRP A 1 306 ? -20.172 -16.328 -18.406 1 98.44 306 TRP A O 1
ATOM 2403 N N . SER A 1 307 ? -19.812 -18.516 -18.781 1 98.56 307 SER A N 1
ATOM 2404 C CA . SER A 1 307 ? -18.406 -18.281 -19.156 1 98.56 307 SER A CA 1
ATOM 2405 C C . SER A 1 307 ? -18.266 -18.016 -20.641 1 98.56 307 SER A C 1
ATOM 2407 O O . SER A 1 307 ? -19.25 -18.062 -21.391 1 98.56 307 SER A O 1
ATOM 2409 N N . HIS A 1 308 ? -17 -17.734 -21.031 1 98.44 308 HIS A N 1
ATOM 2410 C CA . HIS A 1 308 ? -16.812 -17.25 -22.406 1 98.44 308 HIS A CA 1
ATOM 2411 C C . HIS A 1 308 ? -15.688 -18 -23.109 1 98.44 308 HIS A C 1
ATOM 2413 O O . HIS A 1 308 ? -14.703 -18.375 -22.469 1 98.44 308 HIS A O 1
ATOM 2419 N N . GLN A 1 309 ? -15.93 -18.219 -24.375 1 98.56 309 GLN A N 1
ATOM 2420 C CA . GLN A 1 309 ? -14.852 -18.484 -25.328 1 98.56 309 GLN A CA 1
ATOM 2421 C C . GLN A 1 309 ? -14.539 -17.25 -26.172 1 98.56 309 GLN A C 1
ATOM 2423 O O . GLN A 1 309 ? -15.406 -16.766 -26.906 1 98.56 309 GLN A O 1
ATOM 2428 N N . LEU A 1 310 ? -13.32 -16.797 -26 1 98.75 310 LEU A N 1
ATOM 2429 C CA . LEU A 1 310 ? -12.969 -15.555 -26.688 1 98.75 310 LEU A CA 1
ATOM 2430 C C . LEU A 1 310 ? -12.914 -15.766 -28.188 1 98.75 310 LEU A C 1
ATOM 2432 O O . LEU A 1 310 ? -12.516 -16.828 -28.656 1 98.75 310 LEU A O 1
ATOM 2436 N N . THR A 1 311 ? -13.219 -14.711 -28.922 1 98.31 311 THR A N 1
ATOM 2437 C CA . THR A 1 311 ? -13.055 -14.695 -30.375 1 98.31 311 THR A CA 1
ATOM 2438 C C . THR A 1 311 ? -11.641 -14.258 -30.75 1 98.31 311 THR A C 1
ATOM 2440 O O . THR A 1 311 ? -10.891 -13.773 -29.906 1 98.31 311 THR A O 1
ATOM 2443 N N . LYS A 1 312 ? -11.391 -14.398 -32 1 98 312 LYS A N 1
ATOM 2444 C CA . LYS A 1 312 ? -10.109 -13.938 -32.531 1 98 312 LYS A CA 1
ATOM 2445 C C . LYS A 1 312 ? -9.938 -12.438 -32.312 1 98 312 LYS A C 1
ATOM 2447 O O . LYS A 1 312 ? -8.82 -11.961 -32.094 1 98 312 LYS A O 1
ATOM 2452 N N . LEU A 1 313 ? -10.953 -11.711 -32.438 1 98.06 313 LEU A N 1
ATOM 2453 C CA . LEU A 1 313 ? -10.914 -10.266 -32.25 1 98.06 313 LEU A CA 1
ATOM 2454 C C . LEU A 1 313 ? -10.719 -9.906 -30.766 1 98.06 313 LEU A C 1
ATOM 2456 O O . LEU A 1 313 ? -9.914 -9.031 -30.438 1 98.06 313 LEU A O 1
ATOM 2460 N N . GLN A 1 314 ? -11.391 -10.562 -29.922 1 98.06 314 GLN A N 1
ATOM 2461 C CA . GLN A 1 314 ? -11.344 -10.273 -28.5 1 98.06 314 GLN A CA 1
ATOM 2462 C C . GLN A 1 314 ? -9.961 -10.562 -27.922 1 98.06 314 GLN A C 1
ATOM 2464 O O . GLN A 1 314 ? -9.461 -9.82 -27.078 1 98.06 314 GLN A O 1
ATOM 2469 N N . VAL A 1 315 ? -9.336 -11.633 -28.359 1 98.5 315 VAL A N 1
ATOM 2470 C CA . VAL A 1 315 ? -8.078 -12.078 -27.781 1 98.5 315 VAL A CA 1
ATOM 2471 C C . VAL A 1 315 ? -6.969 -11.086 -28.109 1 98.5 315 VAL A C 1
ATOM 2473 O O . VAL A 1 315 ? -5.957 -11.008 -27.422 1 98.5 315 VAL A O 1
ATOM 2476 N N . LYS A 1 316 ? -7.137 -10.188 -29.094 1 98.25 316 LYS A N 1
ATOM 2477 C CA . LYS A 1 316 ? -6.137 -9.211 -29.516 1 98.25 316 LYS A CA 1
ATOM 2478 C C . LYS A 1 316 ? -5.887 -8.172 -28.422 1 98.25 316 LYS A C 1
ATOM 2480 O O . LYS A 1 316 ? -4.84 -7.52 -28.422 1 98.25 316 LYS A O 1
ATOM 2485 N N . LYS A 1 317 ? -6.742 -8.055 -27.547 1 98.12 317 LYS A N 1
ATOM 2486 C CA . LYS A 1 317 ? -6.598 -7.082 -26.453 1 98.12 317 LYS A CA 1
ATOM 2487 C C . LYS A 1 317 ? -5.684 -7.617 -25.359 1 98.12 317 LYS A C 1
ATOM 2489 O O . LYS A 1 317 ? -5.211 -6.855 -24.516 1 98.12 317 LYS A O 1
ATOM 2494 N N . TYR A 1 318 ? -5.516 -8.914 -25.391 1 98.56 318 TYR A N 1
ATOM 2495 C CA . TYR A 1 318 ? -4.773 -9.547 -24.297 1 98.56 318 TYR A CA 1
ATOM 2496 C C . TYR A 1 318 ? -3.291 -9.633 -24.641 1 98.56 318 TYR A C 1
ATOM 2498 O O . TYR A 1 318 ? -2.73 -10.734 -24.719 1 98.56 318 TYR A O 1
ATOM 2506 N N . THR A 1 319 ? -2.656 -8.406 -24.703 1 98.06 319 THR A N 1
ATOM 2507 C CA . THR A 1 319 ? -1.211 -8.273 -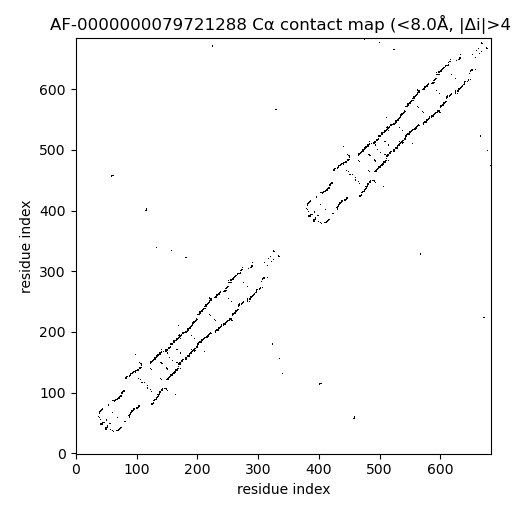24.859 1 98.06 319 THR A CA 1
ATOM 2508 C C . THR A 1 319 ? -0.578 -7.699 -23.609 1 98.06 319 THR A C 1
ATOM 2510 O O . THR A 1 319 ? -1.236 -6.988 -22.844 1 98.06 319 THR A O 1
ATOM 2513 N N . LEU A 1 320 ? 0.69 -8 -23.484 1 97.88 320 LEU A N 1
ATOM 2514 C CA . LEU A 1 320 ? 1.403 -7.445 -22.344 1 97.88 320 LEU A CA 1
ATOM 2515 C C . LEU A 1 320 ? 1.316 -5.922 -22.344 1 97.88 320 LEU A C 1
ATOM 2517 O O . LEU A 1 320 ? 1.085 -5.312 -21.297 1 97.88 320 LEU A O 1
ATOM 2521 N N . ASN A 1 321 ? 1.502 -5.359 -23.469 1 97.12 321 ASN A N 1
ATOM 2522 C CA . ASN A 1 321 ? 1.47 -3.904 -23.562 1 97.12 321 ASN A CA 1
ATOM 2523 C C . ASN A 1 321 ? 0.12 -3.344 -23.125 1 97.12 321 ASN A C 1
ATOM 2525 O O . ASN A 1 321 ? 0.063 -2.4 -22.328 1 97.12 321 ASN A O 1
ATOM 2529 N N . ASN A 1 322 ? -0.935 -3.895 -23.625 1 97.81 322 ASN A N 1
ATOM 2530 C CA . ASN A 1 322 ? -2.27 -3.414 -23.281 1 97.81 322 ASN A CA 1
ATOM 2531 C C . ASN A 1 322 ? -2.584 -3.621 -21.797 1 97.81 322 ASN A C 1
ATOM 2533 O O . ASN A 1 322 ? -3.283 -2.809 -21.188 1 97.81 322 ASN A O 1
ATOM 2537 N N . ILE A 1 323 ? -2.094 -4.695 -21.266 1 98.19 323 ILE A N 1
ATOM 2538 C CA . ILE A 1 323 ? -2.469 -5.078 -19.906 1 98.19 323 ILE A CA 1
ATOM 2539 C C . ILE A 1 323 ? -1.543 -4.395 -18.906 1 98.19 323 ILE A C 1
ATOM 2541 O O . ILE A 1 323 ? -1.998 -3.887 -17.875 1 98.19 323 ILE A O 1
ATOM 2545 N N . LEU A 1 324 ? -0.227 -4.293 -19.219 1 97.75 324 LEU A N 1
ATOM 2546 C CA . LEU A 1 324 ? 0.741 -4.012 -18.156 1 97.75 324 LEU A CA 1
ATOM 2547 C C . LEU A 1 324 ? 1.396 -2.652 -18.359 1 97.75 324 LEU A C 1
ATOM 2549 O O . LEU A 1 324 ? 2.043 -2.123 -17.453 1 97.75 324 LEU A O 1
ATOM 2553 N N . ALA A 1 325 ? 1.249 -2.049 -19.484 1 96.19 325 ALA A N 1
ATOM 2554 C CA . ALA A 1 325 ? 1.993 -0.824 -19.766 1 96.19 325 ALA A CA 1
ATOM 2555 C C . ALA A 1 325 ? 1.685 0.258 -18.734 1 96.19 325 ALA A C 1
ATOM 2557 O O . ALA A 1 325 ? 0.533 0.424 -18.328 1 96.19 325 ALA A O 1
ATOM 2558 N N . GLU A 1 326 ? 2.725 0.966 -18.328 1 92.75 326 GLU A N 1
ATOM 2559 C CA . GLU A 1 326 ? 2.588 2.09 -17.406 1 92.75 326 GLU A CA 1
ATOM 2560 C C . GLU A 1 326 ? 2.113 3.346 -18.141 1 92.75 326 GLU A C 1
ATOM 2562 O O . GLU A 1 326 ? 2.59 3.652 -19.234 1 92.75 326 GLU A O 1
ATOM 2567 N N . LYS A 1 327 ? 1.206 4.043 -17.531 1 86.56 327 LYS A N 1
ATOM 2568 C CA . LYS A 1 327 ? 0.628 5.223 -18.172 1 86.56 327 LYS A CA 1
ATOM 2569 C C . LYS A 1 327 ? 1.341 6.496 -17.719 1 86.56 327 LYS A C 1
ATOM 2571 O O . LYS A 1 327 ? 1.296 7.516 -18.422 1 86.56 327 LYS A O 1
ATOM 2576 N N . ASN A 1 328 ? 1.935 6.422 -16.562 1 83.5 328 ASN A N 1
ATOM 2577 C CA . ASN A 1 328 ? 2.738 7.559 -16.109 1 83.5 328 ASN A CA 1
ATOM 2578 C C . ASN A 1 328 ? 3.996 7.719 -16.953 1 83.5 328 ASN A C 1
ATOM 2580 O O . ASN A 1 328 ? 4.895 6.875 -16.906 1 83.5 328 ASN A O 1
ATOM 2584 N N . PRO A 1 329 ? 4.051 8.844 -17.656 1 85.69 329 PRO A N 1
ATOM 2585 C CA . PRO A 1 329 ? 5.164 9.008 -18.594 1 85.69 329 PRO A CA 1
ATOM 2586 C C . PRO A 1 329 ? 6.512 9.156 -17.906 1 85.69 329 PRO A C 1
ATOM 2588 O O . PRO A 1 329 ? 7.562 9.039 -18.531 1 85.69 329 PRO A O 1
ATOM 2591 N N . SER A 1 330 ? 6.488 9.43 -16.672 1 83.5 330 SER A N 1
ATOM 2592 C CA . SER A 1 330 ? 7.746 9.609 -15.953 1 83.5 330 SER A CA 1
ATOM 2593 C C . SER A 1 330 ? 8.328 8.266 -15.516 1 83.5 330 SER A C 1
ATOM 2595 O O . SER A 1 330 ? 9.453 8.211 -15 1 83.5 330 SER A O 1
ATOM 2597 N N . LEU A 1 331 ? 7.602 7.254 -15.734 1 87.62 331 LEU A N 1
ATOM 2598 C CA . LEU A 1 331 ? 8.047 5.902 -15.414 1 87.62 331 LEU A CA 1
ATOM 2599 C C . LEU A 1 331 ? 8.227 5.078 -16.688 1 87.62 331 LEU A C 1
ATOM 2601 O O . LEU A 1 331 ? 7.617 5.383 -17.719 1 87.62 331 LEU A O 1
ATOM 2605 N N . PRO A 1 332 ? 9.016 4.035 -16.594 1 89.25 332 PRO A N 1
ATOM 2606 C CA . PRO A 1 332 ? 9.164 3.176 -17.781 1 89.25 332 PRO A CA 1
ATOM 2607 C C . PRO A 1 332 ? 7.852 2.508 -18.188 1 89.25 332 PRO A C 1
ATOM 2609 O O . PRO A 1 332 ? 7.25 1.783 -17.391 1 89.25 332 PRO A O 1
ATOM 2612 N N . THR A 1 333 ? 7.477 2.695 -19.406 1 92.06 333 THR A N 1
ATOM 2613 C CA . THR A 1 333 ? 6.219 2.15 -19.906 1 92.06 333 THR A CA 1
ATOM 2614 C C . THR A 1 333 ? 6.242 0.625 -19.875 1 92.06 333 THR A C 1
ATOM 2616 O O . THR A 1 333 ? 5.266 -0.01 -19.469 1 92.06 333 THR A O 1
ATOM 2619 N N . HIS A 1 334 ? 7.391 0.093 -20.328 1 94.88 334 HIS A N 1
ATOM 2620 C CA . HIS A 1 334 ? 7.52 -1.355 -20.438 1 94.88 334 HIS A CA 1
ATOM 2621 C C . HIS A 1 334 ? 8.383 -1.92 -19.312 1 94.88 334 HIS A C 1
ATOM 2623 O O . HIS A 1 334 ? 9.32 -2.686 -19.562 1 94.88 334 HIS A O 1
ATOM 2629 N N . TRP A 1 335 ? 7.984 -1.549 -18.141 1 94.06 335 TRP A N 1
ATOM 2630 C CA . TRP A 1 335 ? 8.719 -1.942 -16.938 1 94.06 335 TRP A CA 1
ATOM 2631 C C . TRP A 1 335 ? 8.938 -3.451 -16.906 1 94.06 335 TRP A C 1
ATOM 2633 O O . TRP A 1 335 ? 9.891 -3.93 -16.281 1 94.06 335 TRP A O 1
ATOM 2643 N N . TYR A 1 336 ? 8.195 -4.262 -17.578 1 93.62 336 TYR A N 1
ATOM 2644 C CA . TYR A 1 336 ? 8.18 -5.719 -17.516 1 93.62 336 TYR A CA 1
ATOM 2645 C C . TYR A 1 336 ? 9.188 -6.316 -18.484 1 93.62 336 TYR A C 1
ATOM 2647 O O . TYR A 1 336 ? 9.359 -7.535 -18.531 1 93.62 336 TYR A O 1
ATOM 2655 N N . LEU A 1 337 ? 9.797 -5.488 -19.359 1 85.12 337 LEU A N 1
ATOM 2656 C CA . LEU A 1 337 ? 10.828 -5.973 -20.266 1 85.12 337 LEU A CA 1
ATOM 2657 C C . LEU A 1 337 ? 12.219 -5.777 -19.672 1 85.12 337 LEU A C 1
ATOM 2659 O O . LEU A 1 337 ? 13.172 -6.453 -20.078 1 85.12 337 LEU A O 1
ATOM 2663 N N . ASP A 1 338 ? 12.414 -4.746 -18.797 1 65.38 338 ASP A N 1
ATOM 2664 C CA . ASP A 1 338 ? 13.727 -4.27 -18.359 1 65.38 338 ASP A CA 1
ATOM 2665 C C . ASP A 1 338 ? 14 -4.648 -16.906 1 65.38 338 ASP A C 1
ATOM 2667 O O . ASP A 1 338 ? 15.023 -4.254 -16.344 1 65.38 338 ASP A O 1
ATOM 2671 N N . SER A 1 339 ? 13.039 -5.16 -16.219 1 56.69 339 SER A N 1
ATOM 2672 C CA . SER A 1 339 ? 13.227 -5.117 -14.773 1 56.69 339 SER A CA 1
ATOM 2673 C C . SER A 1 339 ? 14.555 -5.75 -14.375 1 56.69 339 SER A C 1
ATOM 2675 O O . SER A 1 339 ? 14.898 -5.793 -13.195 1 56.69 339 SER A O 1
ATOM 2677 N N . LYS A 1 340 ? 15.328 -6.164 -15.445 1 50.62 340 LYS A N 1
ATOM 2678 C CA . LYS A 1 340 ? 16.562 -6.875 -15.102 1 50.62 340 LYS A CA 1
ATOM 2679 C C . LYS A 1 340 ? 17.562 -5.953 -14.406 1 50.62 340 LYS A C 1
ATOM 2681 O O . LYS A 1 340 ? 17.344 -4.738 -14.344 1 50.62 340 LYS A O 1
ATOM 2686 N N . ILE A 1 341 ? 18.875 -6.371 -14.031 1 43.41 341 ILE A N 1
ATOM 2687 C CA . ILE A 1 341 ? 20.094 -6.078 -13.281 1 43.41 341 ILE A CA 1
ATOM 2688 C C . ILE A 1 341 ? 20.5 -4.629 -13.523 1 43.41 341 ILE A C 1
ATOM 2690 O O . ILE A 1 341 ? 21.281 -4.062 -12.75 1 43.41 341 ILE A O 1
ATOM 2694 N N . ASP A 1 342 ? 20.125 -3.9 -14.57 1 37.34 342 ASP A N 1
ATOM 2695 C CA . ASP A 1 342 ? 20.953 -2.717 -14.75 1 37.34 342 ASP A CA 1
ATOM 2696 C C . ASP A 1 342 ? 20.297 -1.482 -14.141 1 37.34 342 ASP A C 1
ATOM 2698 O O . ASP A 1 342 ? 19.078 -1.341 -14.18 1 37.34 342 ASP A O 1
ATOM 2702 N N . MET B 1 1 ? -30.062 -93.625 4.398 1 26.02 1 MET B N 1
ATOM 2703 C CA . MET B 1 1 ? -28.844 -92.812 4.176 1 26.02 1 MET B CA 1
ATOM 2704 C C . MET B 1 1 ? -29.109 -91.625 3.301 1 26.02 1 MET B C 1
ATOM 2706 O O . MET B 1 1 ? -29 -91.688 2.076 1 26.02 1 MET B O 1
ATOM 2710 N N . LEU B 1 2 ? -30.172 -90.938 3.58 1 27.56 2 LEU B N 1
ATOM 2711 C CA . LEU B 1 2 ? -30.812 -89.875 2.818 1 27.56 2 LEU B CA 1
ATOM 2712 C C . LEU B 1 2 ? -29.969 -88.625 2.811 1 27.56 2 LEU B C 1
ATOM 2714 O O . LEU B 1 2 ? -29.719 -88 3.861 1 27.56 2 LEU B O 1
ATOM 2718 N N . PHE B 1 3 ? -28.844 -88.625 1.977 1 28.72 3 PHE B N 1
ATOM 2719 C CA . PHE B 1 3 ? -27.797 -87.625 1.869 1 28.72 3 PHE B CA 1
ATOM 2720 C C . PHE B 1 3 ? -28.359 -86.312 1.378 1 28.72 3 PHE B C 1
ATOM 2722 O O . PHE B 1 3 ? -28.969 -86.25 0.308 1 28.72 3 PHE B O 1
ATOM 2729 N N . SER B 1 4 ? -28.953 -85.5 2.223 1 27.64 4 SER B N 1
ATOM 2730 C CA . SER B 1 4 ? -29.547 -84.188 2.084 1 27.64 4 SER B CA 1
ATOM 2731 C C . SER B 1 4 ? -28.547 -83.125 1.542 1 27.64 4 SER B C 1
ATOM 2733 O O . SER B 1 4 ? -27.391 -83.125 1.973 1 27.64 4 SER B O 1
ATOM 2735 N N . ASN B 1 5 ? -28.656 -82.875 0.281 1 21.41 5 ASN B N 1
ATOM 2736 C CA . ASN B 1 5 ? -27.875 -81.938 -0.568 1 21.41 5 ASN B CA 1
ATOM 2737 C C . ASN B 1 5 ? -27.797 -80.562 0.034 1 21.41 5 ASN B C 1
ATOM 2739 O O . ASN B 1 5 ? -28.828 -79.938 0.352 1 21.41 5 ASN B O 1
ATOM 2743 N N . LYS B 1 6 ? -26.609 -80.188 0.588 1 28.88 6 LYS B N 1
ATOM 2744 C CA . LYS B 1 6 ? -25.984 -79.062 1.214 1 28.88 6 LYS B CA 1
ATOM 2745 C C . LYS B 1 6 ? -25.953 -77.875 0.26 1 28.88 6 LYS B C 1
ATOM 2747 O O . LYS B 1 6 ? -25.078 -77 0.366 1 28.88 6 LYS B O 1
ATOM 2752 N N . THR B 1 7 ? -26.906 -77.625 -0.707 1 27.08 7 THR B N 1
ATOM 2753 C CA . THR B 1 7 ? -26.438 -76.562 -1.629 1 27.08 7 THR B CA 1
ATOM 2754 C C . THR B 1 7 ? -26.203 -75.25 -0.894 1 27.08 7 THR B C 1
ATOM 2756 O O . THR B 1 7 ? -27.094 -74.75 -0.194 1 27.08 7 THR B 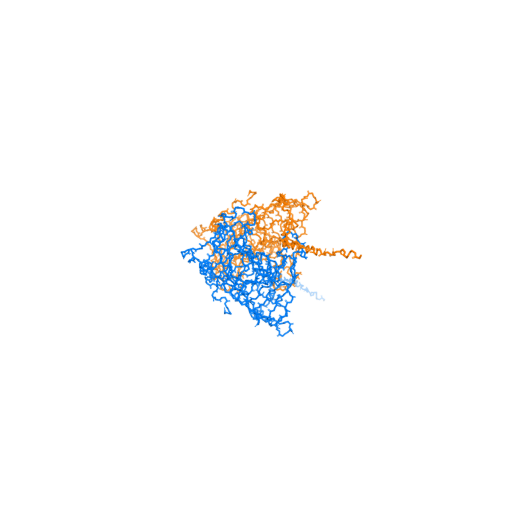O 1
ATOM 2759 N N . PHE B 1 8 ? -24.984 -74.875 -0.564 1 27.78 8 PHE B N 1
ATOM 2760 C CA . PHE B 1 8 ? -24.438 -73.688 0.062 1 27.78 8 PHE B CA 1
ATOM 2761 C C . PHE B 1 8 ? -24.609 -72.438 -0.839 1 27.78 8 PHE B C 1
ATOM 2763 O O . PHE B 1 8 ? -24.062 -72.438 -1.942 1 27.78 8 PHE B O 1
ATOM 2770 N N . LEU B 1 9 ? -25.812 -71.875 -0.987 1 26.81 9 LEU B N 1
ATOM 2771 C CA . LEU B 1 9 ? -25.984 -70.688 -1.752 1 26.81 9 LEU B CA 1
ATOM 2772 C C . LEU B 1 9 ? -25.141 -69.562 -1.173 1 26.81 9 LEU B C 1
ATOM 2774 O O . LEU B 1 9 ? -25.312 -69.188 -0.012 1 26.81 9 LEU B O 1
ATOM 2778 N N . LEU B 1 10 ? -23.875 -69.5 -1.498 1 27.25 10 LEU B N 1
ATOM 2779 C CA . LEU B 1 10 ? -22.984 -68.375 -1.149 1 27.25 10 LEU B CA 1
ATOM 2780 C C . LEU B 1 10 ? -23.547 -67.062 -1.608 1 27.25 10 LEU B C 1
ATOM 2782 O O . LEU B 1 10 ? -23.766 -66.812 -2.805 1 27.25 10 LEU B O 1
ATOM 2786 N N . ILE B 1 11 ? -24.469 -66.438 -0.898 1 27.95 11 ILE B N 1
ATOM 2787 C CA . ILE B 1 11 ? -24.984 -65.125 -1.171 1 27.95 11 ILE B CA 1
ATOM 2788 C C . ILE B 1 11 ? -23.844 -64.125 -1.158 1 27.95 11 ILE B C 1
ATOM 2790 O O . ILE B 1 11 ? -23.141 -63.969 -0.152 1 27.95 11 ILE B O 1
ATOM 2794 N N . LEU B 1 12 ? -23.125 -63.969 -2.256 1 28.67 12 LEU B N 1
ATOM 2795 C CA . LEU B 1 12 ? -22.172 -62.906 -2.457 1 28.67 12 LEU B CA 1
ATOM 2796 C C . LEU B 1 12 ? -22.797 -61.562 -2.139 1 28.67 12 LEU B C 1
ATOM 2798 O O . LEU B 1 12 ? -23.734 -61.125 -2.805 1 28.67 12 LEU B O 1
ATOM 2802 N N . LEU B 1 13 ? -22.922 -61.188 -0.904 1 29.31 13 LEU B N 1
ATOM 2803 C CA . LEU B 1 13 ? -23.359 -59.844 -0.496 1 29.31 13 LEU B CA 1
ATOM 2804 C C . LEU B 1 13 ? -22.469 -58.781 -1.121 1 29.31 13 LEU B C 1
ATOM 2806 O O . LEU B 1 13 ? -21.266 -58.688 -0.836 1 29.31 13 LEU B O 1
ATOM 2810 N N . VAL B 1 14 ? -22.656 -58.469 -2.422 1 32.28 14 VAL B N 1
ATOM 2811 C CA . VAL B 1 14 ? -22 -57.312 -3.023 1 32.28 14 VAL B CA 1
ATOM 2812 C C . VAL B 1 14 ? -22.25 -56.094 -2.16 1 32.28 14 VAL B C 1
ATOM 2814 O O . VAL B 1 14 ? -23.406 -55.688 -1.956 1 32.28 14 VAL B O 1
ATOM 2817 N N . MET B 1 15 ? -21.484 -55.906 -1.112 1 31.44 15 MET B N 1
ATOM 2818 C CA . MET B 1 15 ? -21.562 -54.656 -0.359 1 31.44 15 MET B CA 1
ATOM 2819 C C . MET B 1 15 ? -21.453 -53.469 -1.288 1 31.44 15 MET B C 1
ATOM 2821 O O . MET B 1 15 ? -20.547 -53.406 -2.127 1 31.44 15 MET B O 1
ATOM 2825 N N . PRO B 1 16 ? -22.562 -52.812 -1.589 1 32.72 16 PRO B N 1
ATOM 2826 C CA . PRO B 1 16 ? -22.438 -51.625 -2.422 1 32.72 16 PRO B CA 1
ATOM 2827 C C . PRO B 1 16 ? -21.312 -50.688 -1.946 1 32.72 16 PRO B C 1
ATOM 2829 O O . PRO B 1 16 ? -21.062 -50.594 -0.742 1 32.72 16 PRO B O 1
ATOM 2832 N N . PHE B 1 17 ? -20.188 -50.688 -2.693 1 30.75 17 PHE B N 1
ATOM 2833 C CA . PHE B 1 17 ? -19.172 -49.656 -2.508 1 30.75 17 PHE B CA 1
ATOM 2834 C C . PHE B 1 17 ? -19.797 -48.281 -2.373 1 30.75 17 PHE B C 1
ATOM 2836 O O . PHE B 1 17 ? -20.438 -47.781 -3.307 1 30.75 17 PHE B O 1
ATOM 2843 N N . ASN B 1 18 ? -20.328 -48 -1.18 1 29.81 18 ASN B N 1
ATOM 2844 C CA . ASN B 1 18 ? -20.688 -46.594 -0.958 1 29.81 18 ASN B CA 1
ATOM 2845 C C . ASN B 1 18 ? -19.578 -45.656 -1.426 1 29.81 18 ASN B C 1
ATOM 2847 O O . ASN B 1 18 ? -18.453 -45.75 -0.961 1 29.81 18 ASN B O 1
ATOM 2851 N N . GLY B 1 19 ? -19.625 -45.312 -2.699 1 27.86 19 GLY B N 1
ATOM 2852 C CA . GLY B 1 19 ? -18.781 -44.219 -3.184 1 27.86 19 GLY B CA 1
ATOM 2853 C C . GLY B 1 19 ? -18.562 -43.125 -2.154 1 27.86 19 GLY B C 1
ATOM 2854 O O . GLY B 1 19 ? -19.5 -42.719 -1.473 1 27.86 19 GLY B O 1
ATOM 2855 N N . ALA B 1 20 ? -17.344 -43.094 -1.573 1 30.58 20 ALA B N 1
ATOM 2856 C CA . ALA B 1 20 ? -16.891 -42 -0.726 1 30.58 20 ALA B CA 1
ATOM 2857 C C . ALA B 1 20 ? -17.375 -40.656 -1.27 1 30.58 20 ALA B C 1
ATOM 2859 O O . ALA B 1 20 ? -17.016 -40.281 -2.391 1 30.58 20 ALA B O 1
ATOM 2860 N N . GLN B 1 21 ? -18.609 -40.312 -0.976 1 27.41 21 GLN B N 1
ATOM 2861 C CA . GLN B 1 21 ? -18.906 -38.906 -1.207 1 27.41 21 GLN B CA 1
ATOM 2862 C C . GLN B 1 21 ? -17.734 -38.031 -0.743 1 27.41 21 GLN B C 1
ATOM 2864 O O . GLN B 1 21 ? -17.328 -38.094 0.414 1 27.41 21 GLN B O 1
ATOM 2869 N N . SER B 1 22 ? -16.828 -37.812 -1.617 1 29.31 22 SER B N 1
ATOM 2870 C CA . SER B 1 22 ? -15.852 -36.781 -1.354 1 29.31 22 SER B CA 1
ATOM 2871 C C . SER B 1 22 ? -16.484 -35.594 -0.625 1 29.31 22 SER B C 1
ATOM 2873 O O . SER B 1 22 ? -17.422 -34.969 -1.131 1 29.31 22 SER B O 1
ATOM 2875 N N . THR B 1 23 ? -16.734 -35.75 0.681 1 30.02 23 THR B N 1
ATOM 2876 C CA . THR B 1 23 ? -17.031 -34.562 1.434 1 30.02 23 THR B CA 1
ATOM 2877 C C . THR B 1 23 ? -16.203 -33.375 0.923 1 30.02 23 THR B C 1
ATOM 2879 O O . THR B 1 23 ? -14.977 -33.469 0.861 1 30.02 23 THR B O 1
ATOM 2882 N N . SER B 1 24 ? -16.688 -32.75 -0.1 1 30.64 24 SER B N 1
ATOM 2883 C CA . SER B 1 24 ? -16.125 -31.453 -0.399 1 30.64 24 SER B CA 1
ATOM 2884 C C . SER B 1 24 ? -15.641 -30.75 0.869 1 30.64 24 SER B C 1
ATOM 2886 O O . SER B 1 24 ? -16.328 -30.766 1.889 1 30.64 24 SER B O 1
ATOM 2888 N N . PRO B 1 25 ? -14.422 -30.891 1.159 1 33.56 25 PRO B N 1
ATOM 2889 C CA . PRO B 1 25 ? -14.047 -30.094 2.332 1 33.56 25 PRO B CA 1
ATOM 2890 C C . PRO B 1 25 ? -14.93 -28.859 2.512 1 33.56 25 PRO B C 1
ATOM 2892 O O . PRO B 1 25 ? -15.188 -28.125 1.546 1 33.56 25 PRO B O 1
ATOM 2895 N N . HIS B 1 26 ? -16.047 -28.953 3.336 1 31.83 26 HIS B N 1
ATOM 2896 C CA . HIS B 1 26 ? -16.828 -27.844 3.85 1 31.83 26 HIS B CA 1
ATOM 2897 C C . HIS B 1 26 ? -15.992 -26.578 3.953 1 31.83 26 HIS B C 1
ATOM 2899 O O . HIS B 1 26 ? -14.891 -26.594 4.504 1 31.83 26 HIS B O 1
ATOM 2905 N N . ASP B 1 27 ? -15.906 -25.938 2.877 1 34.28 27 ASP B N 1
ATOM 2906 C CA . ASP B 1 27 ? -15.508 -24.547 3.07 1 34.28 27 ASP B CA 1
ATOM 2907 C C . ASP B 1 27 ? -15.945 -24.047 4.441 1 34.28 27 ASP B C 1
ATOM 2909 O O . ASP B 1 27 ? -17.141 -23.922 4.715 1 34.28 27 ASP B O 1
ATOM 2913 N N . PRO B 1 28 ? -15.273 -24.516 5.418 1 35.22 28 PRO B N 1
ATOM 2914 C CA . PRO B 1 28 ? -15.766 -24.156 6.746 1 35.22 28 PRO B CA 1
ATOM 2915 C C . PRO B 1 28 ? -16.203 -22.703 6.832 1 35.22 28 PRO B C 1
ATOM 2917 O O . PRO B 1 28 ? -16.141 -22.094 7.902 1 35.22 28 PRO B O 1
ATOM 2920 N N . TRP B 1 29 ? -16.094 -21.984 5.664 1 33.88 29 TRP B N 1
ATOM 2921 C CA . TRP B 1 29 ? -16.672 -20.766 6.227 1 33.88 29 TRP B CA 1
ATOM 2922 C C . TRP B 1 29 ? -17.984 -21.062 6.922 1 33.88 29 TRP B C 1
ATOM 2924 O O . TRP B 1 29 ? -18.875 -21.703 6.344 1 33.88 29 TRP B O 1
ATOM 2934 N N . PRO B 1 30 ? -18 -21.5 8.141 1 29.3 30 PRO B N 1
ATOM 2935 C CA . PRO B 1 30 ? -19.312 -21.688 8.758 1 29.3 30 PRO B CA 1
ATOM 2936 C C . PRO B 1 30 ? -20.422 -20.984 8.008 1 29.3 30 PRO B C 1
ATOM 2938 O O . PRO B 1 30 ? -20.156 -20.062 7.23 1 29.3 30 PRO B O 1
ATOM 2941 N N . LYS B 1 31 ? -21.734 -21.484 8.164 1 31.55 31 LYS B N 1
ATOM 2942 C CA . LYS B 1 31 ? -22.969 -20.766 7.859 1 31.55 31 LYS B CA 1
ATOM 2943 C C . LYS B 1 31 ? -22.797 -19.266 8.055 1 31.55 31 LYS B C 1
ATOM 2945 O O . LYS B 1 31 ? -22.375 -18.812 9.125 1 31.55 31 LYS B O 1
ATOM 2950 N N . TRP B 1 32 ? -22.516 -18.531 7.027 1 30.7 32 TRP B N 1
ATOM 2951 C CA . TRP B 1 32 ? -22.812 -17.109 7.051 1 30.7 32 TRP B CA 1
ATOM 2952 C C . TRP B 1 32 ? -24.031 -16.828 7.938 1 30.7 32 TRP B C 1
ATOM 2954 O O . TRP B 1 32 ? -25.156 -17.172 7.586 1 30.7 32 TRP B O 1
ATOM 2964 N N . ILE B 1 33 ? -24.125 -17.297 9.047 1 30.62 33 ILE B N 1
ATOM 2965 C CA . ILE B 1 33 ? -25.156 -16.562 9.766 1 30.62 33 ILE B CA 1
ATOM 2966 C C . ILE B 1 33 ? -25.312 -15.172 9.156 1 30.62 33 ILE B C 1
ATOM 2968 O O . ILE B 1 33 ? -24.328 -14.492 8.875 1 30.62 33 ILE B O 1
ATOM 2972 N N . ALA B 1 34 ? -26.375 -14.852 8.539 1 33.69 34 ALA B N 1
ATOM 2973 C CA . ALA B 1 34 ? -26.734 -13.461 8.281 1 33.69 34 ALA B CA 1
ATOM 2974 C C . ALA B 1 34 ? -26.094 -12.523 9.289 1 33.69 34 ALA B C 1
ATOM 2976 O O . ALA B 1 34 ? -26.641 -12.297 10.375 1 33.69 34 ALA B O 1
ATOM 2977 N N . TYR B 1 35 ? -24.891 -12.844 9.75 1 36.19 35 TYR B N 1
ATOM 2978 C CA . TYR B 1 35 ? -24.312 -11.766 10.547 1 36.19 35 TYR B CA 1
ATOM 2979 C C . TYR B 1 35 ? -24.547 -10.414 9.891 1 36.19 35 TYR B C 1
ATOM 2981 O O . TYR B 1 35 ? -24.188 -10.203 8.734 1 36.19 35 TYR B O 1
ATOM 2989 N N . VAL B 1 36 ? -25.625 -9.922 9.938 1 42.59 36 VAL B N 1
ATOM 2990 C CA . VAL B 1 36 ? -25.719 -8.5 9.656 1 42.59 36 VAL B CA 1
ATOM 2991 C C . VAL B 1 36 ? -24.422 -7.801 10.055 1 42.59 36 VAL B C 1
ATOM 2993 O O . VAL B 1 36 ? -24.125 -7.68 11.242 1 42.59 36 VAL B O 1
ATOM 2996 N N . GLU B 1 37 ? -23.375 -8.227 9.414 1 57.69 37 GLU B N 1
ATOM 2997 C CA . GLU B 1 37 ? -22.094 -7.586 9.672 1 57.69 37 GLU B CA 1
ATOM 2998 C C . GLU B 1 37 ? -22.25 -6.078 9.852 1 57.69 37 GLU B C 1
ATOM 3000 O O . GLU B 1 37 ? -22.75 -5.391 8.961 1 57.69 37 GLU B O 1
ATOM 3005 N N . PRO B 1 38 ? -22.25 -5.672 11.062 1 64.31 38 PRO B N 1
ATOM 3006 C CA . PRO B 1 38 ? -22.438 -4.223 11.164 1 64.31 38 PRO B CA 1
ATOM 3007 C C . PRO B 1 38 ? -21.359 -3.438 10.445 1 64.31 38 PRO B C 1
ATOM 3009 O O . PRO B 1 38 ? -20.172 -3.76 10.562 1 64.31 38 PRO B O 1
ATOM 3012 N N . TYR B 1 39 ? -21.828 -2.717 9.531 1 86.44 39 TYR B N 1
ATOM 3013 C CA . TYR B 1 39 ? -20.922 -1.785 8.867 1 86.44 39 TYR B CA 1
ATOM 3014 C C . TYR B 1 39 ? -20.781 -0.498 9.672 1 86.44 39 TYR B C 1
ATOM 3016 O O . TYR B 1 39 ? -20.016 0.393 9.297 1 86.44 39 TYR B O 1
ATOM 3024 N N . GLU B 1 40 ? -21.484 -0.548 10.82 1 94.19 40 GLU B N 1
ATOM 3025 C CA . GLU B 1 40 ? -21.312 0.529 11.789 1 94.19 40 GLU B CA 1
ATOM 3026 C C . GLU B 1 40 ? -21.094 -0.024 13.195 1 94.19 40 GLU B C 1
ATOM 3028 O O . GLU B 1 40 ? -21.906 -0.813 13.688 1 94.19 40 GLU B O 1
ATOM 3033 N N . VAL B 1 41 ? -20.016 0.358 13.852 1 97.06 41 VAL B N 1
ATOM 3034 C CA . VAL B 1 41 ? -19.719 -0.09 15.203 1 97.06 41 VAL B CA 1
ATOM 3035 C C . VAL B 1 41 ? -19.266 1.097 16.047 1 97.06 41 VAL B C 1
ATOM 3037 O O . VAL B 1 41 ? -18.891 2.141 15.516 1 97.06 41 VAL B O 1
ATOM 3040 N N . THR B 1 42 ? -19.359 0.919 17.328 1 98.25 42 THR B N 1
ATOM 3041 C CA . THR B 1 42 ? -18.938 1.936 18.297 1 98.25 42 THR B CA 1
ATOM 3042 C C . THR B 1 42 ? -17.812 1.417 19.172 1 98.25 42 THR B C 1
ATOM 3044 O O . THR B 1 42 ? -17.875 0.296 19.672 1 98.25 42 THR B O 1
ATOM 3047 N N . VAL B 1 43 ? -16.781 2.215 19.312 1 98.69 43 VAL B N 1
ATOM 3048 C CA . VAL B 1 43 ? -15.672 1.946 20.219 1 98.69 43 VAL B CA 1
ATOM 3049 C C . VAL B 1 43 ? -15.781 2.855 21.453 1 98.69 43 VAL B C 1
ATOM 3051 O O . VAL B 1 43 ? -15.914 4.074 21.312 1 98.69 43 VAL B O 1
ATOM 3054 N N . ALA B 1 44 ? -15.789 2.25 22.562 1 98.62 44 ALA B N 1
ATOM 3055 C CA . ALA B 1 44 ? -15.797 2.98 23.828 1 98.62 44 ALA B CA 1
ATOM 3056 C C . ALA B 1 44 ? -14.859 2.332 24.844 1 98.62 44 ALA B C 1
ATOM 3058 O O . ALA B 1 44 ? -15.008 1.149 25.156 1 98.62 44 ALA B O 1
ATOM 3059 N N . LYS B 1 45 ? -14.023 3.096 25.344 1 96.38 45 LYS B N 1
ATOM 3060 C CA . LYS B 1 45 ? -13.008 2.586 26.25 1 96.38 45 LYS B CA 1
ATOM 3061 C C . LYS B 1 45 ? -13.633 2.006 27.516 1 96.38 45 LYS B C 1
ATOM 3063 O O . LYS B 1 45 ? -13.109 1.055 28.109 1 96.38 45 LYS B O 1
ATOM 3068 N N . ASP B 1 46 ? -14.766 2.457 27.891 1 96.19 46 ASP B N 1
ATOM 3069 C CA . ASP B 1 46 ? -15.398 2.061 29.156 1 96.19 46 ASP B CA 1
ATOM 3070 C C . ASP B 1 46 ? -16.219 0.787 28.984 1 96.19 46 ASP B C 1
ATOM 3072 O O . ASP B 1 46 ? -16.875 0.338 29.922 1 96.19 46 ASP B O 1
ATOM 3076 N N . GLY B 1 47 ? -16.297 0.32 27.844 1 97 47 GLY B N 1
ATOM 3077 C CA . GLY B 1 47 ? -16.984 -0.943 27.609 1 97 47 GLY B CA 1
ATOM 3078 C C . GLY B 1 47 ? -18.438 -0.771 27.203 1 97 47 GLY B C 1
ATOM 3079 O O . GLY B 1 47 ? -19.125 -1.754 26.938 1 97 47 GLY B O 1
ATOM 3080 N N . SER B 1 48 ? -18.859 0.438 27 1 97.69 48 SER B N 1
ATOM 3081 C CA . SER B 1 48 ? -20.25 0.687 26.656 1 97.69 48 SER B CA 1
ATOM 3082 C C . SER B 1 48 ? -20.5 0.513 25.156 1 97.69 48 SER B C 1
ATOM 3084 O O . SER B 1 48 ? -21.641 0.5 24.703 1 97.69 48 SER B O 1
ATOM 3086 N N . GLY B 1 49 ? -19.422 0.418 24.391 1 97.62 49 GLY B N 1
ATOM 3087 C CA . GLY B 1 49 ? -19.562 0.221 22.969 1 97.62 49 GLY B CA 1
ATOM 3088 C C . GLY B 1 49 ? -19.438 -1.233 22.547 1 97.62 49 GLY B C 1
ATOM 3089 O O . GLY B 1 49 ? -19.578 -2.135 23.375 1 97.62 49 GLY B O 1
ATOM 3090 N N . ASP B 1 50 ? -19.297 -1.451 21.25 1 97.81 50 ASP B N 1
ATOM 3091 C CA . ASP B 1 50 ? -19.125 -2.787 20.688 1 97.81 50 ASP B CA 1
ATOM 3092 C C . ASP B 1 50 ? -17.703 -3.312 20.938 1 97.81 50 ASP B C 1
ATOM 3094 O O . ASP B 1 50 ? -17.5 -4.52 21.062 1 97.81 50 ASP B O 1
ATOM 3098 N N . TYR B 1 51 ? -16.766 -2.387 20.984 1 97.94 51 TYR B N 1
ATOM 3099 C CA . TYR B 1 51 ? -15.359 -2.691 21.25 1 97.94 51 TYR B CA 1
ATOM 3100 C C . TYR B 1 51 ? -14.766 -1.696 22.25 1 97.94 51 TYR B C 1
ATOM 3102 O O . TYR B 1 51 ? -15.273 -0.586 22.406 1 97.94 51 TYR B O 1
ATOM 3110 N N . THR B 1 52 ? -13.625 -2.102 22.828 1 98.19 52 THR B N 1
ATOM 3111 C CA . THR B 1 52 ? -12.977 -1.2 23.766 1 98.19 52 THR B CA 1
ATOM 3112 C C . THR B 1 52 ? -11.727 -0.578 23.156 1 98.19 52 THR B C 1
ATOM 3114 O O . THR B 1 52 ? -11.164 0.375 23.688 1 98.19 52 THR B O 1
ATOM 3117 N N . THR B 1 53 ? -11.273 -1.12 22.016 1 98.38 53 THR B N 1
ATOM 3118 C CA . THR B 1 53 ? -10.141 -0.551 21.281 1 98.38 53 THR B CA 1
ATOM 3119 C C . THR B 1 53 ? -10.492 -0.355 19.812 1 98.38 53 THR B C 1
ATOM 3121 O O . THR B 1 53 ? -11.336 -1.066 19.266 1 98.38 53 THR B O 1
ATOM 3124 N N . ILE B 1 54 ? -9.859 0.593 19.25 1 98.69 54 ILE B N 1
ATOM 3125 C CA . ILE B 1 54 ? -10.07 0.899 17.828 1 98.69 54 ILE B CA 1
ATOM 3126 C C . ILE B 1 54 ? -9.539 -0.245 16.969 1 98.69 54 ILE B C 1
ATOM 3128 O O . ILE B 1 54 ? -10.195 -0.674 16.031 1 98.69 54 ILE B O 1
ATOM 3132 N N . GLN B 1 55 ? -8.414 -0.791 17.406 1 98.44 55 GLN B N 1
ATOM 3133 C CA . GLN B 1 55 ? -7.816 -1.86 16.609 1 98.44 55 GLN B CA 1
ATOM 3134 C C . GLN B 1 55 ? -8.711 -3.096 16.594 1 98.44 55 GLN B C 1
ATOM 3136 O O . GLN B 1 55 ? -8.805 -3.787 15.57 1 98.44 55 GLN B O 1
ATOM 3141 N N . ALA B 1 56 ? -9.297 -3.393 17.656 1 97.75 56 ALA B N 1
ATOM 3142 C CA . ALA B 1 56 ? -10.203 -4.539 17.703 1 97.75 56 ALA B CA 1
ATOM 3143 C C . ALA B 1 56 ? -11.352 -4.371 16.703 1 97.75 56 ALA B C 1
ATOM 3145 O O . ALA B 1 56 ? -11.75 -5.328 16.047 1 97.75 56 ALA B O 1
ATOM 3146 N N . ALA B 1 57 ? -11.898 -3.18 16.609 1 97.5 57 ALA B N 1
ATOM 3147 C CA . ALA B 1 57 ? -12.969 -2.902 15.656 1 97.5 57 ALA B CA 1
ATOM 3148 C C . ALA B 1 57 ? -12.492 -3.092 14.219 1 97.5 57 ALA B C 1
ATOM 3150 O O . ALA B 1 57 ? -13.195 -3.688 13.398 1 97.5 57 ALA B O 1
ATOM 3151 N N . ILE B 1 58 ? -11.305 -2.633 13.961 1 97.5 58 ILE B N 1
ATOM 3152 C CA . ILE B 1 58 ? -10.742 -2.762 12.617 1 97.5 58 ILE B CA 1
ATOM 3153 C C . ILE B 1 58 ? -10.5 -4.234 12.297 1 97.5 58 ILE B C 1
ATOM 3155 O O . ILE B 1 58 ? -10.844 -4.707 11.211 1 97.5 58 ILE B O 1
ATOM 3159 N N . ASN B 1 59 ? -9.953 -4.957 13.273 1 96.62 59 ASN B N 1
ATOM 3160 C CA . ASN B 1 59 ? -9.695 -6.379 13.07 1 96.62 59 ASN B CA 1
ATOM 3161 C C . ASN B 1 59 ? -10.977 -7.152 12.781 1 96.62 59 ASN B C 1
ATOM 3163 O O . ASN B 1 59 ? -10.961 -8.133 12.031 1 96.62 59 ASN B O 1
ATOM 3167 N N . ALA B 1 60 ? -12 -6.668 13.242 1 95.06 60 ALA B N 1
ATOM 3168 C CA . ALA B 1 60 ? -13.273 -7.375 13.117 1 95.06 60 ALA B CA 1
ATOM 3169 C C . ALA B 1 60 ? -13.992 -6.988 11.828 1 95.06 60 ALA B C 1
ATOM 3171 O O . ALA B 1 60 ? -14.961 -7.637 11.43 1 95.06 60 ALA B O 1
ATOM 3172 N N . SER B 1 61 ? -13.5 -5.988 11.195 1 94.44 61 SER B N 1
ATOM 3173 C CA . SER B 1 61 ? -14.164 -5.504 9.992 1 94.44 61 SER B CA 1
ATOM 3174 C C . SER B 1 61 ? -13.914 -6.434 8.812 1 94.44 61 SER B C 1
ATOM 3176 O O . SER B 1 61 ? -12.812 -6.98 8.664 1 94.44 61 SER B O 1
ATOM 3178 N N . LYS B 1 62 ? -14.867 -6.535 7.977 1 92.5 62 LYS B N 1
ATOM 3179 C CA . LYS B 1 62 ? -14.75 -7.344 6.766 1 92.5 62 LYS B CA 1
ATOM 3180 C C . LYS B 1 62 ? -13.68 -6.777 5.836 1 92.5 62 LYS B C 1
ATOM 3182 O O . LYS B 1 62 ? -13.578 -5.559 5.664 1 92.5 62 LYS B O 1
ATOM 3187 N N . ALA B 1 63 ? -12.898 -7.691 5.266 1 93.75 63 ALA B N 1
ATOM 3188 C CA . ALA B 1 63 ? -11.969 -7.266 4.223 1 93.75 63 ALA B CA 1
ATOM 3189 C C . ALA B 1 63 ? -12.711 -6.883 2.945 1 93.75 63 ALA B C 1
ATOM 3191 O O . ALA B 1 63 ? -13.68 -7.539 2.564 1 93.75 63 ALA B O 1
ATOM 3192 N N . TYR B 1 64 ? -12.289 -5.801 2.326 1 91.5 64 TYR B N 1
ATOM 3193 C CA . TYR B 1 64 ? -12.828 -5.277 1.076 1 91.5 64 TYR B CA 1
ATOM 3194 C C . TYR B 1 64 ? -14.344 -5.176 1.138 1 91.5 64 TYR B C 1
ATOM 3196 O O . TYR B 1 64 ? -15.047 -5.73 0.288 1 91.5 64 TYR B O 1
ATOM 3204 N N . PRO B 1 65 ? -14.742 -4.348 1.993 1 90.19 65 PRO B N 1
ATOM 3205 C CA . PRO B 1 65 ? -16.188 -4.211 2.164 1 90.19 65 PRO B CA 1
ATOM 3206 C C . PRO B 1 65 ? -16.859 -3.494 0.992 1 90.19 65 PRO B C 1
ATOM 3208 O O . PRO B 1 65 ? -16.219 -2.703 0.3 1 90.19 65 PRO B O 1
ATOM 3211 N N . SER B 1 66 ? -18.156 -3.879 0.786 1 84.69 66 SER B N 1
ATOM 3212 C CA . SER B 1 66 ? -18.938 -3.164 -0.22 1 84.69 66 SER B CA 1
ATOM 3213 C C . SER B 1 66 ? -19.422 -1.816 0.307 1 84.69 66 SER B C 1
ATOM 3215 O O . SER B 1 66 ? -19.078 -0.771 -0.254 1 84.69 66 SER B O 1
ATOM 3217 N N . PRO B 1 67 ? -20.156 -1.975 1.438 1 88.88 67 PRO B N 1
ATOM 3218 C CA . PRO B 1 67 ? -20.422 -0.66 2.029 1 88.88 67 PRO B CA 1
ATOM 3219 C C . PRO B 1 67 ? -19.281 -0.165 2.906 1 88.88 67 PRO B C 1
ATOM 3221 O O . PRO B 1 67 ? -18.438 -0.958 3.33 1 88.88 67 PRO B O 1
ATOM 3224 N N . ARG B 1 68 ? -19.281 1.069 3.135 1 93.56 68 ARG B N 1
ATOM 3225 C CA . ARG B 1 68 ? -18.312 1.692 4.039 1 93.56 68 ARG B CA 1
ATOM 3226 C C . ARG B 1 68 ? -18.484 1.177 5.465 1 93.56 68 ARG B C 1
ATOM 3228 O O . ARG B 1 68 ? -19.609 0.987 5.926 1 93.56 68 ARG B O 1
ATOM 3235 N N . VAL B 1 69 ? -17.375 0.937 6.129 1 95.94 69 VAL B N 1
ATOM 3236 C CA . VAL B 1 69 ? -17.359 0.571 7.539 1 95.94 69 VAL B CA 1
ATOM 3237 C C . VAL B 1 69 ? -17.203 1.825 8.398 1 95.94 69 VAL B C 1
ATOM 3239 O O . VAL B 1 69 ? -16.203 2.545 8.273 1 95.94 69 VAL B O 1
ATOM 3242 N N . ILE B 1 70 ? -18.188 2.064 9.203 1 96.69 70 ILE B N 1
ATOM 3243 C CA . ILE B 1 70 ? -18.156 3.252 10.047 1 96.69 70 ILE B CA 1
ATOM 3244 C C . ILE B 1 70 ? -17.828 2.855 11.484 1 96.69 70 ILE B C 1
ATOM 3246 O O . ILE B 1 70 ? -18.547 2.086 12.109 1 96.69 70 ILE B O 1
ATOM 3250 N N . ILE B 1 71 ? -16.734 3.35 12 1 97.94 71 ILE B N 1
ATOM 3251 C CA . ILE B 1 71 ? -16.328 3.156 13.383 1 97.94 71 ILE B CA 1
ATOM 3252 C C . ILE B 1 71 ? -16.453 4.469 14.148 1 97.94 71 ILE B C 1
ATOM 3254 O O . ILE B 1 71 ? -15.672 5.398 13.945 1 97.94 71 ILE B O 1
ATOM 3258 N N . LYS B 1 72 ? -17.422 4.543 14.953 1 98.38 72 LYS B N 1
ATOM 3259 C CA . LYS B 1 72 ? -17.609 5.684 15.852 1 98.38 72 LYS B CA 1
ATOM 3260 C C . LYS B 1 72 ? -16.797 5.5 17.125 1 98.38 72 LYS B C 1
ATOM 3262 O O . LYS B 1 72 ? -16.844 4.438 17.75 1 98.38 72 LYS B O 1
ATOM 3267 N N . VAL B 1 73 ? -16.078 6.488 17.516 1 98.75 73 VAL B N 1
ATOM 3268 C CA . VAL B 1 73 ? -15.203 6.391 18.688 1 98.75 73 VAL B CA 1
ATOM 3269 C C . VAL B 1 73 ? -15.648 7.398 19.75 1 98.75 73 VAL B C 1
ATOM 3271 O O . VAL B 1 73 ? -15.609 8.609 19.516 1 98.75 73 VAL B O 1
ATOM 3274 N N . LYS B 1 74 ? -15.945 6.918 20.828 1 98.81 74 LYS B N 1
ATOM 3275 C CA . LYS B 1 74 ? -16.375 7.773 21.938 1 98.81 74 LYS B CA 1
ATOM 3276 C C . LYS B 1 74 ? -15.203 8.539 22.531 1 98.81 74 LYS B C 1
ATOM 3278 O O . LYS B 1 74 ? -14.055 8.133 22.375 1 98.81 74 LYS B O 1
ATOM 3283 N N . ALA B 1 75 ? -15.633 9.641 23.219 1 98.69 75 ALA B N 1
ATOM 3284 C CA . ALA B 1 75 ? -14.602 10.398 23.922 1 98.69 75 ALA B CA 1
ATOM 3285 C C . ALA B 1 75 ? -13.805 9.508 24.859 1 98.69 75 ALA B C 1
ATOM 3287 O O . ALA B 1 75 ? -14.367 8.617 25.5 1 98.69 75 ALA B O 1
ATOM 3288 N N . GLY B 1 76 ? -12.523 9.695 24.891 1 98.5 76 GLY B N 1
ATOM 3289 C CA . GLY B 1 76 ? -11.594 8.906 25.672 1 98.5 76 GLY B CA 1
ATOM 3290 C C . GLY B 1 76 ? -10.172 8.969 25.141 1 98.5 76 GLY B C 1
ATOM 3291 O O . GLY B 1 76 ? -9.922 9.547 24.078 1 98.5 76 GLY B O 1
ATOM 3292 N N . ILE B 1 77 ? -9.273 8.523 26.031 1 98.75 77 ILE B N 1
ATOM 3293 C CA . ILE B 1 77 ? -7.879 8.406 25.625 1 98.75 77 ILE B CA 1
ATOM 3294 C C . ILE B 1 77 ? -7.578 6.957 25.234 1 98.75 77 ILE B C 1
ATOM 3296 O O . ILE B 1 77 ? -7.586 6.066 26.094 1 98.75 77 ILE B O 1
ATOM 3300 N N . TYR B 1 78 ? -7.355 6.762 23.984 1 98.81 78 TYR B N 1
ATOM 3301 C CA . TYR B 1 78 ? -7.039 5.445 23.453 1 98.81 78 TYR B CA 1
ATOM 3302 C C . TYR B 1 78 ? -5.539 5.301 23.203 1 98.81 78 TYR B C 1
ATOM 3304 O O . TYR B 1 78 ? -5.031 5.699 22.156 1 98.81 78 TYR B O 1
ATOM 3312 N N . LYS B 1 79 ? -4.84 4.668 24.203 1 98.75 79 LYS B N 1
ATOM 3313 C CA . LYS B 1 79 ? -3.41 4.414 24.047 1 98.75 79 LYS B CA 1
ATOM 3314 C C . LYS B 1 79 ? -3.164 3.109 23.297 1 98.75 79 LYS B C 1
ATOM 3316 O O . LYS B 1 79 ? -3.006 2.053 23.906 1 98.75 79 LYS B O 1
ATOM 3321 N N . GLU B 1 80 ? -3.078 3.227 21.922 1 97.94 80 GLU B N 1
ATOM 3322 C CA . GLU B 1 80 ? -2.902 2.076 21.047 1 97.94 80 GLU B CA 1
ATOM 3323 C C . GLU B 1 80 ? -2.219 2.479 19.75 1 97.94 80 GLU B C 1
ATOM 3325 O O . GLU B 1 80 ? -2.299 3.635 19.328 1 97.94 80 GLU B O 1
ATOM 3330 N N . LYS B 1 81 ? -1.427 1.524 19.203 1 98.44 81 LYS B N 1
ATOM 3331 C CA . LYS B 1 81 ? -1.043 1.617 17.797 1 98.44 81 LYS B CA 1
ATOM 3332 C C . LYS B 1 81 ? -2.143 1.075 16.891 1 98.44 81 LYS B C 1
ATOM 3334 O O . LYS B 1 81 ? -2.529 -0.09 17 1 98.44 81 LYS B O 1
ATOM 3339 N N . VAL B 1 82 ? -2.641 1.962 16.109 1 98.88 82 VAL B N 1
ATOM 3340 C CA . VAL B 1 82 ? -3.768 1.586 15.266 1 98.88 82 VAL B CA 1
ATOM 3341 C C . VAL B 1 82 ? -3.301 1.431 13.82 1 98.88 82 VAL B C 1
ATOM 3343 O O . VAL B 1 82 ? -2.535 2.258 13.32 1 98.88 82 VAL B O 1
ATOM 3346 N N . HIS B 1 83 ? -3.736 0.332 13.203 1 98.75 83 HIS B N 1
ATOM 3347 C CA . HIS B 1 83 ? -3.395 0.046 11.812 1 98.75 83 HIS B CA 1
ATOM 3348 C C . HIS B 1 83 ? -4.641 -0.261 10.992 1 98.75 83 HIS B C 1
ATOM 3350 O O . HIS B 1 83 ? -5.344 -1.237 11.258 1 98.75 83 HIS B O 1
ATOM 3356 N N . VAL B 1 84 ? -4.953 0.632 10.086 1 98.69 84 VAL B N 1
ATOM 3357 C CA . VAL B 1 84 ? -5.941 0.342 9.055 1 98.69 84 VAL B CA 1
ATOM 3358 C C . VAL B 1 84 ? -5.262 -0.334 7.863 1 98.69 84 VAL B C 1
ATOM 3360 O O . VAL B 1 84 ? -4.57 0.321 7.078 1 98.69 84 VAL B O 1
ATOM 3363 N N . TYR B 1 85 ? -5.52 -1.56 7.648 1 98.06 85 TYR B N 1
ATOM 3364 C CA . TYR B 1 85 ? -4.758 -2.361 6.695 1 98.06 85 TYR B CA 1
ATOM 3365 C C . TYR B 1 85 ? -5.262 -2.143 5.273 1 98.06 85 TYR B C 1
ATOM 3367 O O . TYR B 1 85 ? -6.355 -1.604 5.074 1 98.06 85 TYR B O 1
ATOM 3375 N N . SER B 1 86 ? -4.453 -2.584 4.312 1 97.62 86 SER B N 1
ATOM 3376 C CA . SER B 1 86 ? -4.773 -2.385 2.904 1 97.62 86 SER B CA 1
ATOM 3377 C C . SER B 1 86 ? -6.035 -3.146 2.512 1 97.62 86 SER B C 1
ATOM 3379 O O . SER B 1 86 ? -6.719 -2.773 1.555 1 97.62 86 SER B O 1
ATOM 3381 N N . TRP B 1 87 ? -6.398 -4.156 3.246 1 96.81 87 TRP B N 1
ATOM 3382 C CA . TRP B 1 87 ? -7.594 -4.934 2.949 1 96.81 87 TRP B CA 1
ATOM 3383 C C . TRP B 1 87 ? -8.805 -4.367 3.68 1 96.81 87 TRP B C 1
ATOM 3385 O O . TRP B 1 87 ? -9.906 -4.926 3.6 1 96.81 87 TRP B O 1
ATOM 3395 N N . ASN B 1 88 ? -8.602 -3.209 4.387 1 96.5 88 ASN B N 1
ATOM 3396 C CA . ASN B 1 88 ? -9.688 -2.479 5.027 1 96.5 88 ASN B CA 1
ATOM 3397 C C . ASN B 1 88 ? -9.914 -1.119 4.371 1 96.5 88 ASN B C 1
ATOM 3399 O O . ASN B 1 88 ? -9.922 -0.091 5.047 1 96.5 88 ASN B O 1
ATOM 3403 N N . PRO B 1 89 ? -10.125 -1.069 3.104 1 95.62 89 PRO B N 1
ATOM 3404 C CA . PRO B 1 89 ? -10.523 0.211 2.516 1 95.62 89 PRO B CA 1
ATOM 3405 C C . PRO B 1 89 ? -11.891 0.681 3.008 1 95.62 89 PRO B C 1
ATOM 3407 O O . PRO B 1 89 ? -12.633 -0.094 3.619 1 95.62 89 PRO B O 1
ATOM 3410 N N . LYS B 1 90 ? -12.242 1.969 2.84 1 95.06 90 LYS B N 1
ATOM 3411 C CA . LYS B 1 90 ? -13.555 2.549 3.09 1 95.06 90 LYS B CA 1
ATOM 3412 C C . LYS B 1 90 ? -13.898 2.523 4.578 1 95.06 90 LYS B C 1
ATOM 3414 O O . LYS B 1 90 ? -15.055 2.312 4.953 1 95.06 90 LYS B O 1
ATOM 3419 N N . VAL B 1 91 ? -12.883 2.674 5.363 1 96.94 91 VAL B N 1
ATOM 3420 C CA . VAL B 1 91 ? -13.109 2.807 6.801 1 96.94 91 VAL B CA 1
ATOM 3421 C C . VAL B 1 91 ? -13.281 4.281 7.16 1 96.94 91 VAL B C 1
ATOM 3423 O O . VAL B 1 91 ? -12.523 5.133 6.688 1 96.94 91 VAL B O 1
ATOM 3426 N N . SER B 1 92 ? -14.312 4.566 7.895 1 97 92 SER B N 1
ATOM 3427 C CA . SER B 1 92 ? -14.484 5.863 8.539 1 97 92 SER B CA 1
ATOM 3428 C C . SER B 1 92 ? -14.234 5.77 10.039 1 97 92 SER B C 1
ATOM 3430 O O . SER B 1 92 ? -14.82 4.934 10.727 1 97 92 SER B O 1
ATOM 3432 N N . LEU B 1 93 ? -13.375 6.539 10.523 1 98.06 93 LEU B N 1
ATOM 3433 C CA . LEU B 1 93 ? -13.102 6.691 11.953 1 98.06 93 LEU B CA 1
ATOM 3434 C C . LEU B 1 93 ? -13.609 8.039 12.461 1 98.06 93 LEU B C 1
ATOM 3436 O O . LEU B 1 93 ? -12.984 9.07 12.227 1 98.06 93 LEU B O 1
ATOM 3440 N N . ILE B 1 94 ? -14.695 8.008 13.164 1 98.12 94 ILE B N 1
ATOM 3441 C CA . ILE B 1 94 ? -15.367 9.25 13.539 1 98.12 94 ILE B CA 1
ATOM 3442 C C . ILE B 1 94 ? -15.32 9.43 15.055 1 98.12 94 ILE B C 1
ATOM 3444 O O . ILE B 1 94 ? -16.016 8.727 15.789 1 98.12 94 ILE B O 1
ATOM 3448 N N . GLY B 1 95 ? -14.578 10.367 15.492 1 98.69 95 GLY B N 1
ATOM 3449 C CA . GLY B 1 95 ? -14.523 10.672 16.922 1 98.69 95 GLY B CA 1
ATOM 3450 C C . GLY B 1 95 ? -15.742 11.438 17.406 1 98.69 95 GLY B C 1
ATOM 3451 O O . GLY B 1 95 ? -16.391 12.156 16.625 1 98.69 95 GLY B O 1
ATOM 3452 N N . GLU B 1 96 ? -15.945 11.305 18.609 1 98.38 96 GLU B N 1
ATOM 3453 C CA . GLU B 1 96 ? -17.047 12.023 19.234 1 98.38 96 GLU B CA 1
ATOM 3454 C C . GLU B 1 96 ? -16.719 13.516 19.375 1 98.38 96 GLU B C 1
ATOM 3456 O O . GLU B 1 96 ? -17.609 14.359 19.25 1 98.38 96 GLU B O 1
ATOM 3461 N N . ASP B 1 97 ? -15.484 13.711 19.625 1 97.69 97 ASP B N 1
ATOM 3462 C CA . ASP B 1 97 ? -15.062 15.094 19.859 1 97.69 97 ASP B CA 1
ATOM 3463 C C . ASP B 1 97 ? -13.586 15.281 19.516 1 97.69 97 ASP B C 1
ATOM 3465 O O . ASP B 1 97 ? -12.734 14.531 20.016 1 97.69 97 ASP B O 1
ATOM 3469 N N . LYS B 1 98 ? -13.297 16.328 18.812 1 98.31 98 LYS B N 1
ATOM 3470 C CA . LYS B 1 98 ? -11.953 16.594 18.297 1 98.31 98 LYS B CA 1
ATOM 3471 C C . LYS B 1 98 ? -10.938 16.656 19.422 1 98.31 98 LYS B C 1
ATOM 3473 O O . LYS B 1 98 ? -9.805 16.172 19.281 1 98.31 98 LYS B O 1
ATOM 3478 N N . ASN B 1 99 ? -11.344 17.188 20.547 1 98.5 99 ASN B N 1
ATOM 3479 C CA . ASN B 1 99 ? -10.391 17.469 21.625 1 98.5 99 ASN B CA 1
ATOM 3480 C C . ASN B 1 99 ? -10.398 16.375 22.672 1 98.5 99 ASN B C 1
ATOM 3482 O O . ASN B 1 99 ? -9.477 16.281 23.5 1 98.5 99 ASN B O 1
ATOM 3486 N N . ASN B 1 100 ? -11.461 15.516 22.609 1 98.56 100 ASN B N 1
ATOM 3487 C CA . ASN B 1 100 ? -11.602 14.578 23.719 1 98.56 100 ASN B CA 1
ATOM 3488 C C . ASN B 1 100 ? -11.562 13.125 23.234 1 98.56 100 ASN B C 1
ATOM 3490 O O . ASN B 1 100 ? -11.555 12.203 24.047 1 98.56 100 ASN B O 1
ATOM 3494 N N . THR B 1 101 ? -11.641 12.883 21.953 1 98.81 101 THR B N 1
ATOM 3495 C CA . THR B 1 101 ? -11.359 11.57 21.375 1 98.81 101 THR B CA 1
ATOM 3496 C C . THR B 1 101 ? -9.914 11.492 20.906 1 98.81 101 THR B C 1
ATOM 3498 O O . THR B 1 101 ? -9.578 12.008 19.828 1 98.81 101 THR B O 1
ATOM 3501 N N . ILE B 1 102 ? -9.047 10.867 21.75 1 98.94 102 ILE B N 1
ATOM 3502 C CA . ILE B 1 102 ? -7.609 10.984 21.531 1 98.94 102 ILE B CA 1
ATOM 3503 C C . ILE B 1 102 ? -7.016 9.602 21.266 1 98.94 102 ILE B C 1
ATOM 3505 O O . ILE B 1 102 ? -7.156 8.688 22.094 1 98.94 102 ILE B O 1
ATOM 3509 N N . ILE B 1 103 ? -6.426 9.398 20.141 1 98.94 103 ILE B N 1
ATOM 3510 C CA . ILE B 1 103 ? -5.566 8.258 19.844 1 98.94 103 ILE B CA 1
ATOM 3511 C C . ILE B 1 103 ? -4.109 8.625 20.109 1 98.94 103 ILE B C 1
ATOM 3513 O O . ILE B 1 103 ? -3.596 9.586 19.531 1 98.94 103 ILE B O 1
ATOM 3517 N N . THR B 1 104 ? -3.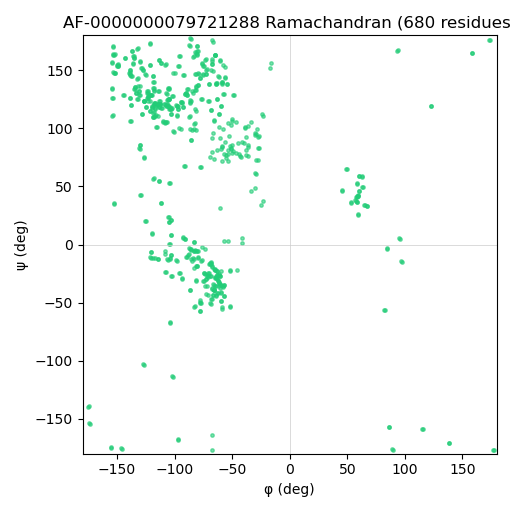457 7.852 21.016 1 98.94 104 THR B N 1
ATOM 3518 C CA . THR B 1 104 ? -2.123 8.266 21.438 1 98.94 104 THR B CA 1
ATOM 3519 C C . THR B 1 104 ? -1.188 7.066 21.547 1 98.94 104 THR B C 1
ATOM 3521 O O . THR B 1 104 ? -1.637 5.945 21.781 1 98.94 104 THR B O 1
ATOM 3524 N N . TYR B 1 105 ? 0.059 7.324 21.219 1 98.94 105 TYR B N 1
ATOM 3525 C CA . TYR B 1 105 ? 1.162 6.398 21.453 1 98.94 105 TYR B CA 1
ATOM 3526 C C . TYR B 1 105 ? 2.488 7.145 21.562 1 98.94 105 TYR B C 1
ATOM 3528 O O . TYR B 1 105 ? 2.508 8.375 21.656 1 98.94 105 TYR B O 1
ATOM 3536 N N . ASP B 1 106 ? 3.666 6.391 21.672 1 98.88 106 ASP B N 1
ATOM 3537 C CA . ASP B 1 106 ? 4.891 7.129 21.969 1 98.88 106 ASP B CA 1
ATOM 3538 C C . ASP B 1 106 ? 6.117 6.395 21.422 1 98.88 106 ASP B C 1
ATOM 3540 O O . ASP B 1 106 ? 7.156 6.348 22.078 1 98.88 106 ASP B O 1
ATOM 3544 N N . ASP B 1 107 ? 5.938 5.75 20.297 1 98.81 107 ASP B N 1
ATOM 3545 C CA . ASP B 1 107 ? 7.113 5.172 19.656 1 98.81 107 ASP B CA 1
ATOM 3546 C C . ASP B 1 107 ? 7.961 6.254 18.984 1 98.81 107 ASP B C 1
ATOM 3548 O O . ASP B 1 107 ? 7.445 7.309 18.609 1 98.81 107 ASP B O 1
ATOM 3552 N N . TYR B 1 108 ? 9.227 5.984 18.859 1 98.69 108 TYR B N 1
ATOM 3553 C CA . TYR B 1 108 ? 10.164 6.879 18.188 1 98.69 108 TYR B CA 1
ATOM 3554 C C . TYR B 1 108 ? 11.344 6.109 17.609 1 98.69 108 TYR B C 1
ATOM 3556 O O . TYR B 1 108 ? 11.523 4.926 17.906 1 98.69 108 TYR B O 1
ATOM 3564 N N . PHE B 1 109 ? 12.117 6.734 16.859 1 98.38 109 PHE B N 1
ATOM 3565 C CA . PHE B 1 109 ? 13.172 6.141 16.047 1 98.38 109 PHE B CA 1
ATOM 3566 C C . PHE B 1 109 ? 14.07 5.242 16.891 1 98.38 109 PHE B C 1
ATOM 3568 O O . PHE B 1 109 ? 14.203 4.047 16.625 1 98.38 109 PHE B O 1
ATOM 3575 N N . ASP B 1 110 ? 14.602 5.734 17.969 1 98.12 110 ASP B N 1
ATOM 3576 C CA . ASP B 1 110 ? 15.586 5 18.75 1 98.12 110 ASP B CA 1
ATOM 3577 C C . ASP B 1 110 ? 14.93 3.857 19.516 1 98.12 110 ASP B C 1
ATOM 3579 O O . ASP B 1 110 ? 15.555 2.818 19.75 1 98.12 110 ASP B O 1
ATOM 3583 N N . LYS B 1 111 ? 13.672 4.047 19.859 1 98.25 111 LYS B N 1
ATOM 3584 C CA . LYS B 1 111 ? 12.938 2.975 20.531 1 98.25 111 LYS B CA 1
ATOM 3585 C C . LYS B 1 111 ? 12.695 1.802 19.594 1 98.25 111 LYS B C 1
ATOM 3587 O O . LYS B 1 111 ? 12.82 0.641 19.984 1 98.25 111 LYS B O 1
ATOM 3592 N N . ILE B 1 112 ? 12.258 2.104 18.422 1 97.62 112 ILE B N 1
ATOM 3593 C CA . ILE B 1 112 ? 12.047 1.068 17.406 1 97.62 112 ILE B CA 1
ATOM 3594 C C . ILE B 1 112 ? 13.367 0.347 17.141 1 97.62 112 ILE B C 1
ATOM 3596 O O . ILE B 1 112 ? 13.422 -0.884 17.172 1 97.62 112 ILE B O 1
ATOM 3600 N N . ALA B 1 113 ? 14.43 1.027 16.797 1 96.31 113 ALA B N 1
ATOM 3601 C CA . ALA B 1 113 ? 15.805 0.555 16.641 1 96.31 113 ALA B CA 1
ATOM 3602 C C . ALA B 1 113 ? 15.898 -0.533 15.578 1 96.31 113 ALA B C 1
ATOM 3604 O O . ALA B 1 113 ? 16.484 -1.591 15.812 1 96.31 113 ALA B O 1
ATOM 3605 N N . LEU B 1 114 ? 15.281 -0.368 14.406 1 94.62 114 LEU B N 1
ATOM 3606 C CA . LEU B 1 114 ? 15.336 -1.303 13.289 1 94.62 114 LEU B CA 1
ATOM 3607 C C . LEU B 1 114 ? 16.109 -0.708 12.117 1 94.62 114 LEU B C 1
ATOM 3609 O O . LEU B 1 114 ? 15.711 -0.854 10.961 1 94.62 114 LEU B O 1
ATOM 3613 N N . GLY B 1 115 ? 17.172 0.078 12.516 1 91.81 115 GLY B N 1
ATOM 3614 C CA . GLY B 1 115 ? 18.047 0.631 11.492 1 91.81 115 GLY B CA 1
ATOM 3615 C C . GLY B 1 115 ? 17.547 1.95 10.93 1 91.81 115 GLY B C 1
ATOM 3616 O O . GLY B 1 115 ? 16.828 2.682 11.609 1 91.81 115 GLY B O 1
ATOM 3617 N N . ARG B 1 116 ? 17.969 2.279 9.742 1 93.56 116 ARG B N 1
ATOM 3618 C CA . ARG B 1 116 ? 17.844 3.617 9.172 1 93.56 116 ARG B CA 1
ATOM 3619 C C . ARG B 1 116 ? 16.391 3.951 8.859 1 93.56 116 ARG B C 1
ATOM 3621 O O . ARG B 1 116 ? 16.047 5.121 8.688 1 93.56 116 ARG B O 1
ATOM 3628 N N . ASN B 1 117 ? 15.586 2.871 8.82 1 96.56 117 ASN B N 1
ATOM 3629 C CA . ASN B 1 117 ? 14.195 3.094 8.438 1 96.56 117 ASN B CA 1
ATOM 3630 C C . ASN B 1 117 ? 13.258 3.014 9.641 1 96.56 117 ASN B C 1
ATOM 3632 O O . ASN B 1 117 ? 12.047 2.877 9.477 1 96.56 117 ASN B O 1
ATOM 3636 N N . SER B 1 118 ? 13.734 3.238 10.828 1 97.69 118 SER B N 1
ATOM 3637 C CA . SER B 1 118 ? 12.984 3.045 12.07 1 97.69 118 SER B CA 1
ATOM 3638 C C . SER B 1 118 ? 11.805 4.008 12.156 1 97.69 118 SER B C 1
ATOM 3640 O O . SER B 1 118 ? 10.773 3.691 12.758 1 97.69 118 SER B O 1
ATOM 3642 N N . THR B 1 119 ? 11.914 5.152 11.523 1 98.31 119 THR B N 1
ATOM 3643 C CA . THR B 1 119 ? 10.867 6.172 11.562 1 98.31 119 THR B CA 1
ATOM 3644 C C . THR B 1 119 ? 9.539 5.605 11.07 1 98.31 119 THR B C 1
ATOM 3646 O O . THR B 1 119 ? 8.484 5.895 11.648 1 98.31 119 THR B O 1
ATOM 3649 N N . PHE B 1 120 ? 9.617 4.734 10.141 1 98.44 120 PHE B N 1
ATOM 3650 C CA . PHE B 1 120 ? 8.414 4.281 9.453 1 98.44 120 PHE B CA 1
ATOM 3651 C C . PHE B 1 120 ? 7.672 3.238 10.281 1 98.44 120 PHE B C 1
ATOM 3653 O O . PHE B 1 120 ? 6.539 2.869 9.961 1 98.44 120 PHE B O 1
ATOM 3660 N N . HIS B 1 121 ? 8.234 2.855 11.336 1 98.5 121 HIS B N 1
ATOM 3661 C CA . HIS B 1 121 ? 7.613 1.887 12.242 1 98.5 121 HIS B CA 1
ATOM 3662 C C . HIS B 1 121 ? 7.031 2.572 13.469 1 98.5 121 HIS B C 1
ATOM 3664 O O . HIS B 1 121 ? 6.477 1.91 14.352 1 98.5 121 HIS B O 1
ATOM 3670 N N . THR B 1 122 ? 6.988 3.918 13.523 1 98.88 122 THR B N 1
ATOM 3671 C CA . THR B 1 122 ? 6.699 4.613 14.773 1 98.88 122 THR B CA 1
ATOM 3672 C C . THR B 1 122 ? 5.258 5.117 14.789 1 98.88 122 THR B C 1
ATOM 3674 O O . THR B 1 122 ? 4.762 5.57 15.82 1 98.88 122 THR B O 1
ATOM 3677 N N . PRO B 1 123 ? 4.508 5.074 13.734 1 98.94 123 PRO B N 1
ATOM 3678 C CA . PRO B 1 123 ? 3.211 5.758 13.719 1 98.94 123 PRO B CA 1
ATOM 3679 C C . PRO B 1 123 ? 2.273 5.262 14.82 1 98.94 123 PRO B C 1
ATOM 3681 O O . PRO B 1 123 ? 2.207 4.059 15.086 1 98.94 123 PRO B O 1
ATOM 3684 N N . THR B 1 124 ? 1.592 6.285 15.375 1 98.94 124 THR B N 1
ATOM 3685 C CA . THR B 1 124 ? 0.448 5.988 16.234 1 98.94 124 THR B CA 1
ATOM 3686 C C . THR B 1 124 ? -0.704 5.41 15.414 1 98.94 124 THR B C 1
ATOM 3688 O O . THR B 1 124 ? -1.247 4.359 15.758 1 98.94 124 THR B O 1
ATOM 3691 N N . LEU B 1 125 ? -1.067 6.023 14.391 1 98.94 125 LEU B N 1
ATOM 3692 C CA . LEU B 1 125 ? -2.068 5.551 13.438 1 98.94 125 LEU B CA 1
ATOM 3693 C C . LEU B 1 125 ? -1.464 5.395 12.047 1 98.94 125 LEU B C 1
ATOM 3695 O O . LEU B 1 125 ? -0.952 6.363 11.477 1 98.94 125 LEU B O 1
ATOM 3699 N N . LEU B 1 126 ? -1.466 4.195 11.531 1 98.94 126 LEU B N 1
ATOM 3700 C CA . LEU B 1 126 ? -1.044 3.883 10.164 1 98.94 126 LEU B CA 1
ATOM 3701 C C . LEU B 1 126 ? -2.24 3.51 9.297 1 98.94 126 LEU B C 1
ATOM 3703 O O . LEU B 1 126 ? -2.963 2.559 9.609 1 98.94 126 LEU B O 1
ATOM 3707 N N . VAL B 1 127 ? -2.451 4.266 8.219 1 98.88 127 VAL B N 1
ATOM 3708 C CA . VAL B 1 127 ? -3.564 4.012 7.312 1 98.88 127 VAL B CA 1
ATOM 3709 C C . VAL B 1 127 ? -3.031 3.512 5.969 1 98.88 127 VAL B C 1
ATOM 3711 O O . VAL B 1 127 ? -2.328 4.238 5.266 1 98.88 127 VAL B O 1
ATOM 3714 N N . GLU B 1 128 ? -3.414 2.281 5.633 1 98.62 128 GLU B N 1
ATOM 3715 C CA . GLU B 1 128 ? -3.023 1.704 4.352 1 98.62 128 GLU B CA 1
ATOM 3716 C C . GLU B 1 128 ? -4.246 1.341 3.514 1 98.62 128 GLU B C 1
ATOM 3718 O O . GLU B 1 128 ? -4.117 0.962 2.348 1 98.62 128 GLU B O 1
ATOM 3723 N N . GLY B 1 129 ? -5.445 1.453 4.066 1 98.12 129 GLY B N 1
ATOM 3724 C CA . GLY B 1 129 ? -6.676 1.214 3.326 1 98.12 129 GLY B CA 1
ATOM 3725 C C . GLY B 1 129 ? -7.168 2.438 2.58 1 98.12 129 GLY B C 1
ATOM 3726 O O . GLY B 1 129 ? -7.402 3.488 3.184 1 98.12 129 GLY B O 1
ATOM 3727 N N . ASN B 1 130 ? -7.359 2.342 1.291 1 97 130 ASN B N 1
ATOM 3728 C CA . ASN B 1 130 ? -7.84 3.451 0.474 1 97 130 ASN B CA 1
ATOM 3729 C C . ASN B 1 130 ? -9.219 3.918 0.923 1 97 130 ASN B C 1
ATOM 3731 O O . ASN B 1 130 ? -9.922 3.201 1.638 1 97 130 ASN B O 1
ATOM 3735 N N . ASP B 1 131 ? -9.531 5.141 0.57 1 96.31 131 ASP B N 1
ATOM 3736 C CA . ASP B 1 131 ? -10.852 5.723 0.813 1 96.31 131 ASP B CA 1
ATOM 3737 C C . ASP B 1 131 ? -11.117 5.859 2.311 1 96.31 131 ASP B C 1
ATOM 3739 O O . ASP B 1 131 ? -12.242 5.633 2.766 1 96.31 131 ASP B O 1
ATOM 3743 N N . PHE B 1 132 ? -10.109 6.117 2.99 1 97.94 132 PHE B N 1
ATOM 3744 C CA . PHE B 1 132 ? -10.203 6.312 4.43 1 97.94 132 PHE B CA 1
ATOM 3745 C C . PHE B 1 132 ? -10.742 7.703 4.754 1 97.94 132 PHE B C 1
ATOM 3747 O O . PHE B 1 132 ? -10.406 8.672 4.074 1 97.94 132 PHE B O 1
ATOM 3754 N N . TYR B 1 133 ? -11.523 7.77 5.777 1 97.62 133 TYR B N 1
ATOM 3755 C CA . TYR B 1 133 ? -12.055 9.031 6.273 1 97.62 133 TYR B CA 1
ATOM 3756 C C . TYR B 1 133 ? -11.938 9.109 7.793 1 97.62 133 TYR B C 1
ATOM 3758 O O . TYR B 1 133 ? -12.211 8.141 8.5 1 97.62 133 TYR B O 1
ATOM 3766 N N . ALA B 1 134 ? -11.5 10.234 8.328 1 98.31 134 ALA B N 1
ATOM 3767 C CA . ALA B 1 134 ? -11.5 10.477 9.766 1 98.31 134 ALA B CA 1
ATOM 3768 C C . ALA B 1 134 ? -11.977 11.891 10.086 1 98.31 134 ALA B C 1
ATOM 3770 O O . ALA B 1 134 ? -11.664 12.836 9.344 1 98.31 134 ALA B O 1
ATOM 3771 N N . ALA B 1 135 ? -12.656 11.992 11.172 1 98.25 135 ALA B N 1
ATOM 3772 C CA . ALA B 1 135 ? -13.141 13.305 11.586 1 98.25 135 ALA B CA 1
ATOM 3773 C C . ALA B 1 135 ? -13.289 13.383 13.102 1 98.25 135 ALA B C 1
ATOM 3775 O O . ALA B 1 135 ? -13.57 12.375 13.758 1 98.25 135 ALA B O 1
ATOM 3776 N N . ASN B 1 136 ? -13.055 14.555 13.602 1 98.44 136 ASN B N 1
ATOM 3777 C CA . ASN B 1 136 ? -13.406 14.93 14.969 1 98.44 136 ASN B CA 1
ATOM 3778 C C . ASN B 1 136 ? -12.633 14.086 15.984 1 98.44 136 ASN B C 1
ATOM 3780 O O . ASN B 1 136 ? -13.227 13.523 16.906 1 98.44 136 ASN B O 1
ATOM 3784 N N . LEU B 1 137 ? -11.344 14.031 15.75 1 98.38 137 LEU B N 1
ATOM 3785 C CA . LEU B 1 137 ? -10.508 13.328 16.719 1 98.38 137 LEU B CA 1
ATOM 3786 C C . LEU B 1 137 ? -9.078 13.867 16.703 1 98.38 137 LEU B C 1
ATOM 3788 O O . LEU B 1 137 ? -8.727 14.672 15.828 1 98.38 137 LEU B O 1
ATOM 3792 N N . THR B 1 138 ? -8.312 13.555 17.766 1 98.94 138 THR B N 1
ATOM 3793 C CA . THR B 1 138 ? -6.902 13.883 17.891 1 98.94 138 THR B CA 1
ATOM 3794 C C . THR B 1 138 ? -6.039 12.633 17.719 1 98.94 138 THR B C 1
ATOM 3796 O O . THR B 1 138 ? -6.332 11.586 18.297 1 98.94 138 THR B O 1
ATOM 3799 N N . ILE B 1 139 ? -5.074 12.711 16.891 1 99 139 ILE B N 1
ATOM 3800 C CA . ILE B 1 139 ? -4.023 11.711 16.766 1 99 139 ILE B CA 1
ATOM 3801 C C . ILE B 1 139 ? -2.689 12.297 17.219 1 99 139 ILE B C 1
ATOM 3803 O O . ILE B 1 139 ? -2.232 13.305 16.672 1 99 139 ILE B O 1
ATOM 3807 N N . GLU B 1 140 ? -2.045 11.648 18.188 1 98.94 140 GLU B N 1
ATOM 3808 C CA . GLU B 1 140 ? -0.815 12.258 18.688 1 98.94 140 GLU B CA 1
ATOM 3809 C C . GLU B 1 140 ? 0.263 11.203 18.938 1 98.94 140 GLU B C 1
ATOM 3811 O O . GLU B 1 140 ? -0.047 10.031 19.172 1 98.94 140 GLU B O 1
ATOM 3816 N N . ASN B 1 141 ? 1.498 11.555 18.75 1 98.94 141 ASN B N 1
ATOM 3817 C CA . ASN B 1 141 ? 2.676 10.875 19.281 1 98.94 141 ASN B CA 1
ATOM 3818 C C . ASN B 1 141 ? 3.318 11.664 20.422 1 98.94 141 ASN B C 1
ATOM 3820 O O . ASN B 1 141 ? 3.799 12.781 20.203 1 98.94 141 ASN B O 1
ATOM 3824 N N . THR B 1 142 ? 3.346 11.023 21.547 1 98.81 142 THR B N 1
ATOM 3825 C CA . THR B 1 142 ? 3.725 11.758 22.75 1 98.81 142 THR B CA 1
ATOM 3826 C C . THR B 1 142 ? 5.156 11.43 23.156 1 98.81 142 THR B C 1
ATOM 3828 O O . THR B 1 142 ? 5.523 11.555 24.312 1 98.81 142 THR B O 1
ATOM 3831 N N . ALA B 1 143 ? 5.973 10.953 22.266 1 98.56 143 ALA B N 1
ATOM 3832 C CA . ALA B 1 143 ? 7.363 10.633 22.547 1 98.56 143 ALA B CA 1
ATOM 3833 C C . ALA B 1 143 ? 8.133 11.875 22.984 1 98.56 143 ALA B C 1
ATOM 3835 O O . ALA B 1 143 ? 9.141 11.773 23.688 1 98.56 143 ALA B O 1
ATOM 3836 N N . GLY B 1 144 ? 7.684 13.016 22.562 1 97.94 144 GLY B N 1
ATOM 3837 C CA . GLY B 1 144 ? 8.391 14.25 22.875 1 97.94 144 GLY B CA 1
ATOM 3838 C C . GLY B 1 144 ? 9.438 14.609 21.828 1 97.94 144 GLY B C 1
ATOM 3839 O O . GLY B 1 144 ? 9.469 14.023 20.75 1 97.94 144 GLY B O 1
ATOM 3840 N N . PRO B 1 145 ? 10.156 15.656 22.078 1 97.19 145 PRO B N 1
ATOM 3841 C CA . PRO B 1 145 ? 11.172 16.109 21.141 1 97.19 145 PRO B CA 1
ATOM 3842 C C . PRO B 1 145 ? 12.453 15.289 21.203 1 97.19 145 PRO B C 1
ATOM 3844 O O . PRO B 1 145 ? 13.516 15.812 21.562 1 97.19 145 PRO B O 1
ATOM 3847 N N . ILE B 1 146 ? 12.367 14.062 20.812 1 96.19 146 ILE B N 1
ATOM 3848 C CA . ILE B 1 146 ? 13.469 13.125 20.984 1 96.19 146 ILE B CA 1
ATOM 3849 C C . ILE B 1 146 ? 13.844 12.5 19.641 1 96.19 146 ILE B C 1
ATOM 3851 O O . ILE B 1 146 ? 14.359 11.383 19.594 1 96.19 146 ILE B O 1
ATOM 3855 N N . GLY B 1 147 ? 13.484 13.109 18.609 1 95.75 147 GLY B N 1
ATOM 3856 C CA . GLY B 1 147 ? 13.766 12.594 17.281 1 95.75 147 GLY B CA 1
ATOM 3857 C C . GLY B 1 147 ? 12.516 12.227 16.5 1 95.75 147 GLY B C 1
ATOM 3858 O O . GLY B 1 147 ? 11.43 12.734 16.797 1 95.75 147 GLY B O 1
ATOM 3859 N N . GLN B 1 148 ? 12.703 11.375 15.516 1 98.31 148 GLN B N 1
ATOM 3860 C CA . GLN B 1 148 ? 11.625 11.039 14.602 1 98.31 148 GLN B CA 1
ATOM 3861 C C . GLN B 1 148 ? 10.562 10.188 15.289 1 98.31 148 GLN B C 1
ATOM 3863 O O . GLN B 1 148 ? 10.875 9.141 15.859 1 98.31 148 GLN B O 1
ATOM 3868 N N . ALA B 1 149 ? 9.367 10.648 15.266 1 98.88 149 ALA B N 1
ATOM 3869 C CA . ALA B 1 149 ? 8.219 9.984 15.875 1 98.88 149 ALA B CA 1
ATOM 3870 C C . ALA B 1 149 ? 6.918 10.375 15.172 1 98.88 149 ALA B C 1
ATOM 3872 O O . ALA B 1 149 ? 6.434 11.492 15.336 1 98.88 149 ALA B O 1
ATOM 3873 N N . VAL B 1 150 ? 6.316 9.445 14.477 1 98.94 150 VAL B N 1
ATOM 3874 C CA . VAL B 1 150 ? 5.176 9.727 13.609 1 98.94 150 VAL B CA 1
ATOM 3875 C C . VAL B 1 150 ? 3.877 9.57 14.398 1 98.94 150 VAL B C 1
ATOM 3877 O O . VAL B 1 150 ? 3.672 8.555 15.062 1 98.94 150 VAL B O 1
ATOM 3880 N N . ALA B 1 151 ? 3.043 10.586 14.312 1 99 151 ALA B N 1
ATOM 3881 C CA . ALA B 1 151 ? 1.693 10.445 14.852 1 99 151 ALA B CA 1
ATOM 3882 C C . ALA B 1 151 ? 0.773 9.75 13.852 1 99 151 ALA B C 1
ATOM 3884 O O . ALA B 1 151 ? 0.178 8.711 14.164 1 99 151 ALA B O 1
ATOM 3885 N N . LEU B 1 152 ? 0.726 10.273 12.672 1 99 152 LEU B N 1
ATOM 3886 C CA . LEU B 1 152 ? -0.15 9.766 11.625 1 99 152 LEU B CA 1
ATOM 3887 C C . LEU B 1 152 ? 0.64 9.461 10.359 1 99 152 LEU B C 1
ATOM 3889 O O . LEU B 1 152 ? 1.379 10.312 9.859 1 99 152 LEU B O 1
ATOM 3893 N N . ALA B 1 153 ? 0.55 8.242 9.906 1 98.94 153 ALA B N 1
ATOM 3894 C CA . ALA B 1 153 ? 1.073 7.848 8.602 1 98.94 153 ALA B CA 1
ATOM 3895 C C . ALA B 1 153 ? -0.058 7.473 7.648 1 98.94 153 ALA B C 1
ATOM 3897 O O . ALA B 1 153 ? -0.873 6.598 7.957 1 98.94 153 ALA B O 1
ATOM 3898 N N . LEU B 1 154 ? -0.127 8.18 6.547 1 98.88 154 LEU B N 1
ATOM 3899 C CA . LEU B 1 154 ? -1.084 7.898 5.484 1 98.88 154 LEU B CA 1
ATOM 3900 C C . LEU B 1 154 ? -0.384 7.285 4.273 1 98.88 154 LEU B C 1
ATOM 3902 O O . LEU B 1 154 ? 0.345 7.977 3.559 1 98.88 154 LEU B O 1
ATOM 3906 N N . SER B 1 155 ? -0.549 6.043 4.098 1 98.38 155 SER B N 1
ATOM 3907 C CA . SER B 1 155 ? -0.071 5.332 2.916 1 98.38 155 SER B CA 1
ATOM 3908 C C . SER B 1 155 ? -1.228 4.715 2.137 1 98.38 155 SER B C 1
ATOM 3910 O O . SER B 1 155 ? -1.236 3.508 1.88 1 98.38 155 SER B O 1
ATOM 3912 N N . ALA B 1 156 ? -2.158 5.609 1.758 1 98.38 156 ALA B N 1
ATOM 3913 C CA . ALA B 1 156 ? -3.402 5.227 1.096 1 98.38 156 ALA B CA 1
ATOM 3914 C C . ALA B 1 156 ? -3.885 6.324 0.154 1 98.38 156 ALA B C 1
ATOM 3916 O O . ALA B 1 156 ? -3.57 7.504 0.351 1 98.38 156 ALA B O 1
ATOM 3917 N N . ASP B 1 157 ? -4.629 5.887 -0.853 1 97.25 157 ASP B N 1
ATOM 3918 C CA . ASP B 1 157 ? -5.184 6.801 -1.848 1 97.25 157 ASP B CA 1
ATOM 3919 C C . ASP B 1 157 ? -6.586 7.258 -1.451 1 97.25 157 ASP B C 1
ATOM 3921 O O . ASP B 1 157 ? -7.316 6.523 -0.785 1 97.25 157 ASP B O 1
ATOM 3925 N N . ARG B 1 158 ? -6.891 8.477 -1.791 1 97.62 158 ARG B N 1
ATOM 3926 C CA . ARG B 1 158 ? -8.211 9.055 -1.554 1 97.62 158 ARG B CA 1
ATOM 3927 C C . ARG B 1 158 ? -8.547 9.062 -0.066 1 97.62 158 ARG B C 1
ATOM 3929 O O . ARG B 1 158 ? -9.578 8.523 0.348 1 97.62 158 ARG B O 1
ATOM 3936 N N . VAL B 1 159 ? -7.742 9.703 0.675 1 98.31 159 VAL B N 1
ATOM 3937 C CA . VAL B 1 159 ? -7.906 9.852 2.117 1 98.31 159 VAL B CA 1
ATOM 3938 C C . VAL B 1 159 ? -8.391 11.258 2.447 1 98.31 159 VAL B C 1
ATOM 3940 O O . VAL B 1 159 ? -7.883 12.242 1.897 1 98.31 159 VAL B O 1
ATOM 3943 N N . LEU B 1 160 ? -9.367 11.352 3.305 1 98.25 160 LEU B N 1
ATOM 3944 C CA . LEU B 1 160 ? -9.883 12.641 3.758 1 98.25 160 LEU B CA 1
ATOM 3945 C C . LEU B 1 160 ? -9.891 12.719 5.281 1 98.25 160 LEU B C 1
ATOM 3947 O O . LEU B 1 160 ? -10.453 11.844 5.945 1 98.25 160 LEU B O 1
ATOM 3951 N N . LEU B 1 161 ? -9.242 13.711 5.852 1 98.5 161 LEU B N 1
ATOM 3952 C CA . LEU B 1 161 ? -9.336 14.047 7.266 1 98.5 161 LEU B CA 1
ATOM 3953 C C . LEU B 1 161 ? -9.992 15.414 7.453 1 98.5 161 LEU B C 1
ATOM 3955 O O . LEU B 1 161 ? -9.602 16.391 6.797 1 98.5 161 LEU B O 1
ATOM 3959 N N . GLU B 1 162 ? -10.93 15.414 8.352 1 98 162 GLU B N 1
ATOM 3960 C CA . GLU B 1 162 ? -11.648 16.656 8.625 1 98 162 GLU B CA 1
ATOM 3961 C C . GLU B 1 162 ? -11.703 16.953 10.117 1 98 162 GLU B C 1
ATOM 3963 O O . GLU B 1 162 ? -12.117 16.094 10.906 1 98 162 GLU B O 1
ATOM 3968 N N . ASN B 1 163 ? -11.305 18.156 10.445 1 98.38 163 ASN B N 1
ATOM 3969 C CA . ASN B 1 163 ? -11.477 18.625 11.82 1 98.38 163 ASN B CA 1
ATOM 3970 C C . ASN B 1 163 ? -10.758 17.719 12.812 1 98.38 163 ASN B C 1
ATOM 3972 O O . ASN B 1 163 ? -11.352 17.281 13.797 1 98.38 163 ASN B O 1
ATOM 3976 N N . CYS B 1 164 ? -9.523 17.5 12.547 1 98.88 164 CYS B N 1
ATOM 3977 C CA . CYS B 1 164 ? -8.688 16.672 13.406 1 98.88 164 CYS B CA 1
ATOM 3978 C C . CYS B 1 164 ? -7.484 17.453 13.922 1 98.88 164 CYS B C 1
ATOM 3980 O O . CYS B 1 164 ? -7.094 18.453 13.328 1 98.88 164 CYS B O 1
ATOM 3982 N N . ASN B 1 165 ? -6.953 17.016 15.086 1 98.94 165 ASN B N 1
ATOM 3983 C CA . ASN B 1 165 ? -5.637 17.422 15.562 1 98.94 165 ASN B CA 1
ATOM 3984 C C . ASN B 1 165 ? -4.594 16.328 15.32 1 98.94 165 ASN B C 1
ATOM 3986 O O . ASN B 1 165 ? -4.816 15.164 15.648 1 98.94 165 ASN B O 1
ATOM 3990 N N . ILE B 1 166 ? -3.525 16.734 14.695 1 99 166 ILE B N 1
ATOM 3991 C CA . ILE B 1 166 ? -2.377 15.844 14.508 1 99 166 ILE B CA 1
ATOM 3992 C C . ILE B 1 166 ? -1.159 16.422 15.227 1 99 166 ILE B C 1
ATOM 3994 O O . ILE B 1 166 ? -0.584 17.422 14.773 1 99 166 ILE B O 1
ATOM 3998 N N . LEU B 1 167 ? -0.74 15.758 16.328 1 98.94 167 LEU B N 1
ATOM 3999 C CA . LEU B 1 167 ? 0.169 16.406 17.266 1 98.94 167 LEU B CA 1
ATOM 4000 C C . LEU B 1 167 ? 1.434 15.57 17.453 1 98.94 167 LEU B C 1
ATOM 4002 O O . LEU B 1 167 ? 1.36 14.359 17.641 1 98.94 167 LEU B O 1
ATOM 4006 N N . GLY B 1 168 ? 2.529 16.156 17.375 1 98.88 168 GLY B N 1
ATOM 4007 C CA . GLY B 1 168 ? 3.82 15.523 17.578 1 98.88 168 GLY B CA 1
ATOM 4008 C C . GLY B 1 168 ? 4.977 16.5 17.578 1 98.88 168 GLY B C 1
ATOM 4009 O O . GLY B 1 168 ? 4.836 17.641 18.047 1 98.88 168 GLY B O 1
ATOM 4010 N N . ASN B 1 169 ? 6.188 16.047 17.234 1 98.5 169 ASN B N 1
ATOM 4011 C CA . ASN B 1 169 ? 7.406 16.844 17.141 1 98.5 169 ASN B CA 1
ATOM 4012 C C . ASN B 1 169 ? 8.07 16.672 15.773 1 98.5 169 ASN B C 1
ATOM 4014 O O . ASN B 1 169 ? 7.586 17.188 14.766 1 98.5 169 ASN B O 1
ATOM 4018 N N . GLN B 1 170 ? 9.148 15.891 15.688 1 98.31 170 GLN B N 1
ATOM 4019 C CA . GLN B 1 170 ? 9.734 15.602 14.383 1 98.31 170 GLN B CA 1
ATOM 4020 C C . GLN B 1 170 ? 8.992 14.477 13.672 1 98.31 170 GLN B C 1
ATOM 4022 O O . GLN B 1 170 ? 8.672 13.461 14.281 1 98.31 170 GLN B O 1
ATOM 4027 N N . ASP B 1 171 ? 8.688 14.711 12.406 1 98.62 171 ASP B N 1
ATOM 4028 C CA . ASP B 1 171 ? 8.031 13.703 11.586 1 98.62 171 ASP B CA 1
ATOM 4029 C C . ASP B 1 171 ? 6.648 13.359 12.141 1 98.62 171 ASP B C 1
ATOM 4031 O O . ASP B 1 171 ? 6.332 12.188 12.344 1 98.62 171 ASP B O 1
ATOM 4035 N N . THR B 1 172 ? 5.781 14.352 12.25 1 98.94 172 THR B N 1
ATOM 4036 C CA . THR B 1 172 ? 4.465 14.18 12.859 1 98.94 172 THR B CA 1
ATOM 4037 C C . THR B 1 172 ? 3.51 13.492 11.891 1 98.94 172 THR B C 1
ATOM 4039 O O . THR B 1 172 ? 2.818 12.539 12.258 1 98.94 172 THR B O 1
ATOM 4042 N N . LEU B 1 173 ? 3.436 13.992 10.68 1 99 173 LEU B N 1
ATOM 4043 C CA . LEU B 1 173 ? 2.525 13.516 9.648 1 99 173 LEU B CA 1
ATOM 4044 C C . LEU B 1 173 ? 3.301 13 8.438 1 99 173 LEU B C 1
ATOM 4046 O O . LEU B 1 173 ? 3.918 13.789 7.711 1 99 173 LEU B O 1
ATOM 4050 N N . TYR B 1 174 ? 3.25 11.727 8.273 1 98.94 174 TYR B N 1
ATOM 4051 C CA . TYR B 1 174 ? 3.84 11.07 7.109 1 98.94 174 TYR B CA 1
ATOM 4052 C C . TYR B 1 174 ? 2.785 10.781 6.051 1 98.94 174 TYR B C 1
ATOM 4054 O O . TYR B 1 174 ? 1.818 10.062 6.309 1 98.94 174 TYR B O 1
ATOM 4062 N N . THR B 1 175 ? 2.936 11.352 4.863 1 98.88 175 THR B N 1
ATOM 4063 C CA . THR B 1 175 ? 2.002 11.172 3.756 1 98.88 175 THR B CA 1
ATOM 4064 C C . THR B 1 175 ? 2.693 10.516 2.564 1 98.88 175 THR B C 1
ATOM 4066 O O . THR B 1 175 ? 3.551 11.125 1.924 1 98.88 175 THR B O 1
ATOM 4069 N N . SER B 1 176 ? 2.25 9.281 2.264 1 98.06 176 SER B N 1
ATOM 4070 C CA . SER B 1 176 ? 3.043 8.531 1.293 1 98.06 176 SER B CA 1
ATOM 4071 C C . SER B 1 176 ? 2.15 7.809 0.287 1 98.06 176 SER B C 1
ATOM 4073 O O . SER B 1 176 ? 0.939 7.703 0.49 1 98.06 176 SER B O 1
ATOM 4075 N N . GLY B 1 177 ? 2.775 7.324 -0.8 1 95.69 177 GLY B N 1
ATOM 4076 C CA . GLY B 1 177 ? 2.148 6.578 -1.879 1 95.69 177 GLY B CA 1
ATOM 4077 C C . GLY B 1 177 ? 2.342 7.223 -3.24 1 95.69 177 GLY B C 1
ATOM 4078 O O . GLY B 1 177 ? 1.903 8.352 -3.467 1 95.69 177 GLY B O 1
ATOM 4079 N N . GLU B 1 178 ? 2.945 6.527 -4.062 1 89.38 178 GLU B N 1
ATOM 4080 C CA . GLU B 1 178 ? 3.141 7.023 -5.422 1 89.38 178 GLU B CA 1
ATOM 4081 C C . GLU B 1 178 ? 1.804 7.254 -6.121 1 89.38 178 GLU B C 1
ATOM 4083 O O . GLU B 1 178 ? 1.022 6.316 -6.301 1 89.38 178 GLU B O 1
ATOM 4088 N N . GLY B 1 179 ? 1.562 8.562 -6.344 1 90.06 179 GLY B N 1
ATOM 4089 C CA . GLY B 1 179 ? 0.33 8.891 -7.043 1 90.06 179 GLY B CA 1
ATOM 4090 C C . GLY B 1 179 ? -0.872 8.977 -6.121 1 90.06 179 GLY B C 1
ATOM 4091 O O . GLY B 1 179 ? -1.981 9.273 -6.566 1 90.06 179 GLY B O 1
ATOM 4092 N N . PHE B 1 180 ? -0.69 8.703 -4.902 1 97.06 180 PHE B N 1
ATOM 4093 C CA . PHE B 1 180 ? -1.807 8.758 -3.965 1 97.06 180 PHE B CA 1
ATOM 4094 C C . PHE B 1 180 ? -2.205 10.195 -3.68 1 97.06 180 PHE B C 1
ATOM 4096 O O . PHE B 1 180 ? -1.357 11.094 -3.668 1 97.06 180 PHE B O 1
ATOM 4103 N N . LYS B 1 181 ? -3.469 10.398 -3.471 1 98.31 181 LYS B N 1
ATOM 4104 C CA . LYS B 1 181 ? -4.039 11.711 -3.186 1 98.31 181 LYS B CA 1
ATOM 4105 C C . LYS B 1 181 ? -4.699 11.734 -1.809 1 98.31 181 LYS B C 1
ATOM 4107 O O . LYS B 1 181 ? -5.449 10.828 -1.457 1 98.31 181 LYS B O 1
ATOM 4112 N N . GLN B 1 182 ? -4.41 12.789 -1.082 1 98.75 182 GLN B N 1
ATOM 4113 C CA . GLN B 1 182 ? -4.922 12.953 0.275 1 98.75 182 GLN B CA 1
ATOM 4114 C C . GLN B 1 182 ? -5.367 14.391 0.529 1 98.75 182 GLN B C 1
ATOM 4116 O O . GLN B 1 182 ? -4.844 15.32 -0.081 1 98.75 182 GLN B O 1
ATOM 4121 N N . TYR B 1 183 ? -6.355 14.562 1.392 1 98.81 183 TYR B N 1
ATOM 4122 C CA . TYR B 1 183 ? -6.973 15.859 1.653 1 98.81 183 TYR B CA 1
ATOM 4123 C C . TYR B 1 183 ? -7.215 16.047 3.145 1 98.81 183 TYR B C 1
ATOM 4125 O O . TYR B 1 183 ? -7.934 15.273 3.773 1 98.81 183 TYR B O 1
ATOM 4133 N N . LEU B 1 184 ? -6.625 17.062 3.732 1 98.88 184 LEU B N 1
ATOM 4134 C CA . LEU B 1 184 ? -6.844 17.453 5.121 1 98.88 184 LEU B CA 1
ATOM 4135 C C . LEU B 1 184 ? -7.516 18.828 5.199 1 98.88 184 LEU B C 1
ATOM 4137 O O . LEU B 1 184 ? -6.969 19.812 4.707 1 98.88 184 LEU B O 1
ATOM 4141 N N . LYS B 1 185 ? -8.641 18.797 5.805 1 98.5 185 LYS B N 1
ATOM 4142 C CA . LYS B 1 185 ? -9.438 20.016 5.879 1 98.5 185 LYS B CA 1
ATOM 4143 C C . LYS B 1 185 ? -9.742 20.391 7.328 1 98.5 185 LYS B C 1
ATOM 4145 O O . LYS B 1 185 ? -10.148 19.531 8.117 1 98.5 185 LYS B O 1
ATOM 4150 N N . ASN B 1 186 ? -9.492 21.656 7.656 1 98.62 186 ASN B N 1
ATOM 4151 C CA . ASN B 1 186 ? -9.82 22.172 8.977 1 98.62 186 ASN B CA 1
ATOM 4152 C C . ASN B 1 186 ? -9.102 21.391 10.078 1 98.62 186 ASN B C 1
ATOM 4154 O O . ASN B 1 186 ? -9.695 21.062 11.109 1 98.62 186 ASN B O 1
ATOM 4158 N N . CYS B 1 187 ? -7.871 21.125 9.82 1 98.94 187 CYS B N 1
ATOM 4159 C CA . CYS B 1 187 ? -7.086 20.375 10.797 1 98.94 187 CYS B CA 1
ATOM 4160 C C . CYS B 1 187 ? -6.055 21.266 11.477 1 98.94 187 CYS B C 1
ATOM 4162 O O . CYS B 1 187 ? -5.727 22.344 10.961 1 98.94 187 CYS B O 1
ATOM 4164 N N . PHE B 1 188 ? -5.676 20.875 12.672 1 98.94 188 PHE B N 1
ATOM 4165 C CA . PHE B 1 188 ? -4.531 21.438 13.375 1 98.94 188 PHE B CA 1
ATOM 4166 C C . PHE B 1 188 ? -3.357 20.453 13.359 1 98.94 188 PHE B C 1
ATOM 4168 O O . PHE B 1 188 ? -3.48 19.312 13.812 1 98.94 188 PHE B O 1
ATOM 4175 N N . ILE B 1 189 ? -2.246 20.828 12.789 1 99 189 ILE B N 1
ATOM 4176 C CA . ILE B 1 189 ? -1.055 20 12.68 1 99 189 ILE B CA 1
ATOM 4177 C C . ILE B 1 189 ? 0.137 20.719 13.312 1 99 189 ILE B C 1
ATOM 4179 O O . ILE B 1 189 ? 0.435 21.859 12.969 1 99 189 ILE B O 1
ATOM 4183 N N . GLU B 1 190 ? 0.819 20.094 14.227 1 98.94 190 GLU B N 1
ATOM 4184 C CA . GLU B 1 190 ? 1.961 20.75 14.859 1 98.94 190 GLU B CA 1
ATOM 4185 C C . GLU B 1 190 ? 3.189 19.844 14.852 1 98.94 190 GLU B C 1
ATOM 4187 O O . GLU B 1 190 ? 3.064 18.609 14.742 1 98.94 190 GLU B O 1
ATOM 4192 N N . GLY B 1 191 ? 4.344 20.406 14.953 1 98.88 191 GLY B N 1
ATOM 4193 C CA . GLY B 1 191 ? 5.578 19.656 15.078 1 98.88 191 GLY B CA 1
ATOM 4194 C C . GLY B 1 191 ? 6.812 20.531 15.109 1 98.88 191 GLY B C 1
ATOM 4195 O O . GLY B 1 191 ? 6.707 21.766 15.164 1 98.88 191 GLY B O 1
ATOM 4196 N N . THR B 1 192 ? 7.969 19.906 15.156 1 98.75 192 THR B N 1
ATOM 4197 C CA . THR B 1 192 ? 9.25 20.609 15.211 1 98.75 192 THR B CA 1
ATOM 4198 C C . THR B 1 192 ? 9.945 20.578 13.852 1 98.75 192 THR B C 1
ATOM 4200 O O . THR B 1 192 ? 9.938 21.578 13.125 1 98.75 192 THR B O 1
ATOM 4203 N N . THR B 1 193 ? 10.352 19.438 13.445 1 98.75 193 THR B N 1
ATOM 4204 C CA . THR B 1 193 ? 11.18 19.312 12.25 1 98.75 193 THR B CA 1
ATOM 4205 C C . THR B 1 193 ? 10.5 18.438 11.203 1 98.75 193 THR B C 1
ATOM 4207 O O . THR B 1 193 ? 10.086 17.312 11.5 1 98.75 193 THR B O 1
ATOM 4210 N N . ASP B 1 194 ? 10.422 18.984 10 1 98.88 194 ASP B N 1
ATOM 4211 C CA . ASP B 1 194 ? 9.859 18.188 8.914 1 98.88 194 ASP B CA 1
ATOM 4212 C C . ASP B 1 194 ? 8.578 17.469 9.352 1 98.88 194 ASP B C 1
ATOM 4214 O O . ASP B 1 194 ? 8.422 16.266 9.133 1 98.88 194 ASP B O 1
ATOM 4218 N N . PHE B 1 195 ? 7.746 18.25 10 1 98.88 195 PHE B N 1
ATOM 4219 C CA . PHE B 1 195 ? 6.668 17.547 10.68 1 98.88 195 PHE B CA 1
ATOM 4220 C C . PHE B 1 195 ? 5.543 17.219 9.703 1 98.88 195 PHE B C 1
ATOM 4222 O O . PHE B 1 195 ? 4.59 16.516 10.062 1 98.88 195 PHE B O 1
ATOM 4229 N N . ILE B 1 196 ? 5.598 17.656 8.492 1 98.94 196 ILE B N 1
ATOM 4230 C CA . ILE B 1 196 ? 4.824 17.156 7.355 1 98.94 196 ILE B CA 1
ATOM 4231 C C . ILE B 1 196 ? 5.77 16.672 6.262 1 98.94 196 ILE B C 1
ATOM 4233 O O . ILE B 1 196 ? 6.512 17.453 5.668 1 98.94 196 ILE B O 1
ATOM 4237 N N . PHE B 1 197 ? 5.75 15.328 5.969 1 98.88 197 PHE B N 1
ATOM 4238 C CA . PHE B 1 197 ? 6.754 14.828 5.035 1 98.88 197 PHE B CA 1
ATOM 4239 C C . PHE B 1 197 ? 6.215 13.641 4.25 1 98.88 197 PHE B C 1
ATOM 4241 O O . PHE B 1 197 ? 5.266 12.984 4.684 1 98.88 197 PHE B O 1
ATOM 4248 N N . GLY B 1 198 ? 6.754 13.406 3.084 1 98.44 198 GLY B N 1
ATOM 4249 C CA . GLY B 1 198 ? 6.383 12.234 2.311 1 98.44 198 GLY B CA 1
ATOM 4250 C C . GLY B 1 198 ? 6.211 12.523 0.832 1 98.44 198 GLY B C 1
ATOM 4251 O O . GLY B 1 198 ? 6.602 13.586 0.353 1 98.44 198 GLY B O 1
ATOM 4252 N N . ASN B 1 199 ? 5.684 11.531 0.053 1 97.81 199 ASN B N 1
ATOM 4253 C CA . ASN B 1 199 ? 5.719 11.602 -1.403 1 97.81 199 ASN B CA 1
ATOM 4254 C C . ASN B 1 199 ? 4.312 11.594 -2 1 97.81 199 ASN B C 1
ATOM 4256 O O . ASN B 1 199 ? 4.152 11.5 -3.219 1 97.81 199 ASN B O 1
ATOM 4260 N N . ALA B 1 200 ? 3.275 11.711 -1.194 1 98.44 200 ALA B N 1
ATOM 4261 C CA . ALA B 1 200 ? 1.92 11.797 -1.734 1 98.44 200 ALA B CA 1
ATOM 4262 C C . ALA B 1 200 ? 1.61 13.211 -2.217 1 98.44 200 ALA B C 1
ATOM 4264 O O . ALA B 1 200 ? 2.35 14.156 -1.92 1 98.44 200 ALA B O 1
ATOM 4265 N N . THR B 1 201 ? 0.589 13.297 -2.998 1 98.56 201 THR B N 1
ATOM 4266 C CA . THR B 1 201 ? -0.035 14.586 -3.287 1 98.56 201 THR B CA 1
ATOM 4267 C C . THR B 1 201 ? -1.08 14.93 -2.229 1 98.56 201 THR B C 1
ATOM 4269 O O . THR B 1 201 ? -2.055 14.195 -2.051 1 98.56 201 THR B O 1
ATOM 4272 N N . VAL B 1 202 ? -0.875 16.078 -1.594 1 98.94 202 VAL B N 1
ATOM 4273 C CA . VAL B 1 202 ? -1.751 16.375 -0.466 1 98.94 202 VAL B CA 1
ATOM 4274 C C . VAL B 1 202 ? -2.227 17.828 -0.555 1 98.94 202 VAL B C 1
ATOM 4276 O O . VAL B 1 202 ? -1.429 18.734 -0.801 1 98.94 202 VAL B O 1
ATOM 4279 N N . VAL B 1 203 ? -3.49 18.016 -0.366 1 98.94 203 VAL B N 1
ATOM 4280 C CA . VAL B 1 203 ? -4.039 19.344 -0.171 1 98.94 203 VAL B CA 1
ATOM 4281 C C . VAL B 1 203 ? -4.383 19.562 1.302 1 98.94 203 VAL B C 1
ATOM 4283 O O . VAL B 1 203 ? -5.082 18.734 1.903 1 98.94 203 VAL B O 1
ATOM 4286 N N . PHE B 1 204 ? -3.822 20.625 1.851 1 98.94 204 PHE B N 1
ATOM 4287 C CA . PHE B 1 204 ? -4.199 21.141 3.162 1 98.94 204 PHE B CA 1
ATOM 4288 C C . PHE B 1 204 ? -5.051 22.391 3.023 1 98.94 204 PHE B C 1
ATOM 4290 O O . PHE B 1 204 ? -4.598 23.391 2.465 1 98.94 204 PHE B O 1
ATOM 4297 N N . GLU B 1 205 ? -6.238 22.312 3.463 1 98.88 205 GLU B N 1
ATOM 4298 C CA . GLU B 1 205 ? -7.117 23.469 3.307 1 98.88 205 GLU B CA 1
ATOM 4299 C C . GLU B 1 205 ? -7.656 23.938 4.656 1 98.88 205 GLU B C 1
ATOM 4301 O O . GLU B 1 205 ? -8.219 23.141 5.414 1 98.88 205 GLU B O 1
ATOM 4306 N N . LYS B 1 206 ? -7.5 25.188 4.945 1 98.88 206 LYS B N 1
ATOM 4307 C CA . LYS B 1 206 ? -8.008 25.812 6.164 1 98.88 206 LYS B CA 1
ATOM 4308 C C . LYS B 1 206 ? -7.469 25.109 7.406 1 98.88 206 LYS B C 1
ATOM 4310 O O . LYS B 1 206 ? -8.203 24.906 8.375 1 98.88 206 LYS B O 1
ATOM 4315 N N . CYS B 1 207 ? -6.246 24.734 7.281 1 98.94 207 CYS B N 1
ATOM 4316 C CA . CYS B 1 207 ? -5.562 24.109 8.414 1 98.94 207 CYS B CA 1
ATOM 4317 C C . CYS B 1 207 ? -4.723 25.141 9.164 1 98.94 207 CYS B C 1
ATOM 4319 O O . CYS B 1 207 ? -4.371 26.188 8.617 1 98.94 207 CYS B O 1
ATOM 4321 N N . THR B 1 208 ? -4.512 24.875 10.445 1 99 208 THR B N 1
ATOM 4322 C CA . THR B 1 208 ? -3.473 25.547 11.203 1 99 208 THR B CA 1
ATOM 4323 C C . THR B 1 208 ? -2.209 24.703 11.281 1 99 208 THR B C 1
ATOM 4325 O O . THR B 1 208 ? -2.252 23.562 11.734 1 99 208 THR B O 1
ATOM 4328 N N . ILE B 1 209 ? -1.148 25.25 10.758 1 99 209 ILE B N 1
ATOM 4329 C CA . ILE B 1 209 ? 0.161 24.609 10.781 1 99 209 ILE B CA 1
ATOM 4330 C C . ILE B 1 209 ? 1.035 25.266 11.852 1 99 209 ILE B C 1
ATOM 4332 O O . ILE B 1 209 ? 1.438 26.422 11.711 1 99 209 ILE B O 1
ATOM 4336 N N . HIS B 1 210 ? 1.367 24.531 12.922 1 99 210 HIS B N 1
ATOM 4337 C CA . HIS B 1 210 ? 1.962 25.141 14.102 1 99 210 HIS B CA 1
ATOM 4338 C C . HIS B 1 210 ? 3.371 24.609 14.352 1 99 210 HIS B C 1
ATOM 4340 O O . HIS B 1 210 ? 3.553 23.438 14.672 1 99 210 HIS B O 1
ATOM 4346 N N . SER B 1 211 ? 4.359 25.531 14.273 1 98.94 211 SER B N 1
ATOM 4347 C CA . SER B 1 211 ? 5.758 25.172 14.508 1 98.94 211 SER B CA 1
ATOM 4348 C C . SER B 1 211 ? 6.117 25.281 15.984 1 98.94 211 SER B C 1
ATOM 4350 O O . SER B 1 211 ? 5.859 26.312 16.609 1 98.94 211 SER B O 1
ATOM 4352 N N . LYS B 1 212 ? 6.789 24.234 16.438 1 98.88 212 LYS B N 1
ATOM 4353 C CA . LYS B 1 212 ? 7.113 24.188 17.859 1 98.88 212 LYS B CA 1
ATOM 4354 C C . LYS B 1 212 ? 8.578 24.531 18.109 1 98.88 212 LYS B C 1
ATOM 4356 O O . LYS B 1 212 ? 8.992 24.766 19.234 1 98.88 212 LYS B O 1
ATOM 4361 N N . SER B 1 213 ? 9.383 24.562 17.047 1 98.69 213 SER B N 1
ATOM 4362 C CA . SER B 1 213 ? 10.805 24.859 17.156 1 98.69 213 SER B CA 1
ATOM 4363 C C . SER B 1 213 ? 11.344 25.484 15.875 1 98.69 213 SER B C 1
ATOM 4365 O O . SER B 1 213 ? 10.641 25.516 14.859 1 98.69 213 SER B O 1
ATOM 4367 N N . ASN B 1 214 ? 12.516 26.078 16.047 1 98.81 214 ASN B N 1
ATOM 4368 C CA . ASN B 1 214 ? 13.227 26.547 14.852 1 98.81 214 ASN B CA 1
ATOM 4369 C C . ASN B 1 214 ? 13.648 25.375 13.969 1 98.81 214 ASN B C 1
ATOM 4371 O O . ASN B 1 214 ? 14.531 24.609 14.336 1 98.81 214 ASN B O 1
ATOM 4375 N N . SER B 1 215 ? 12.969 25.234 12.852 1 98.69 215 SER B N 1
ATOM 4376 C CA . SER B 1 215 ? 13.297 24.156 11.922 1 98.69 215 SER B CA 1
ATOM 4377 C C . SER B 1 215 ? 12.469 24.25 10.648 1 98.69 215 SER B C 1
ATOM 4379 O O . SER B 1 215 ? 12.344 25.328 10.062 1 98.69 215 SER B O 1
ATOM 4381 N N . PHE B 1 216 ? 12.016 23.078 10.141 1 98.88 216 PHE B N 1
ATOM 4382 C CA . PHE B 1 216 ? 11.344 23.031 8.852 1 98.88 216 PHE B CA 1
ATOM 4383 C C . PHE B 1 216 ? 9.914 22.531 9.008 1 98.88 216 PHE B C 1
ATOM 4385 O O . PHE B 1 216 ? 9.656 21.594 9.773 1 98.88 216 PHE B O 1
ATOM 4392 N N . ILE B 1 217 ? 8.969 23.156 8.25 1 98.94 217 ILE B N 1
ATOM 4393 C CA . ILE B 1 217 ? 7.582 22.703 8.273 1 98.94 217 ILE B CA 1
ATOM 4394 C C . ILE B 1 217 ? 7.43 21.438 7.422 1 98.94 217 ILE B C 1
ATOM 4396 O O . ILE B 1 217 ? 6.867 20.438 7.875 1 98.94 217 ILE B O 1
ATOM 4400 N N . THR B 1 218 ? 7.949 21.453 6.191 1 98.94 218 THR B N 1
ATOM 4401 C CA . THR B 1 218 ? 7.664 20.375 5.25 1 98.94 218 THR B CA 1
ATOM 4402 C C . THR B 1 218 ? 8.953 19.75 4.727 1 98.94 218 THR B C 1
ATOM 4404 O O . THR B 1 218 ? 9.953 20.453 4.543 1 98.94 218 THR B O 1
ATOM 4407 N N . ALA B 1 219 ? 8.938 18.516 4.484 1 98.81 219 ALA B N 1
ATOM 4408 C CA . ALA B 1 219 ? 9.922 17.766 3.705 1 98.81 219 ALA B CA 1
ATOM 4409 C C . ALA B 1 219 ? 9.242 16.906 2.646 1 98.81 219 ALA B C 1
ATOM 4411 O O . ALA B 1 219 ? 9.117 15.688 2.812 1 98.81 219 ALA B O 1
ATOM 4412 N N . ALA B 1 220 ? 8.922 17.531 1.529 1 98.38 220 ALA B N 1
ATOM 4413 C CA . ALA B 1 220 ? 8.234 16.844 0.449 1 98.38 220 ALA B CA 1
ATOM 4414 C C . ALA B 1 220 ? 9.203 15.992 -0.371 1 98.38 220 ALA B C 1
ATOM 4416 O O . ALA B 1 220 ? 10.375 16.344 -0.516 1 98.38 220 ALA B O 1
ATOM 4417 N N . SER B 1 221 ? 8.703 14.922 -0.833 1 97.06 221 SER B N 1
ATOM 4418 C CA . SER B 1 221 ? 9.469 14.023 -1.697 1 97.06 221 SER B CA 1
ATOM 4419 C C . SER B 1 221 ? 8.688 13.68 -2.959 1 97.06 221 SER B C 1
ATOM 4421 O O . SER B 1 221 ? 8.648 12.516 -3.373 1 97.06 221 SER B O 1
ATOM 4423 N N . THR B 1 222 ? 8.055 14.641 -3.541 1 96.5 222 THR B N 1
ATOM 4424 C CA . THR B 1 222 ? 7.27 14.438 -4.75 1 96.5 222 THR B CA 1
ATOM 4425 C C . THR B 1 222 ? 8.062 13.656 -5.789 1 96.5 222 THR B C 1
ATOM 4427 O O . THR B 1 222 ? 9.211 14 -6.09 1 96.5 222 THR B O 1
ATOM 4430 N N . PRO B 1 223 ? 7.457 12.586 -6.301 1 92.44 223 PRO B N 1
ATOM 4431 C CA . PRO B 1 223 ? 8.172 11.852 -7.348 1 92.44 223 PRO B CA 1
ATOM 4432 C C . PRO B 1 223 ? 8.305 12.656 -8.641 1 92.44 223 PRO B C 1
ATOM 4434 O O . PRO B 1 223 ? 7.469 13.516 -8.93 1 92.44 223 PRO B O 1
ATOM 4437 N N . GLN B 1 224 ? 9.352 12.273 -9.375 1 90.5 224 GLN B N 1
ATOM 4438 C CA . GLN B 1 224 ? 9.531 12.891 -10.688 1 90.5 224 GLN B CA 1
ATOM 4439 C C . GLN B 1 224 ? 8.305 12.68 -11.57 1 90.5 224 GLN B C 1
ATOM 4441 O O . GLN B 1 224 ? 7.727 11.594 -11.586 1 90.5 224 GLN B O 1
ATOM 4446 N N . GLY B 1 225 ? 7.82 13.727 -12.141 1 90.06 225 GLY B N 1
ATOM 4447 C CA . GLY B 1 225 ? 6.734 13.625 -13.102 1 90.06 225 GLY B CA 1
ATOM 4448 C C . GLY B 1 225 ? 5.371 13.883 -12.492 1 90.06 225 GLY B C 1
ATOM 4449 O O . GLY B 1 225 ? 4.387 14.07 -13.211 1 90.06 225 GLY B O 1
ATOM 4450 N N . ILE B 1 226 ? 5.273 13.875 -11.289 1 92.94 226 ILE B N 1
ATOM 4451 C CA . ILE B 1 226 ? 4.012 14.172 -10.617 1 92.94 226 ILE B CA 1
ATOM 4452 C C . ILE B 1 226 ? 3.82 15.688 -10.523 1 92.94 226 ILE B C 1
ATOM 4454 O O . ILE B 1 226 ? 4.734 16.406 -10.125 1 92.94 226 ILE B O 1
ATOM 4458 N N . GLY B 1 227 ? 2.678 16.141 -10.797 1 94.44 227 GLY B N 1
ATOM 4459 C CA . GLY B 1 227 ? 2.439 17.562 -11.031 1 94.44 227 GLY B CA 1
ATOM 4460 C C . GLY B 1 227 ? 2.293 18.359 -9.758 1 94.44 227 GLY B C 1
ATOM 4461 O O . GLY B 1 227 ? 2.611 19.562 -9.727 1 94.44 227 GLY B O 1
ATOM 4462 N N . PHE B 1 228 ? 1.785 17.719 -8.773 1 97.94 228 PHE B N 1
ATOM 4463 C CA . PHE B 1 228 ? 1.524 18.422 -7.523 1 97.94 228 PHE B CA 1
ATOM 4464 C C . PHE B 1 228 ? 2.094 17.656 -6.336 1 97.94 228 PHE B C 1
ATOM 4466 O O . PHE B 1 228 ? 2.031 16.422 -6.297 1 97.94 228 PHE B O 1
ATOM 4473 N N . GLY B 1 229 ? 2.719 18.344 -5.434 1 98.38 229 GLY B N 1
ATOM 4474 C CA . GLY B 1 229 ? 3.139 17.812 -4.148 1 98.38 229 GLY B CA 1
ATOM 4475 C C . GLY B 1 229 ? 2.234 18.219 -3.004 1 98.38 229 GLY B C 1
ATOM 4476 O O . GLY B 1 229 ? 1.046 17.891 -2.99 1 98.38 229 GLY B O 1
ATOM 4477 N N . TYR B 1 230 ? 2.826 19.062 -2.061 1 98.94 230 TYR B N 1
ATOM 4478 C CA . TYR B 1 230 ? 2.021 19.641 -0.989 1 98.94 230 TYR B CA 1
ATOM 4479 C C . TYR B 1 230 ? 1.422 20.969 -1.419 1 98.94 230 TYR B C 1
ATOM 4481 O O . TYR B 1 230 ? 2.127 21.844 -1.945 1 98.94 230 TYR B O 1
ATOM 4489 N N . VAL B 1 231 ? 0.149 21.094 -1.238 1 99 231 VAL B N 1
ATOM 4490 C CA . VAL B 1 231 ? -0.552 22.344 -1.537 1 99 231 VAL B CA 1
ATOM 4491 C C . VAL B 1 231 ? -1.313 22.812 -0.301 1 99 231 VAL B C 1
ATOM 4493 O O . VAL B 1 231 ? -2.209 22.125 0.187 1 99 231 VAL B O 1
ATOM 4496 N N . PHE B 1 232 ? -0.95 23.969 0.187 1 98.94 232 PHE B N 1
ATOM 4497 C CA . PHE B 1 232 ? -1.625 24.594 1.317 1 98.94 232 PHE B CA 1
ATOM 4498 C C . PHE B 1 232 ? -2.543 25.719 0.847 1 98.94 232 PHE B C 1
ATOM 4500 O O . PHE B 1 232 ? -2.086 26.688 0.242 1 98.94 232 PHE B O 1
ATOM 4507 N N . LEU B 1 233 ? -3.811 25.531 1.094 1 98.94 233 LEU B N 1
ATOM 4508 C CA . LEU B 1 233 ? -4.82 26.5 0.694 1 98.94 233 LEU B CA 1
ATOM 4509 C C . LEU B 1 233 ? -5.469 27.141 1.915 1 98.94 233 LEU B C 1
ATOM 4511 O O . LEU B 1 233 ? -6.074 26.453 2.736 1 98.94 233 LEU B O 1
ATOM 4515 N N . ASN B 1 234 ? -5.316 28.438 2.037 1 98.94 234 ASN B N 1
ATOM 4516 C CA . ASN B 1 234 ? -6.008 29.188 3.084 1 98.94 234 ASN B CA 1
ATOM 4517 C C . ASN B 1 234 ? -5.633 28.672 4.473 1 98.94 234 ASN B C 1
ATOM 4519 O O . ASN B 1 234 ? -6.496 28.531 5.34 1 98.94 234 ASN B O 1
ATOM 4523 N N . CYS B 1 235 ? -4.383 28.406 4.625 1 98.94 235 CYS B N 1
ATOM 4524 C CA . CYS B 1 235 ? -3.9 27.922 5.914 1 98.94 235 CYS B CA 1
ATOM 4525 C C . CYS B 1 235 ? -3.342 29.062 6.754 1 98.94 235 CYS B C 1
ATOM 4527 O O . CYS B 1 235 ? -3.113 30.172 6.242 1 98.94 235 CYS B O 1
ATOM 4529 N N . ILE B 1 236 ? -3.223 28.797 8.047 1 98.94 236 ILE B N 1
ATOM 4530 C CA . ILE B 1 236 ? -2.588 29.719 8.992 1 98.94 236 ILE B CA 1
ATOM 4531 C C . ILE B 1 236 ? -1.349 29.062 9.594 1 98.94 236 ILE B C 1
ATOM 4533 O O . ILE B 1 236 ? -1.43 27.969 10.148 1 98.94 236 ILE B O 1
ATOM 4537 N N . LEU B 1 237 ? -0.198 29.719 9.406 1 98.94 237 LEU B N 1
ATOM 4538 C CA . LEU B 1 237 ? 1.048 29.234 9.992 1 98.94 237 LEU B CA 1
ATOM 4539 C C . LEU B 1 237 ? 1.348 29.953 11.305 1 98.94 237 LEU B C 1
ATOM 4541 O O . LEU B 1 237 ? 1.51 31.188 11.312 1 98.94 237 LEU B O 1
ATOM 4545 N N . THR B 1 238 ? 1.361 29.219 12.367 1 98.94 238 THR B N 1
ATOM 4546 C CA . THR B 1 238 ? 1.625 29.766 13.703 1 98.94 238 THR B CA 1
ATOM 4547 C C . THR B 1 238 ? 2.838 29.078 14.328 1 98.94 238 THR B C 1
ATOM 4549 O O . THR B 1 238 ? 3.398 28.141 13.75 1 98.94 238 THR B O 1
ATOM 4552 N N . ALA B 1 239 ? 3.277 29.609 15.531 1 98.88 239 ALA B N 1
ATOM 4553 C CA . ALA B 1 239 ? 4.438 29.016 16.188 1 98.88 239 ALA B CA 1
ATOM 4554 C C . ALA B 1 239 ? 4.402 29.25 17.703 1 98.88 239 ALA B C 1
ATOM 4556 O O . ALA B 1 239 ? 3.723 30.172 18.172 1 98.88 239 ALA B O 1
ATOM 4557 N N . ASP B 1 240 ? 5.109 28.375 18.359 1 98.69 240 ASP B N 1
ATOM 4558 C CA . ASP B 1 240 ? 5.449 28.672 19.75 1 98.69 240 ASP B CA 1
ATOM 4559 C C . ASP B 1 240 ? 6.363 29.891 19.844 1 98.69 240 ASP B C 1
ATOM 4561 O O . ASP B 1 240 ? 7.039 30.234 18.875 1 98.69 240 ASP B O 1
ATOM 4565 N N . GLN B 1 241 ? 6.43 30.406 21 1 97.88 241 GLN B N 1
ATOM 4566 C CA . GLN B 1 241 ? 7.203 31.625 21.234 1 97.88 241 GLN B CA 1
ATOM 4567 C C . GLN B 1 241 ? 8.68 31.406 20.906 1 97.88 241 GLN B C 1
ATOM 4569 O O . GLN B 1 241 ? 9.359 32.312 20.438 1 97.88 241 GLN B O 1
ATOM 4574 N N . GLN B 1 242 ? 9.102 30.203 21.172 1 97.44 242 GLN B N 1
ATOM 4575 C CA . GLN B 1 242 ? 10.531 29.922 21.016 1 97.44 242 GLN B CA 1
ATOM 4576 C C . GLN B 1 242 ? 10.883 29.641 19.562 1 97.44 242 GLN B C 1
ATOM 4578 O O . GLN B 1 242 ? 12.062 29.625 19.188 1 97.44 242 GLN B O 1
ATOM 4583 N N . ALA B 1 243 ? 9.961 29.328 18.75 1 98.25 243 ALA B N 1
ATOM 4584 C CA . ALA B 1 243 ? 10.18 29.094 17.328 1 98.25 243 ALA B CA 1
ATOM 4585 C C . ALA B 1 243 ? 10.109 30.391 16.547 1 98.25 243 ALA B C 1
ATOM 4587 O O . ALA B 1 243 ? 9.023 30.875 16.219 1 98.25 243 ALA B O 1
ATOM 4588 N N . THR B 1 244 ? 11.25 30.969 16.219 1 98.56 244 THR B N 1
ATOM 4589 C CA . THR B 1 244 ? 11.281 32.281 15.602 1 98.56 244 THR B CA 1
ATOM 4590 C C . THR B 1 244 ? 11.922 32.219 14.219 1 98.56 244 THR B C 1
ATOM 4592 O O . THR B 1 244 ? 11.914 33.188 13.469 1 98.56 244 THR B O 1
ATOM 4595 N N . GLU B 1 245 ? 12.539 31.109 13.906 1 98.81 245 GLU B N 1
ATOM 4596 C CA . GLU B 1 245 ? 13.242 30.922 12.641 1 98.81 245 GLU B CA 1
ATOM 4597 C C . GLU B 1 245 ? 12.812 29.609 11.969 1 98.81 245 GLU B C 1
ATOM 4599 O O . GLU B 1 245 ? 13.516 28.594 12.07 1 98.81 245 GLU B O 1
ATOM 4604 N N . VAL B 1 246 ? 11.75 29.672 11.227 1 98.94 246 VAL B N 1
ATOM 4605 C CA . VAL B 1 246 ? 11.172 28.453 10.664 1 98.94 246 VAL B CA 1
ATOM 4606 C C . VAL B 1 246 ? 11.164 28.547 9.141 1 98.94 246 VAL B C 1
ATOM 4608 O O . VAL B 1 246 ? 10.758 29.562 8.57 1 98.94 246 VAL B O 1
ATOM 4611 N N . TYR B 1 247 ? 11.719 27.484 8.508 1 98.94 247 TYR B N 1
ATOM 4612 C CA . TYR B 1 247 ? 11.617 27.344 7.062 1 98.94 247 TYR B CA 1
ATOM 4613 C C . TYR B 1 247 ? 10.273 26.766 6.656 1 98.94 247 TYR B C 1
ATOM 4615 O O . TYR B 1 247 ? 9.734 25.891 7.348 1 98.94 247 TYR B O 1
ATOM 4623 N N . LEU B 1 248 ? 9.781 27.203 5.5 1 98.94 248 LEU B N 1
ATOM 4624 C CA . LEU B 1 248 ? 8.57 26.625 4.938 1 98.94 248 LEU B CA 1
ATOM 4625 C C . LEU B 1 248 ? 8.797 25.156 4.539 1 98.94 248 LEU B C 1
ATOM 4627 O O . LEU B 1 248 ? 7.883 24.344 4.637 1 98.94 248 LEU B O 1
ATOM 4631 N N . GLY B 1 249 ? 10.008 24.891 4.078 1 98.81 249 GLY B N 1
ATOM 4632 C CA . GLY B 1 249 ? 10.266 23.5 3.73 1 98.81 249 GLY B CA 1
ATOM 4633 C C . GLY B 1 249 ? 11.617 23.281 3.07 1 98.81 249 GLY B C 1
ATOM 4634 O O . GLY B 1 249 ? 12.359 24.25 2.846 1 98.81 249 GLY B O 1
ATOM 4635 N N . ARG B 1 250 ? 11.906 22.062 2.832 1 98.81 250 ARG B N 1
ATOM 4636 C CA . ARG B 1 250 ? 13.102 21.594 2.137 1 98.81 250 ARG B CA 1
ATOM 4637 C C . ARG B 1 250 ? 12.812 20.297 1.391 1 98.81 250 ARG B C 1
ATOM 4639 O O . ARG B 1 250 ? 11.883 19.562 1.731 1 98.81 250 ARG B O 1
ATOM 4646 N N . PRO B 1 251 ? 13.594 20.031 0.291 1 98.44 251 PRO B N 1
ATOM 4647 C CA . PRO B 1 251 ? 13.32 18.875 -0.558 1 98.44 251 PRO B CA 1
ATOM 4648 C C . PRO B 1 251 ? 13.922 17.578 -0.009 1 98.44 251 PRO B C 1
ATOM 4650 O O . PRO B 1 251 ? 15.109 17.312 -0.201 1 98.44 251 PRO B O 1
ATOM 4653 N N . TRP B 1 252 ? 13.062 16.75 0.557 1 96.19 252 TRP B N 1
ATOM 4654 C CA . TRP B 1 252 ? 13.555 15.438 0.967 1 96.19 252 TRP B CA 1
ATOM 4655 C C . TRP B 1 252 ? 14.07 14.648 -0.234 1 96.19 252 TRP B C 1
ATOM 4657 O O . TRP B 1 252 ? 15.031 13.883 -0.118 1 96.19 252 TRP B O 1
ATOM 4667 N N . ARG B 1 253 ? 13.406 14.883 -1.416 1 92.56 253 ARG B N 1
ATOM 4668 C CA . ARG B 1 253 ? 13.922 14.391 -2.693 1 92.56 253 ARG B CA 1
ATOM 4669 C C . ARG B 1 253 ? 13.922 15.5 -3.742 1 92.56 253 ARG B C 1
ATOM 4671 O O . ARG B 1 253 ? 13.195 16.484 -3.607 1 92.56 253 ARG B O 1
ATOM 4678 N N . THR B 1 254 ? 14.562 15.211 -4.816 1 94.19 254 THR B N 1
ATOM 4679 C CA . THR B 1 254 ? 15.031 16.266 -5.711 1 94.19 254 THR B CA 1
ATOM 4680 C C . THR B 1 254 ? 13.852 16.953 -6.402 1 94.19 254 THR B C 1
ATOM 4682 O O . THR B 1 254 ? 13.906 18.141 -6.691 1 94.19 254 THR B O 1
ATOM 4685 N N . PHE B 1 255 ? 12.766 16.328 -6.59 1 95.25 255 PHE B N 1
ATOM 4686 C CA . PHE B 1 255 ? 11.68 16.891 -7.398 1 95.25 255 PHE B CA 1
ATOM 4687 C C . PHE B 1 255 ? 10.547 17.391 -6.512 1 95.25 255 PHE B C 1
ATOM 4689 O O . PHE B 1 255 ? 9.43 17.594 -6.984 1 95.25 255 PHE B O 1
ATOM 4696 N N . ALA B 1 256 ? 10.844 17.609 -5.273 1 98.06 256 ALA B N 1
ATOM 4697 C CA . ALA B 1 256 ? 9.844 17.984 -4.273 1 98.06 256 ALA B CA 1
ATOM 4698 C C . ALA B 1 256 ? 9.086 19.234 -4.699 1 98.06 256 ALA B C 1
ATOM 4700 O O . ALA B 1 256 ? 9.664 20.141 -5.293 1 98.06 256 ALA B O 1
ATOM 4701 N N . LYS B 1 257 ? 7.824 19.281 -4.391 1 98.75 257 LYS B N 1
ATOM 4702 C CA . LYS B 1 257 ? 6.965 20.422 -4.68 1 98.75 257 LYS B CA 1
ATOM 4703 C C . LYS B 1 257 ? 6.117 20.797 -3.469 1 98.75 257 LYS B C 1
ATOM 4705 O O . LYS B 1 257 ? 5.512 19.938 -2.836 1 98.75 257 LYS B O 1
ATOM 4710 N N . THR B 1 258 ? 6.102 22.047 -3.109 1 98.94 258 THR B N 1
ATOM 4711 C CA . THR B 1 258 ? 5.262 22.594 -2.055 1 98.94 258 THR B CA 1
ATOM 4712 C C . THR B 1 258 ? 4.801 24.016 -2.42 1 98.94 258 THR B C 1
ATOM 4714 O O . THR B 1 258 ? 5.609 24.859 -2.812 1 98.94 258 THR B O 1
ATOM 4717 N N . VAL B 1 259 ? 3.529 24.219 -2.33 1 98.94 259 VAL B N 1
ATOM 4718 C CA . VAL B 1 259 ? 2.984 25.531 -2.68 1 98.94 259 VAL B CA 1
ATOM 4719 C C . VAL B 1 259 ? 2.049 26.016 -1.574 1 98.94 259 VAL B C 1
ATOM 4721 O O . VAL B 1 259 ? 1.205 25.25 -1.09 1 98.94 259 VAL B O 1
ATOM 4724 N N . PHE B 1 260 ? 2.221 27.281 -1.137 1 98.94 260 PHE B N 1
ATOM 4725 C CA . PHE B 1 260 ? 1.327 27.969 -0.212 1 98.94 260 PHE B CA 1
ATOM 4726 C C . PHE B 1 260 ? 0.507 29.016 -0.937 1 98.94 260 PHE B C 1
ATOM 4728 O O . PHE B 1 260 ? 1.065 29.938 -1.548 1 98.94 260 PHE B O 1
ATOM 4735 N N . ILE B 1 261 ? -0.769 28.875 -0.88 1 98.94 261 ILE B N 1
ATOM 4736 C CA . ILE B 1 261 ? -1.661 29.797 -1.564 1 98.94 261 ILE B CA 1
ATOM 4737 C C . ILE B 1 261 ? -2.623 30.422 -0.559 1 98.94 261 ILE B C 1
ATOM 4739 O O . ILE B 1 261 ? -3.318 29.719 0.172 1 98.94 261 ILE B O 1
ATOM 4743 N N . ALA B 1 262 ? -2.646 31.75 -0.472 1 98.88 262 ALA B N 1
ATOM 4744 C CA . ALA B 1 262 ? -3.561 32.531 0.37 1 98.88 262 ALA B CA 1
ATOM 4745 C C . ALA B 1 262 ? -3.422 32.125 1.836 1 98.88 262 ALA B C 1
ATOM 4747 O O . ALA B 1 262 ? -4.422 32 2.551 1 98.88 262 ALA B O 1
ATOM 4748 N N . CYS B 1 263 ? -2.225 31.922 2.217 1 98.94 263 CYS B N 1
ATOM 4749 C CA . CYS B 1 263 ? -1.952 31.547 3.598 1 98.94 263 CYS B CA 1
ATOM 4750 C C . CYS B 1 263 ? -1.487 32.75 4.414 1 98.94 263 CYS B C 1
ATOM 4752 O O . CYS B 1 263 ? -0.874 33.656 3.873 1 98.94 263 CYS B O 1
ATOM 4754 N N . HIS B 1 264 ? -1.828 32.75 5.691 1 98.94 264 HIS B N 1
ATOM 4755 C CA . HIS B 1 264 ? -1.295 33.719 6.625 1 98.94 264 HIS B CA 1
ATOM 4756 C C . HIS B 1 264 ? -0.061 33.188 7.344 1 98.94 264 HIS B C 1
ATOM 4758 O O . HIS B 1 264 ? -0.125 32.156 8.008 1 98.94 264 HIS B O 1
ATOM 4764 N N . MET B 1 265 ? 1.026 33.969 7.191 1 98.88 265 MET B N 1
ATOM 4765 C CA . MET B 1 265 ? 2.291 33.5 7.758 1 98.88 265 MET B CA 1
ATOM 4766 C C . MET B 1 265 ? 2.729 34.406 8.906 1 98.88 265 MET B C 1
ATOM 4768 O O . MET B 1 265 ? 2.943 35.594 8.719 1 98.88 265 MET B O 1
ATOM 4772 N N . GLY B 1 266 ? 2.867 33.75 10.094 1 98.81 266 GLY B N 1
ATOM 4773 C CA . GLY B 1 266 ? 3.379 34.5 11.227 1 98.81 266 GLY B CA 1
ATOM 4774 C C . GLY B 1 266 ? 4.828 34.938 11.055 1 98.81 266 GLY B C 1
ATOM 4775 O O . GLY B 1 266 ? 5.488 34.531 10.094 1 98.81 266 GLY B O 1
ATOM 4776 N N . ASN B 1 267 ? 5.355 35.75 12.023 1 98.5 267 ASN B N 1
ATOM 4777 C CA . ASN B 1 267 ? 6.668 36.344 11.914 1 98.5 267 ASN B CA 1
ATOM 4778 C C . ASN B 1 267 ? 7.789 35.344 12.133 1 98.5 267 ASN B C 1
ATOM 4780 O O . ASN B 1 267 ? 8.969 35.656 11.938 1 98.5 267 ASN B O 1
ATOM 4784 N N . HIS B 1 268 ? 7.336 34.094 12.477 1 98.81 268 HIS B N 1
ATOM 4785 C CA . HIS B 1 268 ? 8.336 33.062 12.727 1 98.81 268 HIS B CA 1
ATOM 4786 C C . HIS B 1 268 ? 8.922 32.531 11.422 1 98.81 268 HIS B C 1
ATOM 4788 O O . HIS B 1 268 ? 9.945 31.844 11.43 1 98.81 268 HIS B O 1
ATOM 4794 N N . ILE B 1 269 ? 8.328 32.812 10.297 1 98.94 269 ILE B N 1
ATOM 4795 C CA . ILE B 1 269 ? 8.812 32.312 9.016 1 98.94 269 ILE B CA 1
ATOM 4796 C C . ILE B 1 269 ? 10.039 33.094 8.57 1 98.94 269 ILE B C 1
ATOM 4798 O O . ILE B 1 269 ? 9.984 34.344 8.484 1 98.94 269 ILE B O 1
ATOM 4802 N N . LEU B 1 270 ? 11.102 32.438 8.289 1 98.88 270 LEU B N 1
ATOM 4803 C CA . LEU B 1 270 ? 12.336 33.062 7.828 1 98.88 270 LEU B CA 1
ATOM 4804 C C . LEU B 1 270 ? 12.117 33.781 6.5 1 98.88 270 LEU B C 1
ATOM 4806 O O . LEU B 1 270 ? 11.43 33.281 5.613 1 98.88 270 LEU B O 1
ATOM 4810 N N . PRO B 1 271 ? 12.789 34.875 6.332 1 98.75 271 PRO B N 1
ATOM 4811 C CA . PRO B 1 271 ? 12.68 35.594 5.062 1 98.75 271 PRO B CA 1
ATOM 4812 C C . PRO B 1 271 ? 13.133 34.781 3.869 1 98.75 271 PRO B C 1
ATOM 4814 O O . PRO B 1 271 ? 12.492 34.812 2.812 1 98.75 271 PRO B O 1
ATOM 4817 N N . ILE B 1 272 ? 14.117 33.906 3.939 1 98.69 272 ILE B N 1
ATOM 4818 C CA . ILE B 1 272 ? 14.656 33.125 2.838 1 98.69 272 ILE B CA 1
ATOM 4819 C C . ILE B 1 272 ? 13.672 32.031 2.457 1 98.69 272 ILE B C 1
ATOM 4821 O O . ILE B 1 272 ? 13.703 31.516 1.336 1 98.69 272 ILE B O 1
ATOM 4825 N N . GLY B 1 273 ? 12.836 31.625 3.387 1 98.75 273 GLY B N 1
ATOM 4826 C CA . GLY B 1 273 ? 11.664 30.797 3.141 1 98.75 273 GLY B CA 1
ATOM 4827 C C . GLY B 1 273 ? 11.992 29.328 3.041 1 98.75 273 GLY B C 1
ATOM 4828 O O . GLY B 1 273 ? 11.391 28.5 3.738 1 98.75 273 GLY B O 1
ATOM 4829 N N . TRP B 1 274 ? 12.93 28.984 2.098 1 98.81 274 TRP B N 1
ATOM 4830 C CA . TRP B 1 274 ? 13.18 27.594 1.731 1 98.81 274 TRP B CA 1
ATOM 4831 C C . TRP B 1 274 ? 14.664 27.266 1.837 1 98.81 274 TRP B C 1
ATOM 4833 O O . TRP B 1 274 ? 15.516 28.156 1.716 1 98.81 274 TRP B O 1
ATOM 4843 N N . ASP B 1 275 ? 14.922 25.984 2.137 1 98.62 275 ASP B N 1
ATOM 4844 C CA . ASP B 1 275 ? 16.281 25.453 2.141 1 98.62 275 ASP B CA 1
ATOM 4845 C C . ASP B 1 275 ? 16.438 24.328 1.121 1 98.62 275 ASP B C 1
ATOM 4847 O O . ASP B 1 275 ? 15.508 23.547 0.913 1 98.62 275 ASP B O 1
ATOM 4851 N N . ASN B 1 276 ? 17.625 24.219 0.48 1 98 276 ASN B N 1
ATOM 4852 C CA . ASN B 1 276 ? 17.781 23.25 -0.594 1 98 276 ASN B CA 1
ATOM 4853 C C . ASN B 1 276 ? 18.328 21.922 -0.069 1 98 276 ASN B C 1
ATOM 4855 O O . ASN B 1 276 ? 18.688 21.031 -0.851 1 98 276 ASN B O 1
ATOM 4859 N N . TRP B 1 277 ? 18.453 21.797 1.203 1 97.38 277 TRP B N 1
ATOM 4860 C CA . TRP B 1 277 ? 18.922 20.578 1.864 1 97.38 277 TRP B CA 1
ATOM 4861 C C . TRP B 1 277 ? 20.312 20.188 1.365 1 97.38 277 TRP B C 1
ATOM 4863 O O . TRP B 1 277 ? 20.562 19.016 1.086 1 97.38 277 TRP B O 1
ATOM 4873 N N . SER B 1 278 ? 21.094 21.109 1.12 1 96.25 278 SER B N 1
ATOM 4874 C CA . SER B 1 278 ? 22.453 20.969 0.595 1 96.25 278 SER B CA 1
ATOM 4875 C C . SER B 1 278 ? 22.453 20.266 -0.756 1 96.25 278 SER B C 1
ATOM 4877 O O . SER B 1 278 ? 23.375 19.516 -1.074 1 96.25 278 SER B O 1
ATOM 4879 N N . ASN B 1 279 ? 21.391 20.312 -1.507 1 96.12 279 ASN B N 1
ATOM 4880 C CA . ASN B 1 279 ? 21.234 19.719 -2.832 1 96.12 279 ASN B CA 1
ATOM 4881 C C . ASN B 1 279 ? 21.031 20.797 -3.9 1 96.12 279 ASN B C 1
ATOM 4883 O O . ASN B 1 279 ? 19.891 21.203 -4.168 1 96.12 279 ASN B O 1
ATOM 4887 N N . THR B 1 280 ? 22.031 21.109 -4.613 1 96.81 280 THR B N 1
ATOM 4888 C CA . THR B 1 280 ? 21.984 22.188 -5.586 1 96.81 280 THR B CA 1
ATOM 4889 C C . THR B 1 280 ? 21.109 21.797 -6.781 1 96.81 280 THR B C 1
ATOM 4891 O O . THR B 1 280 ? 20.5 22.672 -7.418 1 96.81 280 THR B O 1
ATOM 4894 N N . GLU B 1 281 ? 21.016 20.547 -7.059 1 96.81 281 GLU B N 1
ATOM 4895 C CA . GLU B 1 281 ? 20.156 20.094 -8.148 1 96.81 281 GLU B CA 1
ATOM 4896 C C . GLU B 1 281 ? 18.688 20.391 -7.852 1 96.81 281 GLU B C 1
ATOM 4898 O O . GLU B 1 281 ? 17.906 20.656 -8.766 1 96.81 281 GLU B O 1
ATOM 4903 N N . ALA B 1 282 ? 18.406 20.406 -6.594 1 96.31 282 ALA B N 1
ATOM 4904 C CA . ALA B 1 282 ? 17.016 20.656 -6.191 1 96.31 282 ALA B CA 1
ATOM 4905 C C . ALA B 1 282 ? 16.625 22.109 -6.465 1 96.31 282 ALA B C 1
ATOM 4907 O O . ALA B 1 282 ? 15.438 22.406 -6.629 1 96.31 282 ALA B O 1
ATOM 4908 N N . GLU B 1 283 ? 17.531 22.984 -6.52 1 98.12 283 GLU B N 1
ATOM 4909 C CA . GLU B 1 283 ? 17.219 24.375 -6.816 1 98.12 283 GLU B CA 1
ATOM 4910 C C . GLU B 1 283 ? 16.625 24.531 -8.211 1 98.12 283 GLU B C 1
ATOM 4912 O O . GLU B 1 283 ? 15.883 25.484 -8.484 1 98.12 283 GLU B O 1
ATOM 4917 N N . LYS B 1 284 ? 16.922 23.547 -9.062 1 97.62 284 LYS B N 1
ATOM 4918 C CA . LYS B 1 284 ? 16.453 23.594 -10.445 1 97.62 284 LYS B CA 1
ATOM 4919 C C . LYS B 1 284 ? 15.25 22.688 -10.664 1 97.62 284 LYS B C 1
ATOM 4921 O O . LYS B 1 284 ? 14.414 22.938 -11.531 1 97.62 284 LYS B O 1
ATOM 4926 N N . LYS B 1 285 ? 15.18 21.641 -9.844 1 97.19 285 LYS B N 1
ATOM 4927 C CA . LYS B 1 285 ? 14.258 20.562 -10.188 1 97.19 285 LYS B CA 1
ATOM 4928 C C . LYS B 1 285 ? 13.055 20.562 -9.25 1 97.19 285 LYS B C 1
ATOM 4930 O O . LYS B 1 285 ? 12.023 19.953 -9.562 1 97.19 285 LYS B O 1
ATOM 4935 N N . SER B 1 286 ? 13.18 21.094 -8.102 1 98 286 SER B N 1
ATOM 4936 C CA . SER B 1 286 ? 12.047 21.203 -7.188 1 98 286 SER B CA 1
ATOM 4937 C C . SER B 1 286 ? 11.156 22.391 -7.547 1 98 286 SER B C 1
ATOM 4939 O O . SER B 1 286 ? 11.5 23.188 -8.43 1 98 286 SER B O 1
ATOM 4941 N N . PHE B 1 287 ? 9.992 22.5 -6.914 1 98.69 287 PHE B N 1
ATOM 4942 C CA . PHE B 1 287 ? 9.109 23.641 -7.086 1 98.69 287 PHE B CA 1
ATOM 4943 C C . PHE B 1 287 ? 8.523 24.078 -5.75 1 98.69 287 PHE B C 1
ATOM 4945 O O . PHE B 1 287 ? 7.629 23.422 -5.211 1 98.69 287 PHE B O 1
ATOM 4952 N N . TYR B 1 288 ? 9 25.141 -5.277 1 98.81 288 TYR B N 1
ATOM 4953 C CA . TYR B 1 288 ? 8.508 25.781 -4.07 1 98.81 288 TYR B CA 1
ATOM 4954 C C . TYR B 1 288 ? 7.887 27.141 -4.391 1 98.81 288 TYR B C 1
ATOM 4956 O O . TYR B 1 288 ? 8.539 28 -4.969 1 98.81 288 TYR B O 1
ATOM 4964 N N . GLY B 1 289 ? 6.656 27.281 -4.078 1 98.75 289 GLY B N 1
ATOM 4965 C CA . GLY B 1 289 ? 5.988 28.484 -4.535 1 98.75 289 GLY B CA 1
ATOM 4966 C C . GLY B 1 289 ? 4.988 29.031 -3.533 1 98.75 289 GLY B C 1
ATOM 4967 O O . GLY B 1 289 ? 4.59 28.328 -2.602 1 98.75 289 GLY B O 1
ATOM 4968 N N . GLU B 1 290 ? 4.66 30.281 -3.701 1 98.88 290 GLU B N 1
ATOM 4969 C CA . GLU B 1 290 ? 3.654 31.016 -2.93 1 98.88 290 GLU B CA 1
ATOM 4970 C C . GLU B 1 290 ? 2.775 31.875 -3.836 1 98.88 290 GLU B C 1
ATOM 4972 O O . GLU B 1 290 ? 3.188 32.25 -4.938 1 98.88 290 GLU B O 1
ATOM 4977 N N . TYR B 1 291 ? 1.654 32.125 -3.344 1 98.88 291 TYR B N 1
ATOM 4978 C CA . TYR B 1 291 ? 0.776 33.031 -4.051 1 98.88 291 TYR B CA 1
ATOM 4979 C C . TYR B 1 291 ? -0.197 33.719 -3.088 1 98.88 291 TYR B C 1
ATOM 4981 O O . TYR B 1 291 ? -0.91 33.031 -2.344 1 98.88 291 TYR B O 1
ATOM 4989 N N . ASN B 1 292 ? -0.211 35.031 -3.135 1 98.56 292 ASN B N 1
ATOM 4990 C CA . ASN B 1 292 ? -1.181 35.844 -2.416 1 98.56 292 ASN B CA 1
ATOM 4991 C C . ASN B 1 292 ? -1.227 35.5 -0.934 1 98.56 292 ASN B C 1
ATOM 4993 O O . ASN B 1 292 ? -2.307 35.375 -0.354 1 98.56 292 ASN B O 1
ATOM 4997 N N . CYS B 1 293 ? -0.098 35.188 -0.396 1 98.88 293 CYS B N 1
ATOM 4998 C CA . CYS B 1 293 ? 0 35 1.049 1 98.88 293 CYS B CA 1
ATOM 4999 C C . CYS B 1 293 ? 0.106 36.344 1.756 1 98.88 293 CYS B C 1
ATOM 5001 O O . CYS B 1 293 ? 0.204 37.406 1.105 1 98.88 293 CYS B O 1
ATOM 5003 N N . ASP B 1 294 ? -0.082 36.312 3.09 1 98.81 294 ASP B N 1
ATOM 5004 C CA . ASP B 1 294 ? 0.044 37.531 3.861 1 98.81 294 ASP B CA 1
ATOM 5005 C C . ASP B 1 294 ? 0.622 37.25 5.246 1 98.81 294 ASP B C 1
ATOM 5007 O O . ASP B 1 294 ? 1.102 36.156 5.516 1 98.81 294 ASP B O 1
ATOM 5011 N N . GLY B 1 295 ? 0.704 38.312 6.098 1 98.81 295 GLY B N 1
ATOM 5012 C CA . GLY B 1 295 ? 1.328 38.219 7.41 1 98.81 295 GLY B CA 1
ATOM 5013 C C . GLY B 1 295 ? 2.791 38.625 7.402 1 98.81 295 GLY B C 1
ATOM 5014 O O . GLY B 1 295 ? 3.396 38.781 6.34 1 98.81 295 GLY B O 1
ATOM 5015 N N . PRO B 1 296 ? 3.314 38.812 8.578 1 98.75 296 PRO B N 1
ATOM 5016 C CA . PRO B 1 296 ? 4.684 39.344 8.672 1 98.75 296 PRO B CA 1
ATOM 5017 C C . PRO B 1 296 ? 5.715 38.375 8.109 1 98.75 296 PRO B C 1
ATOM 5019 O O . PRO B 1 296 ? 6.812 38.781 7.723 1 98.75 296 PRO B O 1
ATOM 5022 N N . GLY B 1 297 ? 5.371 37.094 8.031 1 98.69 297 GLY B N 1
ATOM 5023 C CA . GLY B 1 297 ? 6.301 36.094 7.531 1 98.69 297 GLY B CA 1
ATOM 5024 C C . GLY B 1 297 ? 6.285 35.969 6.023 1 98.69 297 GLY B C 1
ATOM 5025 O O . GLY B 1 297 ? 7.137 35.281 5.441 1 98.69 297 GLY B O 1
ATOM 5026 N N . TYR B 1 298 ? 5.293 36.562 5.418 1 98.69 298 TYR B N 1
ATOM 5027 C CA . TYR B 1 298 ? 5.246 36.562 3.961 1 98.69 298 TYR B CA 1
ATOM 5028 C C . TYR B 1 298 ? 6.121 37.688 3.4 1 98.69 298 TYR B C 1
ATOM 5030 O O . TYR B 1 298 ? 5.688 38.844 3.297 1 98.69 298 TYR B O 1
ATOM 5038 N N . GLN B 1 299 ? 7.312 37.312 2.988 1 98.25 299 GLN B N 1
ATOM 5039 C CA . GLN B 1 299 ? 8.305 38.219 2.449 1 98.25 299 GLN B CA 1
ATOM 5040 C C . GLN B 1 299 ? 8.805 37.75 1.085 1 98.25 299 GLN B C 1
ATOM 5042 O O . GLN B 1 299 ? 9.977 37.406 0.934 1 98.25 299 GLN B O 1
ATOM 5047 N N . PRO B 1 300 ? 8.039 37.906 0.129 1 97.88 300 PRO B N 1
ATOM 5048 C CA . PRO B 1 300 ? 8.328 37.281 -1.174 1 97.88 300 PRO B CA 1
ATOM 5049 C C . PRO B 1 300 ? 9.617 37.812 -1.796 1 97.88 300 PRO B C 1
ATOM 5051 O O . PRO B 1 300 ? 10.32 37.062 -2.49 1 97.88 300 PRO B O 1
ATOM 5054 N N . THR B 1 301 ? 10.031 39.062 -1.55 1 98 301 THR B N 1
ATOM 5055 C CA . THR B 1 301 ? 11.211 39.625 -2.182 1 98 301 THR B CA 1
ATOM 5056 C C . THR B 1 301 ? 12.484 39.156 -1.495 1 98 301 THR B C 1
ATOM 5058 O O . THR B 1 301 ? 13.586 39.312 -2.023 1 98 301 THR B O 1
ATOM 5061 N N . SER B 1 302 ? 12.32 38.531 -0.346 1 98.5 302 SER B N 1
ATOM 5062 C CA . SER B 1 302 ? 13.492 38.094 0.411 1 98.5 302 SER B CA 1
ATOM 5063 C C . SER B 1 302 ? 13.688 36.562 0.285 1 98.5 302 SER B C 1
ATOM 5065 O O . SER B 1 302 ? 14.641 36.031 0.835 1 98.5 302 SER B O 1
ATOM 5067 N N . ARG B 1 303 ? 12.805 35.938 -0.473 1 98.75 303 ARG B N 1
ATOM 5068 C CA . ARG B 1 303 ? 12.922 34.5 -0.662 1 98.75 303 ARG B CA 1
ATOM 5069 C C . ARG B 1 303 ? 14.164 34.156 -1.471 1 98.75 303 ARG B C 1
ATOM 5071 O O . ARG B 1 303 ? 14.711 35 -2.18 1 98.75 303 ARG B O 1
ATOM 5078 N N . VAL B 1 304 ? 14.57 32.875 -1.277 1 98.75 304 VAL B N 1
ATOM 5079 C CA . VAL B 1 304 ? 15.641 32.375 -2.137 1 98.75 304 VAL B CA 1
ATOM 5080 C C . VAL B 1 304 ? 15.234 32.531 -3.602 1 98.75 304 VAL B C 1
ATOM 5082 O O . VAL B 1 304 ? 14.07 32.344 -3.951 1 98.75 304 VAL B O 1
ATOM 5085 N N . ALA B 1 305 ? 16.188 32.656 -4.473 1 98.19 305 ALA B N 1
ATOM 5086 C CA . ALA B 1 305 ? 15.945 33.031 -5.867 1 98.19 305 ALA B CA 1
ATOM 5087 C C . ALA B 1 305 ? 15.344 31.844 -6.641 1 98.19 305 ALA B C 1
ATOM 5089 O O . ALA B 1 305 ? 14.656 32.031 -7.645 1 98.19 305 ALA B O 1
ATOM 5090 N N . TRP B 1 306 ? 15.602 30.672 -6.16 1 98.44 306 TRP B N 1
ATOM 5091 C CA . TRP B 1 306 ? 15.156 29.5 -6.91 1 98.44 306 TRP B CA 1
ATOM 5092 C C . TRP B 1 306 ? 13.719 29.141 -6.547 1 98.44 306 TRP B C 1
ATOM 5094 O O . TRP B 1 306 ? 13.133 28.234 -7.145 1 98.44 306 TRP B O 1
ATOM 5104 N N . SER B 1 307 ? 13.125 29.859 -5.594 1 98.56 307 SER B N 1
ATOM 5105 C CA . SER B 1 307 ? 11.703 29.672 -5.32 1 98.56 307 SER B CA 1
ATOM 5106 C C . SER B 1 307 ? 10.844 30.547 -6.227 1 98.56 307 SER B C 1
ATOM 5108 O O . SER B 1 307 ? 11.375 31.328 -7.031 1 98.56 307 SER B O 1
ATOM 5110 N N . HIS B 1 308 ? 9.5 30.375 -6.059 1 98.44 308 HIS B N 1
ATOM 5111 C CA . HIS B 1 308 ? 8.625 31 -7.039 1 98.44 308 HIS B CA 1
ATOM 5112 C C . HIS B 1 308 ? 7.488 31.75 -6.355 1 98.44 308 HIS B C 1
ATOM 5114 O O . HIS B 1 308 ? 7.008 31.344 -5.301 1 98.44 308 HIS B O 1
ATOM 5120 N N . GLN B 1 309 ? 7.172 32.875 -6.969 1 98.56 309 GLN B N 1
ATOM 5121 C CA . GLN B 1 309 ? 5.867 33.5 -6.777 1 98.56 309 GLN B CA 1
ATOM 5122 C C . GLN B 1 309 ? 4.953 33.25 -7.969 1 98.56 309 GLN B C 1
ATOM 5124 O O . GLN B 1 309 ? 5.258 33.625 -9.094 1 98.56 309 GLN B O 1
ATOM 5129 N N . LEU B 1 310 ? 3.877 32.531 -7.66 1 98.75 310 LEU B N 1
ATOM 5130 C CA . LEU B 1 310 ? 2.994 32.156 -8.75 1 98.75 310 LEU B CA 1
ATOM 5131 C C . LEU B 1 310 ? 2.311 33.375 -9.367 1 98.75 310 LEU B C 1
ATOM 5133 O O . LEU B 1 310 ? 1.983 34.312 -8.656 1 98.75 310 LEU B O 1
ATOM 5137 N N . THR B 1 311 ? 2.02 33.281 -10.656 1 98.31 311 THR B N 1
ATOM 5138 C CA . THR B 1 311 ? 1.217 34.281 -11.352 1 98.31 311 THR B CA 1
ATOM 5139 C C . THR B 1 311 ? -0.271 33.969 -11.227 1 98.31 311 THR B C 1
ATOM 5141 O O . THR B 1 311 ? -0.643 32.875 -10.789 1 98.31 311 THR B O 1
ATOM 5144 N N . LYS B 1 312 ? -1.026 34.906 -11.664 1 97.94 312 LYS B N 1
ATOM 5145 C CA . LYS B 1 312 ? -2.473 34.719 -11.688 1 97.94 312 LYS B CA 1
ATOM 5146 C C . LYS B 1 312 ? -2.852 33.531 -12.594 1 97.94 312 LYS B C 1
ATOM 5148 O O . LYS B 1 312 ? -3.816 32.812 -12.312 1 97.94 312 LYS B O 1
ATOM 5153 N N . LEU B 1 313 ? -2.168 33.344 -13.633 1 98.06 313 LEU B N 1
ATOM 5154 C CA . LEU B 1 313 ? -2.434 32.25 -14.562 1 98.06 313 LEU B CA 1
ATOM 5155 C C . LEU B 1 313 ? -2.012 30.906 -13.969 1 98.06 313 LEU B C 1
ATOM 5157 O O . LEU B 1 313 ? -2.748 29.922 -14.062 1 98.06 313 LEU B O 1
ATOM 5161 N N . GLN B 1 314 ? -0.9 30.875 -13.359 1 98.06 314 GLN B N 1
ATOM 5162 C CA . GLN B 1 314 ? -0.359 29.641 -12.797 1 98.06 314 GLN B CA 1
ATOM 5163 C C . GLN B 1 314 ? -1.231 29.125 -11.656 1 98.06 314 GLN B C 1
ATOM 5165 O O . GLN B 1 314 ? -1.443 27.922 -11.531 1 98.06 314 GLN B O 1
ATOM 5170 N N . VAL B 1 315 ? -1.743 30.016 -10.828 1 98.5 315 VAL B N 1
ATOM 5171 C CA . VAL B 1 315 ? -2.477 29.609 -9.633 1 98.5 315 VAL B CA 1
ATOM 5172 C C . VAL B 1 315 ? -3.803 28.969 -10.023 1 98.5 315 VAL B C 1
ATOM 5174 O O . VAL B 1 315 ? -4.379 28.203 -9.258 1 98.5 315 VAL B O 1
ATOM 5177 N N . LYS B 1 316 ? -4.289 29.125 -11.258 1 98.25 316 LYS B N 1
ATOM 5178 C CA . LYS B 1 316 ? -5.555 28.578 -11.727 1 98.25 316 LYS B CA 1
ATOM 5179 C C . LYS B 1 316 ? -5.504 27.047 -11.797 1 98.25 316 LYS B C 1
ATOM 5181 O O . LYS B 1 316 ? -6.543 26.391 -11.789 1 98.25 316 LYS B O 1
ATOM 5186 N N . LYS B 1 317 ? -4.391 26.5 -11.82 1 98.12 317 LYS B N 1
ATOM 5187 C CA . LYS B 1 317 ? -4.23 25.047 -11.891 1 98.12 317 LYS B CA 1
ATOM 5188 C C . LYS B 1 317 ? -4.414 24.406 -10.516 1 98.12 317 LYS B C 1
ATOM 5190 O O . LYS B 1 317 ? -4.602 23.203 -10.414 1 98.12 317 LYS B O 1
ATOM 5195 N N . TYR B 1 318 ? -4.289 25.266 -9.523 1 98.56 318 TYR B N 1
ATOM 5196 C CA . TYR B 1 318 ? -4.312 24.734 -8.164 1 98.56 318 TYR B CA 1
ATOM 5197 C C . TYR B 1 318 ? -5.73 24.719 -7.605 1 98.56 318 TYR B C 1
ATOM 5199 O O . TYR B 1 318 ? -6.02 25.375 -6.605 1 98.56 318 TYR B O 1
ATOM 5207 N N . THR B 1 319 ? -6.574 23.812 -8.242 1 98.06 319 THR B N 1
ATOM 5208 C CA . THR B 1 319 ? -7.926 23.531 -7.766 1 98.06 319 THR B CA 1
ATOM 5209 C C . THR B 1 319 ? -8.023 22.109 -7.234 1 98.06 319 THR B C 1
ATOM 5211 O O . THR B 1 319 ? -7.262 21.234 -7.645 1 98.06 319 THR B O 1
ATOM 5214 N N . LEU B 1 320 ? -9 21.969 -6.383 1 97.88 320 LEU B N 1
ATOM 5215 C CA . LEU B 1 320 ? -9.219 20.609 -5.863 1 97.88 320 LEU B CA 1
ATOM 5216 C C . LEU B 1 320 ? -9.469 19.625 -6.996 1 97.88 320 LEU B C 1
ATOM 5218 O O . LEU B 1 320 ? -8.922 18.516 -6.992 1 97.88 320 LEU B O 1
ATOM 5222 N N . ASN B 1 321 ? -10.266 20.031 -7.906 1 97.19 321 ASN B N 1
ATOM 5223 C CA . ASN B 1 321 ? -10.586 19.141 -9.023 1 97.19 321 ASN B CA 1
ATOM 5224 C C . ASN B 1 321 ? -9.344 18.75 -9.805 1 97.19 321 ASN B C 1
ATOM 5226 O O . ASN B 1 321 ? -9.133 17.578 -10.102 1 97.19 321 ASN B O 1
ATOM 5230 N N . ASN B 1 322 ? -8.539 19.703 -10.156 1 97.81 322 ASN B N 1
ATOM 5231 C CA . ASN B 1 322 ? -7.34 19.438 -10.93 1 97.81 322 ASN B CA 1
ATOM 5232 C C . ASN B 1 322 ? -6.352 18.578 -10.148 1 97.81 322 ASN B C 1
ATOM 5234 O O . ASN B 1 322 ? -5.645 17.75 -10.734 1 97.81 322 ASN B O 1
ATOM 5238 N N . ILE B 1 323 ? -6.293 18.781 -8.867 1 98.25 323 ILE B N 1
ATOM 5239 C CA . ILE B 1 323 ? -5.273 18.125 -8.055 1 98.25 323 ILE B CA 1
ATOM 5240 C C . ILE B 1 323 ? -5.766 16.75 -7.609 1 98.25 323 ILE B C 1
ATOM 5242 O O . ILE B 1 323 ? -5.016 15.781 -7.648 1 98.25 323 ILE B O 1
ATOM 5246 N N . LEU B 1 324 ? -7.07 16.625 -7.254 1 97.75 324 LEU B N 1
ATOM 5247 C CA . LEU B 1 324 ? -7.492 15.469 -6.469 1 97.75 324 LEU B CA 1
ATOM 5248 C C . LEU B 1 324 ? -8.445 14.586 -7.27 1 97.75 324 LEU B C 1
ATOM 5250 O O . LEU B 1 324 ? -8.703 13.445 -6.887 1 97.75 324 LEU B O 1
ATOM 5254 N N . ALA B 1 325 ? -8.945 15.023 -8.359 1 96.12 325 ALA B N 1
ATOM 5255 C CA . ALA B 1 325 ? -9.977 14.266 -9.062 1 96.12 325 ALA B CA 1
ATOM 5256 C C . ALA B 1 325 ? -9.477 12.875 -9.438 1 96.12 325 ALA B C 1
ATOM 5258 O O . ALA B 1 325 ? -8.328 12.719 -9.867 1 96.12 325 ALA B O 1
ATOM 5259 N N . GLU B 1 326 ? -10.352 11.898 -9.25 1 92.81 326 GLU B N 1
ATOM 5260 C CA . GLU B 1 326 ? -10.055 10.523 -9.641 1 92.81 326 GLU B CA 1
ATOM 5261 C C . GLU B 1 326 ? -10.25 10.32 -11.141 1 92.81 326 GLU B C 1
ATOM 5263 O O . GLU B 1 326 ? -11.227 10.805 -11.719 1 92.81 326 GLU B O 1
ATOM 5268 N N . LYS B 1 327 ? -9.344 9.617 -11.742 1 86.62 327 LYS B N 1
ATOM 5269 C CA . LYS B 1 327 ? -9.383 9.43 -13.195 1 86.62 327 LYS B CA 1
ATOM 5270 C C . LYS B 1 327 ? -10.07 8.109 -13.555 1 86.62 327 LYS B C 1
ATOM 5272 O O . LYS B 1 327 ? -10.57 7.949 -14.672 1 86.62 327 LYS B O 1
ATOM 5277 N N . ASN B 1 328 ? -10.039 7.191 -12.633 1 83.81 328 ASN B N 1
ATOM 5278 C CA . ASN B 1 328 ? -10.773 5.953 -12.852 1 83.81 328 ASN B CA 1
ATOM 5279 C C . ASN B 1 328 ? -12.281 6.188 -12.836 1 83.81 328 ASN B C 1
ATOM 5281 O O . ASN B 1 328 ? -12.859 6.516 -11.797 1 83.81 328 ASN B O 1
ATOM 5285 N N . PRO B 1 329 ? -12.898 5.945 -13.984 1 86.06 329 PRO B N 1
ATOM 5286 C CA . PRO B 1 329 ? -14.32 6.281 -14.086 1 86.06 329 PRO B CA 1
ATOM 5287 C C . PRO B 1 329 ? -15.203 5.387 -13.219 1 86.06 329 PRO B C 1
ATOM 5289 O O . PRO B 1 329 ? -16.375 5.699 -12.992 1 86.06 329 PRO B O 1
ATOM 5292 N N . SER B 1 330 ? -14.688 4.332 -12.781 1 83.88 330 SER B N 1
ATOM 5293 C CA . SER B 1 330 ? -15.484 3.422 -11.969 1 83.88 330 SER B CA 1
ATOM 5294 C C . SER B 1 330 ? -15.5 3.863 -10.508 1 83.88 330 SER B C 1
ATOM 5296 O O . SER B 1 330 ? -16.219 3.285 -9.688 1 83.88 330 SER B O 1
ATOM 5298 N N . LEU B 1 331 ? -14.758 4.844 -10.219 1 87.69 331 LEU B N 1
ATOM 5299 C CA . LEU B 1 331 ? -14.711 5.414 -8.875 1 87.69 331 LEU B CA 1
ATOM 5300 C C . LEU B 1 331 ? -15.266 6.836 -8.867 1 87.69 331 LEU B C 1
ATOM 5302 O O . LEU B 1 331 ? -15.273 7.508 -9.898 1 87.69 331 LEU B O 1
ATOM 5306 N N . PRO B 1 332 ? -15.672 7.289 -7.715 1 89.31 332 PRO B N 1
ATOM 5307 C CA . PRO B 1 332 ? -16.141 8.672 -7.645 1 89.31 332 PRO B CA 1
ATOM 5308 C C . PRO B 1 332 ? -15.055 9.688 -7.973 1 89.31 332 PRO B C 1
ATOM 5310 O O . PRO B 1 332 ? -14.016 9.719 -7.305 1 89.31 332 PRO B O 1
ATOM 5313 N N . THR B 1 333 ? -15.336 10.523 -8.914 1 92.19 333 THR B N 1
ATOM 5314 C CA . THR B 1 333 ? -14.352 11.508 -9.352 1 92.19 333 THR B CA 1
ATOM 5315 C C . THR B 1 333 ? -14.031 12.492 -8.227 1 92.19 333 THR B C 1
ATOM 5317 O O . THR B 1 333 ? -12.867 12.82 -8 1 92.19 333 THR B O 1
ATOM 5320 N N . HIS B 1 334 ? -15.109 12.922 -7.547 1 94.88 334 HIS B N 1
ATOM 5321 C CA . HIS B 1 334 ? -14.961 13.922 -6.5 1 94.88 334 HIS B CA 1
ATOM 5322 C C . HIS B 1 334 ? -15.078 13.297 -5.117 1 94.88 334 HIS B C 1
ATOM 5324 O O . HIS B 1 334 ? -15.828 13.781 -4.27 1 94.88 334 HIS B O 1
ATOM 5330 N N . TRP B 1 335 ? -14.273 12.289 -4.953 1 94.12 335 TRP B N 1
ATOM 5331 C CA . TRP B 1 335 ? -14.281 11.523 -3.709 1 94.12 335 TRP B CA 1
ATOM 5332 C C . TRP B 1 335 ? -14.141 12.438 -2.502 1 94.12 335 TRP B C 1
ATOM 5334 O O . TRP B 1 335 ? -14.57 12.102 -1.399 1 94.12 335 TRP B O 1
ATOM 5344 N N . TYR B 1 336 ? -13.609 13.609 -2.607 1 93.62 336 TYR B N 1
ATOM 5345 C CA . TYR B 1 336 ? -13.25 14.523 -1.528 1 93.62 336 TYR B CA 1
ATOM 5346 C C . TYR B 1 336 ? -14.438 15.398 -1.144 1 93.62 336 TYR B C 1
ATOM 5348 O O . TYR B 1 336 ? -14.352 16.203 -0.205 1 93.62 336 TYR B O 1
ATOM 5356 N N . LEU B 1 337 ? -15.562 15.352 -1.927 1 85.12 337 LEU B N 1
ATOM 5357 C CA . LEU B 1 337 ? -16.766 16.109 -1.585 1 85.12 337 LEU B CA 1
ATOM 5358 C C . LEU B 1 337 ? -17.734 15.242 -0.781 1 85.12 337 LEU B C 1
ATOM 5360 O O . LEU B 1 337 ? -18.594 15.773 -0.073 1 85.12 337 LEU B O 1
ATOM 5364 N N . ASP B 1 338 ? -17.719 13.867 -1.005 1 65.44 338 ASP B N 1
ATOM 5365 C CA . ASP B 1 338 ? -18.766 12.945 -0.535 1 65.44 338 ASP B CA 1
ATOM 5366 C C . ASP B 1 338 ? -18.25 12.086 0.617 1 65.44 338 ASP B C 1
ATOM 5368 O O . ASP B 1 338 ? -18.938 11.164 1.063 1 65.44 338 ASP B O 1
ATOM 5372 N N . SER B 1 339 ? -17.062 12.148 0.966 1 57.03 339 SER B N 1
ATOM 5373 C CA . SER B 1 339 ? -16.547 11.047 1.775 1 57.03 339 SER B CA 1
ATOM 5374 C C . SER B 1 339 ? -17.359 10.859 3.047 1 57.03 339 SER B C 1
ATOM 5376 O O . SER B 1 339 ? -17.125 9.93 3.818 1 57.03 339 SER B O 1
ATOM 5378 N N . LYS B 1 340 ? -18.391 11.672 3.156 1 50.94 340 LYS B N 1
ATOM 5379 C CA . LYS B 1 340 ? -19.141 11.602 4.41 1 50.94 340 LYS B CA 1
ATOM 5380 C C . LYS B 1 340 ? -19.875 10.273 4.539 1 50.94 340 LYS B C 1
ATOM 5382 O O . LYS B 1 340 ? -19.875 9.461 3.607 1 50.94 340 LYS B O 1
ATOM 5387 N N . ILE B 1 341 ? -20.906 10.023 5.43 1 43.97 341 ILE B N 1
ATOM 5388 C CA . ILE B 1 341 ? -21.703 9.031 6.141 1 43.97 341 ILE B CA 1
ATOM 5389 C C . ILE B 1 341 ? -22.406 8.125 5.137 1 43.97 341 ILE B C 1
ATOM 5391 O O . ILE B 1 341 ? -22.891 7.047 5.496 1 43.97 341 ILE B O 1
ATOM 5395 N N . ASP B 1 342 ? -22.672 8.445 3.867 1 37.31 342 ASP B N 1
ATOM 5396 C CA . ASP B 1 342 ? -23.688 7.598 3.254 1 37.31 342 ASP B CA 1
ATOM 5397 C C . ASP B 1 342 ? -23.047 6.465 2.455 1 37.31 342 ASP B C 1
ATOM 5399 O O . ASP B 1 342 ? -22 6.656 1.831 1 37.31 342 ASP B O 1
#

Secondary structure (DSSP, 8-state):
--------------------------------------SEEEE-TTS-SSBSSHHHHHHHSPSS-SSPEEEEE-SEEEE--EEE-TT--SEEEEES-TTTEEEEE---HHHH-SGGGGGGG--SEEE-SSS-EEES-EEEE-S-SSSB--SEEE-SSSEEEES-EEE-SBT-EEE--TT-EEEEES-EEEESSS-EEESSEEEEES-EEEE-SSSEEEEE-PPTT-S--EEEES-EEEE-TT---BEEEEESSTT-EEEEES-EE-TTB-TT-B--TT-TTHHHH-EEEEES-BSTT--GGGS-TTSEEPPHHHHTT--HHHHH----TTS-TTHHHH-S--/--------------------------------------SEEEE-TTS-SSBSSHHHHHHHSPSS-SSPEEEEE-SEEEE--EEE-TT--SEEEEES-TTTEEEEE---HHHH-SGGGGGGG--SEEE-SSS-EEES-EEEE-S-SSSB--SEEE-SSSEEEES-EEE-SBT-EEE--TT-EEEEES-EEEESSS-EEESSEEEEES-EEEE-SSSEEEEE-PPTT-S--EEEES-EEEE-TT---BEEEEESSTT-EEEEES-EE-TTB-TT-B--TT-TTHHHH-EEEEES-BSTT--GGGS-TTSEEPPHHHHTT--HHHHH----TTS-TTHHHH-S--

Foldseek 3Di:
DDPPPPPPPPPPPPPPPPPPPPPPPPPPPPPVPVPVQDLEWEAPCVPPTPHNAPQVLLVSHDFPDPAAREYEYEFDEHAAQHENAQRRARYEYEYPAQVGAEQEYAFFQVNQPPPPCSLVVAESYEYQHALYEYEHYEFEHPNAQPHRHERYAYNYALYEYEHHEQYYAHQHYHYEYQAGEYEYEAYEYEYAEQNAEYAYAYEYEQYEYEHEAQYERHAYAHDPPQDGIYEYYAYEYYYDPHQQHYAPYEYPHQQGEHEYEQYEYENSYHLQRYDHVPDPSSLARYEYEYENYDYNNPNPVSHNPSYYYDDPVRCVCPDCQNRRADPPPVDHRPSHVPSDDD/DPPPDPPPPPPPPPPPPPPPPPPPPPPPPPPVPVPVQDLEWEAPCVPPTPHNAPQVLLVSHDFPDPAAREYEYEFDEHAAQHENAQRRARYEYEYPAQVGAEQEYAFFQVNQPPPPCSLVVAESYEYQHALYEYEHYEFEHPNPQPHRHERYAYNYALYEYEHHEQYYAHQHYHYEYQAGEYEYEAYEYEYAEQNAEYAYAYEYEQYEYEHEAAYERHAYAHDPPQDGIYEYHAYEYYYDPHQQHYAPYEYPHQQGEHEYEQYEYENSYHLQRYDHVPDPSSLARYEYEYENYDYNNPNPVSHNPSYYYDDPVRCVCPDCQNRRADPPPVDHRPSHVPSDDD

Solvent-accessible surface area (backbone atoms only — not comparable to full-atom values): 33587 Å² total; per-residue (Å²): 136,83,81,74,79,78,78,79,78,77,73,79,75,75,69,75,78,72,70,73,71,74,70,63,77,68,68,66,68,60,82,72,57,84,60,75,68,68,42,60,48,36,27,18,71,86,56,83,37,81,28,57,41,67,47,60,50,55,38,66,45,64,67,64,49,86,65,59,33,37,37,36,29,44,62,41,82,43,81,46,74,33,66,41,46,64,52,37,34,31,35,32,44,35,30,67,29,36,88,46,12,33,40,29,34,55,42,23,27,78,75,61,59,52,58,89,54,14,45,79,74,13,36,14,35,35,36,35,13,32,45,25,32,38,31,22,21,23,35,24,20,69,55,48,90,76,47,40,18,16,6,38,30,38,48,29,36,54,30,42,37,36,41,28,36,40,38,32,19,20,33,9,35,36,34,28,40,89,84,17,32,36,38,38,34,48,26,41,38,30,14,27,36,31,17,37,27,36,31,22,27,34,42,34,33,48,22,39,42,36,32,59,31,63,34,25,45,27,24,27,29,17,50,75,75,58,90,60,18,40,37,34,37,47,24,37,40,46,57,40,90,81,14,54,51,23,31,63,25,31,46,71,29,55,37,10,23,40,35,40,33,46,23,39,25,37,67,28,36,32,48,42,34,59,46,51,71,93,34,74,66,26,50,74,52,30,46,43,36,35,32,76,51,36,54,78,19,52,38,80,90,51,33,47,83,64,47,45,74,55,47,81,72,61,52,68,60,75,36,67,63,74,71,57,46,45,81,55,81,69,45,68,39,62,50,87,79,56,73,57,96,119,136,81,78,76,81,72,84,74,78,76,76,77,74,76,68,74,77,73,70,76,70,72,69,64,76,68,68,64,69,59,82,74,57,84,59,74,68,69,43,60,49,36,27,17,72,86,57,84,37,79,27,56,41,67,47,58,49,55,40,66,45,64,66,65,50,86,64,59,35,37,38,36,30,44,63,39,81,42,81,44,73,34,66,40,45,63,52,36,34,31,34,33,44,36,30,67,28,36,90,46,11,33,40,27,33,55,43,23,27,78,75,61,59,54,59,88,53,14,45,79,74,13,36,14,35,35,35,34,14,33,45,26,31,37,31,23,22,23,36,24,20,69,55,49,90,76,48,40,19,16,6,38,30,39,48,29,35,54,28,39,36,35,41,28,36,39,36,33,20,20,32,10,34,38,33,28,39,89,84,17,31,37,38,38,34,47,25,39,39,31,13,26,36,30,17,37,27,36,32,22,27,34,41,36,32,49,22,39,42,33,31,60,30,60,33,25,45,26,24,27,30,16,48,74,77,58,91,60,19,40,36,34,38,48,24,37,38,46,58,38,89,80,13,54,51,24,30,62,25,32,44,72,30,57,37,9,23,39,34,41,33,46,24,40,25,37,65,28,35,32,49,41,34,60,46,52,70,92,33,74,67,27,50,73,52,29,46,43,34,35,32,78,52,36,54,78,19,52,37,79,89,50,34,47,84,64,48,45,74,54,50,82,72,60,52,67,60,75,37,67,63,72,71,58,46,46,81,54,83,68,47,65,40,60,50,89,80,58,70,60,96,122

pLDDT: mean 89.49, std 21.35, range [21.41, 99.0]

InterPro domains:
  IPR000070 Pectinesterase, catalytic [PF01095] (40-324)
  IPR011050 Pectin lyase fold/virulence factor [SSF51126] (36-328)
  IPR012334 Pectin lyase fold [G3DSA:2.160.20.10] (38-335)
  IPR033131 Pectinesterase, Asp active site [PS00503] (189-198)

Nearest PDB structures (foldseek):
  1xg2-assembly1_A  TM=9.312E-01  e=4.343E-23  Solanum lycopersicum
  1gq8-assembly1_A  TM=9.389E-01  e=6.345E-22  Daucus carota
  2ntq-assembly2_B  TM=8.436E-01  e=1.564E-18  Dickeya dadantii 3937
  5c1e-assembly1_A  TM=8.957E-01  e=8.164E-16  Aspergillus niger ATCC 1015
  5c1c-assembly1_A  TM=8.914E-01  e=1.033E-15  Aspergillus niger ATCC 1015